Protein AF-0000000080323473 (afdb_homodimer)

InterPro domains:
  IPR003680 Flavodoxin-like fold [PF02525] (3-179)
  IPR029039 Flavoprotein-like superfamily [G3DSA:3.40.50.360] (2-192)
  IPR029039 Flavoprotein-like superfamily [SSF52218] (1-192)
  IPR051545 NAD(P)H dehydrogenase (quinone) [PTHR10204] (3-187)

Sequence (386 aa):
MKKNILIINGHPNKESFNYALTGAYQEGALKTGAQVEVIHIGELSFNPNLQFGYTQRMELEPDLLASMEKIKKADHLVWIHPVWWGGLPAVMKGFIDRLFLPGLTYQYRENSIWWDKLLKGKTARIITTLDQPGWYYRLFYGRPSVNQLKTSTLEFCGVKPVAITYIGVIKTSEAKQRELWLAKVRQLGQKHKMKKNILIINGHPNKESFNYALTGAYQEGALKTGAQVEVIHIGELSFNPNLQFGYTQRMELEPDLLASMEKIKKADHLVWIHPVWWGGLPAVMKGFIDRLFLPGLTYQYRENSIWWDKLLKGKTARIITTLDQPGWYYRLFYGRPSVNQLKTSTLEFCGVKPVAITYIGVIKTSEAKQRELWLAKVRQLGQKHK

Secondary structure (DSSP, 8-state):
---EEEEEE--S-TTSHHHHHHHHHHHHHHTTT-EEEEEEGGG-------TTTTTSPPPPPHHHHHHHHHHHH-SEEEEEEE-BTTB--HHHHHHHHHHS-BTTTEEEPTT-S-EEETTTT-EEEEEEEESS-HHHIIIII--HHHIIIIIIIIIHHT---EEEEEEE--TT--HHHHHHHHHHHHHHHHH--/---EEEEEE--S-TTSHHHHHHHHHHHHHHTTT-EEEEEEGGG-------TTTTTSPPPPPHHHHHHHHHHHH-SEEEEEEE-BTTB--HHHHHHHHHHS-BTTTEEEPTT-S-EEETTTT-EEEEEEEESS-HHHIIIII--HHHIIIIIIIIIHHT---EEEEEEE--TT--HHHHHHHHHHHHHHHHH--

Foldseek 3Di:
DAFEEEEEEQDLDCPDLLVLLSVLLVLLQVVQVHHYHYHYLNVDDDDLDPPPQQPDADDDDPRLVVVLVSLQPGQEYEYEAEQDPLAGDSSVNSSQRNRVHDPRLKHDDPPDPDIAQSNANHEYEYEYEELDDPVCCCPPVVSNHCCCPQPVRQVVNHHPDYHYHYHDNPVPDDPVSSVVSSNVSNNCSNVVD/DAAEEEEEEQDLDCPDLLVLLSVLLVLLQVVQVHHYHYDYLNPDDDDLDPPPQQPDADDDDPRLVVVLVSLQVGQEYEYEAEQDPLAGPSSVNSSQRNRVHDPRLKHDDPPDPDIGQNSANHEYEYEYEALDDPVCSCPPVVSNHCCCPQPVRQVVNHHPDYHYHYHDNPVPDDPVSSVVSSNVSNNCSNVVD

Structure (mmCIF, N/CA/C/O backbone):
data_AF-0000000080323473-model_v1
#
loop_
_entity.id
_entity.type
_entity.pdbx_description
1 polymer 'NADPH-quinone reductase'
#
loop_
_atom_site.group_PDB
_atom_site.id
_atom_site.type_symbol
_atom_site.label_atom_id
_atom_site.label_alt_id
_atom_site.label_comp_id
_atom_site.label_asym_id
_atom_site.label_entity_id
_atom_site.label_seq_id
_atom_site.pdbx_PDB_ins_code
_atom_site.Cartn_x
_atom_site.Cartn_y
_atom_site.Cartn_z
_atom_site.occupancy
_atom_site.B_iso_or_equiv
_atom_site.auth_seq_id
_atom_site.auth_comp_id
_atom_site.auth_asym_id
_atom_site.auth_atom_id
_atom_site.pdbx_PDB_model_num
ATOM 1 N N . MET A 1 1 ? 4.77 30.797 18.172 1 60.31 1 MET A N 1
ATOM 2 C CA . MET A 1 1 ? 4.723 30.875 16.719 1 60.31 1 MET A CA 1
ATOM 3 C C . MET A 1 1 ? 3.58 30.031 16.172 1 60.31 1 MET A C 1
ATOM 5 O O . MET A 1 1 ? 3.162 29.047 16.797 1 60.31 1 MET A O 1
ATOM 9 N N . LYS A 1 2 ? 2.814 30.516 15.141 1 83.5 2 LYS A N 1
ATOM 10 C CA . LYS A 1 2 ? 1.647 29.812 14.617 1 83.5 2 LYS A CA 1
ATOM 11 C C . LYS A 1 2 ? 2.051 28.5 13.945 1 83.5 2 LYS A C 1
ATOM 13 O O . LYS A 1 2 ? 3.051 28.453 13.227 1 83.5 2 LYS A O 1
ATOM 18 N N . LYS A 1 3 ? 1.312 27.5 14.289 1 92.69 3 LYS A N 1
ATOM 19 C CA . LYS A 1 3 ? 1.647 26.172 13.766 1 92.69 3 LYS A CA 1
ATOM 20 C C . LYS A 1 3 ? 1.161 26.016 12.328 1 92.69 3 LYS A C 1
ATOM 22 O O . LYS A 1 3 ? 0.046 26.422 11.992 1 92.69 3 LYS A O 1
ATOM 27 N N . ASN A 1 4 ? 2.039 25.609 11.43 1 97.69 4 ASN A N 1
ATOM 28 C CA . ASN A 1 4 ? 1.667 25.25 10.07 1 97.69 4 ASN A CA 1
ATOM 29 C C . ASN A 1 4 ? 1.253 23.781 9.977 1 97.69 4 ASN A C 1
ATOM 31 O O . ASN A 1 4 ? 2.078 22.891 10.164 1 97.69 4 ASN A O 1
ATOM 35 N N . ILE A 1 5 ? -0.024 23.578 9.633 1 98.5 5 ILE A N 1
ATOM 36 C CA . ILE A 1 5 ? -0.567 22.219 9.562 1 98.5 5 ILE A CA 1
ATOM 37 C C . ILE A 1 5 ? -0.88 21.859 8.109 1 98.5 5 ILE A C 1
ATOM 39 O O . ILE A 1 5 ? -1.458 22.672 7.375 1 98.5 5 ILE A O 1
ATOM 43 N N . LEU A 1 6 ? -0.432 20.719 7.68 1 98.88 6 LEU A N 1
ATOM 44 C CA . LEU A 1 6 ? -0.811 20.188 6.375 1 98.88 6 LEU A CA 1
ATOM 45 C C . LEU A 1 6 ? -1.661 18.922 6.531 1 98.88 6 LEU A C 1
ATOM 47 O O . LEU A 1 6 ? -1.252 17.969 7.199 1 98.88 6 LEU A O 1
ATOM 51 N N . ILE A 1 7 ? -2.867 18.969 6.039 1 98.94 7 ILE A N 1
ATOM 52 C CA . ILE A 1 7 ? -3.73 17.781 5.98 1 98.94 7 ILE A CA 1
ATOM 53 C C . ILE A 1 7 ? -3.613 17.125 4.609 1 98.94 7 ILE A C 1
ATOM 55 O O . ILE A 1 7 ? -3.715 17.797 3.58 1 98.94 7 ILE A O 1
ATOM 59 N N . ILE A 1 8 ? -3.326 15.852 4.594 1 98.94 8 ILE A N 1
ATOM 60 C CA . ILE A 1 8 ? -3.193 15.078 3.363 1 98.94 8 ILE A CA 1
ATOM 61 C C . ILE A 1 8 ? -4.25 13.977 3.334 1 98.94 8 ILE A C 1
ATOM 63 O O . ILE A 1 8 ? -4.176 13.016 4.105 1 98.94 8 ILE A O 1
ATOM 67 N N . ASN A 1 9 ? -5.195 14.141 2.457 1 98.94 9 ASN A N 1
ATOM 68 C CA . ASN A 1 9 ? -6.27 13.164 2.287 1 98.94 9 ASN A CA 1
ATOM 69 C C . ASN A 1 9 ? -5.973 12.195 1.144 1 98.94 9 ASN A C 1
ATOM 71 O O . ASN A 1 9 ? -5.832 12.617 -0.007 1 98.94 9 ASN A O 1
ATOM 75 N N . GLY A 1 10 ? -5.969 10.938 1.463 1 98.75 10 GLY A N 1
ATOM 76 C CA . GLY A 1 10 ? -5.535 9.945 0.495 1 98.75 10 GLY A CA 1
ATOM 77 C C . GLY A 1 10 ? -6.684 9.258 -0.215 1 98.75 10 GLY A C 1
ATOM 78 O O . GLY A 1 10 ? -6.469 8.406 -1.079 1 98.75 10 GLY A O 1
ATOM 79 N N . HIS A 1 11 ? -7.934 9.609 0.14 1 98.69 11 HIS A N 1
ATOM 80 C CA . HIS A 1 11 ? -9.062 8.992 -0.548 1 98.69 11 HIS A CA 1
ATOM 81 C C . HIS A 1 11 ? -9.273 9.609 -1.928 1 98.69 11 HIS A C 1
ATOM 83 O O . HIS A 1 11 ? -9.32 10.836 -2.064 1 98.69 11 HIS A O 1
ATOM 89 N N . PRO A 1 12 ? -9.453 8.812 -2.936 1 98.19 12 PRO A N 1
ATOM 90 C CA . PRO A 1 12 ? -9.547 9.375 -4.289 1 98.19 12 PRO A CA 1
ATOM 91 C C . PRO A 1 12 ? -10.922 9.977 -4.582 1 98.19 12 PRO A C 1
ATOM 93 O O . PRO A 1 12 ? -11.062 10.758 -5.531 1 98.19 12 PRO A O 1
ATOM 96 N N . ASN A 1 13 ? -11.969 9.625 -3.832 1 97.69 13 ASN A N 1
ATOM 97 C CA . ASN A 1 13 ? -13.336 10.047 -4.109 1 97.69 13 ASN A CA 1
ATOM 98 C C . ASN A 1 13 ? -13.727 11.266 -3.283 1 97.69 13 ASN A C 1
ATOM 100 O O . ASN A 1 13 ? -13.805 11.188 -2.055 1 97.69 13 ASN A O 1
ATOM 104 N N . LYS A 1 14 ? -14.133 12.352 -3.902 1 96.75 14 LYS A N 1
ATOM 105 C CA . LYS A 1 14 ? -14.477 13.609 -3.238 1 96.75 14 LYS A CA 1
ATOM 106 C C . LYS A 1 14 ? -15.711 13.453 -2.355 1 96.75 14 LYS A C 1
ATOM 108 O O . LYS A 1 14 ? -15.891 14.203 -1.394 1 96.75 14 LYS A O 1
ATOM 113 N N . GLU A 1 15 ? -16.484 12.461 -2.672 1 96.38 15 GLU A N 1
ATOM 114 C CA . GLU A 1 15 ? -17.734 12.266 -1.934 1 96.38 15 GLU A CA 1
ATOM 115 C C . GLU A 1 15 ? -17.531 11.352 -0.735 1 96.38 15 GLU A 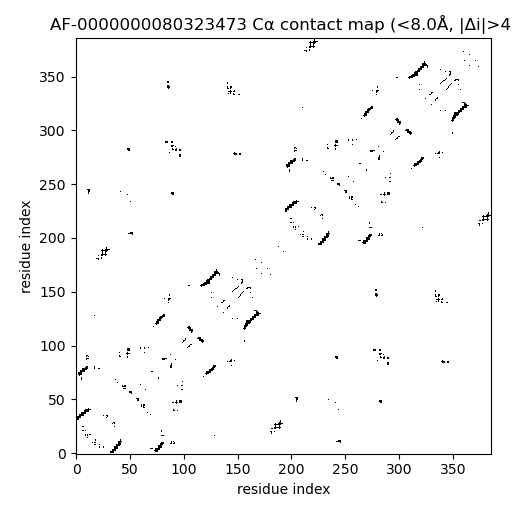C 1
ATOM 117 O O . GLU A 1 15 ? -18.484 11.008 -0.035 1 96.38 15 GLU A O 1
ATOM 122 N N . SER A 1 16 ? -16.344 10.977 -0.512 1 97.31 16 SER A N 1
ATOM 123 C CA . SER A 1 16 ? -16.047 9.992 0.527 1 97.31 16 SER A CA 1
ATOM 124 C C . SER A 1 16 ? -16.141 10.609 1.917 1 97.31 16 SER A C 1
ATOM 126 O O . SER A 1 16 ? -16.031 11.828 2.066 1 97.31 16 SER A O 1
ATOM 128 N N . PHE A 1 17 ? -16.375 9.805 2.934 1 98.19 17 PHE A N 1
ATOM 129 C CA . PHE A 1 17 ? -16.375 10.219 4.332 1 98.19 17 PHE A CA 1
ATOM 130 C C . PHE A 1 17 ? -15.016 10.812 4.715 1 98.19 17 PHE A C 1
ATOM 132 O O . PHE A 1 17 ? -14.945 11.688 5.586 1 98.19 17 PHE A O 1
ATOM 139 N N . ASN A 1 18 ? -13.938 10.422 4.051 1 98.75 18 ASN A N 1
ATOM 140 C CA . ASN A 1 18 ? -12.609 10.938 4.336 1 98.75 18 ASN A CA 1
ATOM 141 C C . ASN A 1 18 ? -12.492 12.422 3.998 1 98.75 18 ASN A C 1
ATOM 143 O O . ASN A 1 18 ? -11.773 13.164 4.668 1 98.75 18 ASN A O 1
ATOM 147 N N . TYR A 1 19 ? -13.172 12.859 2.969 1 98.56 19 TYR A N 1
ATOM 148 C CA . TYR A 1 19 ? -13.203 14.289 2.67 1 98.56 19 TYR A CA 1
ATOM 149 C C . TYR A 1 19 ? -13.898 15.062 3.783 1 98.56 19 TYR A C 1
ATOM 151 O O . TYR A 1 19 ? -13.461 16.156 4.16 1 98.56 19 TYR A O 1
ATOM 159 N N . ALA A 1 20 ? -14.977 14.484 4.324 1 98.75 20 ALA A N 1
ATOM 160 C CA . ALA A 1 20 ? -15.688 15.109 5.438 1 98.75 20 ALA A CA 1
ATOM 161 C C . ALA A 1 20 ? -14.797 15.188 6.676 1 98.75 20 ALA A C 1
ATOM 163 O O . ALA A 1 20 ? -14.781 16.203 7.371 1 98.75 20 ALA A O 1
ATOM 164 N N . LEU A 1 21 ? -14.078 14.109 6.914 1 98.94 21 LEU A N 1
ATOM 165 C CA . LEU A 1 21 ? -13.148 14.102 8.039 1 98.94 21 LEU A CA 1
ATOM 166 C C . LEU A 1 21 ? -12.07 15.172 7.871 1 98.94 21 LEU A C 1
ATOM 168 O O . LEU A 1 21 ? -11.695 15.836 8.836 1 98.94 21 LEU A O 1
ATOM 172 N N . THR A 1 22 ? -11.57 15.281 6.625 1 98.88 22 THR A N 1
ATOM 173 C CA . THR A 1 22 ? -10.586 16.312 6.309 1 98.88 22 THR A CA 1
ATOM 174 C C . THR A 1 22 ? -11.125 17.688 6.648 1 98.88 22 THR A C 1
ATOM 176 O O . THR A 1 22 ? -10.445 18.484 7.309 1 98.88 22 THR A O 1
ATOM 179 N N . GLY A 1 23 ? -12.352 17.953 6.227 1 98.81 23 GLY A N 1
ATOM 180 C CA . GLY A 1 23 ? -12.992 19.219 6.535 1 98.81 23 GLY A CA 1
ATOM 181 C C . GLY A 1 23 ? -13.172 19.453 8.023 1 98.81 23 GLY A C 1
ATOM 182 O O . GLY A 1 23 ? -12.945 20.562 8.516 1 98.81 23 GLY A O 1
ATOM 183 N N . ALA A 1 24 ? -13.547 18.453 8.734 1 98.88 24 ALA A N 1
ATOM 184 C CA . ALA A 1 24 ? -13.758 18.562 10.172 1 98.88 24 ALA A CA 1
ATOM 185 C C . ALA A 1 24 ? -12.461 18.906 10.898 1 98.88 24 ALA A C 1
ATOM 187 O O . ALA A 1 24 ? -12.445 19.797 11.758 1 98.88 24 ALA A O 1
ATOM 188 N N . TYR A 1 25 ? -11.391 18.188 10.57 1 98.88 25 TYR A N 1
ATOM 189 C CA . TYR A 1 25 ? -10.109 18.5 11.195 1 98.88 25 TYR A CA 1
ATOM 190 C C . TYR A 1 25 ? -9.688 19.938 10.891 1 98.88 25 TYR A C 1
ATOM 192 O O . TYR A 1 25 ? -9.211 20.641 11.773 1 98.88 25 TYR A O 1
ATOM 200 N N . GLN A 1 26 ? -9.82 20.297 9.602 1 98.69 26 GLN A N 1
ATOM 201 C CA . GLN A 1 26 ? -9.445 21.641 9.172 1 98.69 26 GLN A CA 1
ATOM 202 C C . GLN A 1 26 ? -10.203 22.688 9.969 1 98.69 26 GLN A C 1
ATOM 204 O O . GLN A 1 26 ? -9.609 23.656 10.453 1 98.69 26 GLN A O 1
ATOM 209 N N . GLU A 1 27 ? -11.492 22.484 10.094 1 98.31 27 GLU A N 1
ATOM 210 C CA . GLU A 1 27 ? -12.336 23.406 10.844 1 98.31 27 GLU A CA 1
ATOM 211 C C . GLU A 1 27 ? -11.828 23.578 12.281 1 98.31 27 GLU A C 1
ATOM 213 O O . GLU A 1 27 ? -11.703 24.688 12.773 1 98.31 27 GLU A O 1
ATOM 218 N N . GLY A 1 28 ? -11.57 22.516 12.906 1 98.12 28 GLY A N 1
ATOM 219 C CA . GLY A 1 28 ? -11.055 22.562 14.266 1 98.12 28 GLY A CA 1
ATOM 220 C C . GLY A 1 28 ? -9.711 23.25 14.367 1 98.12 28 GLY A C 1
ATOM 221 O O . GLY A 1 28 ? -9.508 24.078 15.266 1 98.12 28 GLY A O 1
ATOM 222 N N . ALA A 1 29 ? -8.812 22.906 13.461 1 97.88 29 ALA A N 1
ATOM 223 C CA . ALA A 1 29 ? -7.457 23.453 13.484 1 97.88 29 ALA A CA 1
ATOM 224 C C . ALA A 1 29 ? -7.473 24.969 13.258 1 97.88 29 ALA A C 1
ATOM 226 O O . ALA A 1 29 ? -6.723 25.703 13.898 1 97.88 29 ALA A O 1
ATOM 227 N N . LEU A 1 30 ? -8.32 25.406 12.344 1 97 30 LEU A N 1
ATOM 228 C CA . LEU A 1 30 ? -8.391 26.828 12.008 1 97 30 LEU A CA 1
ATOM 229 C C . LEU A 1 30 ? -8.844 27.656 13.211 1 97 30 LEU A C 1
ATOM 231 O O . LEU A 1 30 ? -8.461 28.812 13.359 1 97 30 LEU A O 1
ATOM 235 N N . LYS A 1 31 ? -9.555 27.078 14.109 1 95.81 31 LYS A N 1
ATOM 236 C CA . LYS A 1 31 ? -10.055 27.766 15.297 1 95.81 31 LYS A CA 1
ATOM 237 C C . LYS A 1 31 ? -8.922 28.078 16.266 1 95.81 31 LYS A C 1
ATOM 239 O O . LYS A 1 31 ? -9.078 28.922 17.156 1 95.81 31 LYS A O 1
ATOM 244 N N . THR A 1 32 ? -7.84 27.438 16.094 1 94.94 32 THR A N 1
ATOM 245 C CA . THR A 1 32 ? -6.711 27.641 17 1 94.94 32 THR A CA 1
ATOM 246 C C . THR A 1 32 ? -5.789 28.734 16.469 1 94.94 32 THR A C 1
ATOM 248 O O . THR A 1 32 ? -4.805 29.094 17.125 1 94.94 32 THR A O 1
ATOM 251 N N . GLY A 1 33 ? -6.012 29.188 15.266 1 93.88 33 GLY A N 1
ATOM 252 C CA . GLY A 1 33 ? -5.156 30.188 14.648 1 93.88 33 GLY A CA 1
ATOM 253 C C . GLY A 1 33 ? -4.051 29.594 13.797 1 93.88 33 GLY A C 1
ATOM 254 O O . GLY A 1 33 ? -3.215 30.312 13.25 1 93.88 33 GLY A O 1
ATOM 255 N N . ALA A 1 34 ? -4.051 28.281 13.711 1 96.12 34 ALA A N 1
ATOM 256 C CA . ALA A 1 34 ? -3.053 27.609 12.883 1 96.12 34 ALA A CA 1
ATOM 257 C C . ALA A 1 34 ? -3.252 27.938 11.406 1 96.12 34 ALA A C 1
ATOM 259 O O . ALA A 1 34 ? -4.363 28.281 10.984 1 96.12 34 ALA A O 1
ATOM 260 N N . GLN A 1 35 ? -2.16 27.984 10.688 1 97.12 35 GLN A N 1
ATOM 261 C CA . GLN A 1 35 ? -2.246 27.969 9.234 1 97.12 35 GLN A CA 1
ATOM 262 C C . GLN A 1 35 ? -2.434 26.562 8.703 1 97.12 35 GLN A C 1
ATOM 264 O O . GLN A 1 35 ? -1.672 25.656 9.055 1 97.12 35 GLN A O 1
ATOM 269 N N . VAL A 1 36 ? -3.488 26.406 7.93 1 98.12 36 VAL A N 1
ATOM 270 C CA . VAL A 1 36 ? -3.814 25.047 7.496 1 98.12 36 VAL A CA 1
ATOM 271 C C . VAL A 1 36 ? -3.822 24.984 5.969 1 98.12 36 VAL A C 1
ATOM 273 O O . VAL A 1 36 ? -4.438 25.828 5.309 1 98.12 36 VAL A O 1
ATOM 276 N N . GLU A 1 37 ? -3.107 24.094 5.395 1 98.69 37 GLU A N 1
ATOM 277 C CA . GLU A 1 37 ? -3.184 23.719 3.984 1 98.69 37 GLU A CA 1
ATOM 278 C C . GLU A 1 37 ? -3.697 22.281 3.824 1 98.69 37 GLU A C 1
ATOM 280 O O . GLU A 1 37 ? -3.58 21.469 4.742 1 98.69 37 GLU A O 1
ATOM 285 N N . VAL A 1 38 ? -4.297 22.062 2.688 1 98.88 38 VAL A N 1
ATOM 286 C CA . VAL A 1 38 ? -4.875 20.75 2.439 1 98.88 38 VAL A CA 1
ATOM 287 C C . VAL A 1 38 ? -4.414 20.234 1.079 1 98.88 38 VAL A C 1
ATOM 289 O O . VAL A 1 38 ? -4.363 20.984 0.104 1 98.88 38 VAL A O 1
ATOM 292 N N . ILE A 1 39 ? -4.004 19 1.065 1 98.94 39 ILE A N 1
ATOM 293 C CA . ILE A 1 39 ? -3.789 18.266 -0.171 1 98.94 39 ILE A CA 1
ATOM 294 C C . ILE A 1 39 ? -4.805 17.125 -0.276 1 98.94 39 ILE A C 1
ATOM 296 O O . ILE A 1 39 ? -4.859 16.25 0.591 1 98.94 39 ILE A O 1
ATOM 300 N N . HIS A 1 40 ? -5.645 17.203 -1.266 1 98.88 40 HIS A N 1
ATOM 301 C CA . HIS A 1 40 ? -6.395 16.031 -1.688 1 98.88 40 HIS A CA 1
ATOM 302 C C . HIS A 1 40 ? -5.672 15.289 -2.805 1 98.88 40 HIS A C 1
ATOM 304 O O . HIS A 1 40 ? -5.668 15.734 -3.955 1 98.88 40 HIS A O 1
ATOM 310 N N . ILE A 1 41 ? -5.164 14.156 -2.484 1 98.81 41 ILE A N 1
ATOM 311 C CA . ILE A 1 41 ? -4.332 13.43 -3.438 1 98.81 41 ILE A CA 1
ATOM 312 C C . ILE A 1 41 ? -5.156 13.062 -4.668 1 98.81 41 ILE A C 1
ATOM 314 O O . ILE A 1 41 ? -4.652 13.102 -5.793 1 98.81 41 ILE A O 1
ATOM 318 N N . GLY A 1 42 ? -6.422 12.703 -4.453 1 97.75 42 GLY A N 1
ATOM 319 C CA . GLY A 1 42 ? -7.301 12.32 -5.543 1 97.75 42 GLY A CA 1
ATOM 320 C C . GLY A 1 42 ? -7.527 13.43 -6.551 1 97.75 42 GLY A C 1
ATOM 321 O O . GLY A 1 42 ? -8.023 13.188 -7.652 1 97.75 42 GLY A O 1
ATOM 322 N N . GLU A 1 43 ? -7.137 14.648 -6.227 1 98.25 43 GLU A N 1
ATOM 323 C CA . GLU A 1 43 ? -7.363 15.789 -7.105 1 98.25 43 GLU A CA 1
ATOM 324 C C . GLU A 1 43 ? -6.074 16.203 -7.816 1 98.25 43 GLU A C 1
ATOM 326 O O . GLU A 1 43 ? -6.082 17.109 -8.648 1 98.25 43 GLU A O 1
ATOM 331 N N . LEU A 1 44 ? -4.973 15.539 -7.566 1 98.62 44 LEU A N 1
ATOM 332 C CA . LEU A 1 44 ? -3.68 15.852 -8.164 1 98.62 44 LEU A CA 1
ATOM 333 C C . LEU A 1 44 ? -3.521 15.156 -9.516 1 98.62 44 LEU A C 1
ATOM 335 O O . LEU A 1 44 ? -4.047 14.062 -9.719 1 98.62 44 LEU A O 1
ATOM 339 N N . SER A 1 45 ? -2.812 15.836 -10.383 1 98.38 45 SER A N 1
ATOM 340 C CA . SER A 1 45 ? -2.406 15.234 -11.648 1 98.38 45 SER A CA 1
ATOM 341 C C . SER A 1 45 ? -0.958 14.758 -11.594 1 98.38 45 SER A C 1
ATOM 343 O O . SER A 1 45 ? -0.032 15.578 -11.609 1 98.38 45 SER A O 1
ATOM 345 N N . PHE A 1 46 ? -0.74 13.438 -11.539 1 98.31 46 PHE A N 1
ATOM 346 C CA . PHE A 1 46 ? 0.587 12.828 -11.531 1 98.31 46 PHE A CA 1
ATOM 347 C C . PHE A 1 46 ? 0.508 11.344 -11.875 1 98.31 46 PHE A C 1
ATOM 349 O O . PHE A 1 46 ? -0.561 10.742 -11.789 1 98.31 46 PHE A O 1
ATOM 356 N N . ASN A 1 47 ? 1.545 10.773 -12.328 1 97.94 47 ASN A N 1
ATOM 357 C CA . ASN A 1 47 ? 1.683 9.336 -12.539 1 97.94 47 ASN A CA 1
ATOM 358 C C . ASN A 1 47 ? 2.021 8.602 -11.242 1 97.94 47 ASN A C 1
ATOM 360 O O . ASN A 1 47 ? 3.131 8.734 -10.719 1 97.94 47 ASN A O 1
ATOM 364 N N . PRO A 1 48 ? 1.066 7.844 -10.719 1 98.06 48 PRO A N 1
ATOM 365 C CA . PRO A 1 48 ? 1.317 7.199 -9.43 1 98.06 48 PRO A CA 1
ATOM 366 C C . PRO A 1 48 ? 2.281 6.02 -9.539 1 98.06 48 PRO A C 1
ATOM 368 O O . PRO A 1 48 ? 2.648 5.422 -8.523 1 98.06 48 PRO A O 1
ATOM 371 N N . ASN A 1 49 ? 2.641 5.652 -10.727 1 98.12 49 ASN A N 1
ATOM 372 C CA . ASN A 1 49 ? 3.549 4.531 -10.961 1 98.12 49 ASN A CA 1
ATOM 373 C C . ASN A 1 49 ? 5.008 4.98 -10.93 1 98.12 49 ASN A C 1
ATOM 375 O O . ASN A 1 49 ? 5.438 5.77 -11.773 1 98.12 49 ASN A O 1
ATOM 379 N N . LEU A 1 50 ? 5.75 4.578 -9.953 1 97.56 50 LEU A N 1
ATOM 380 C CA . LEU A 1 50 ? 7.199 4.746 -9.977 1 97.56 50 LEU A CA 1
ATOM 381 C C . LEU A 1 50 ? 7.844 3.754 -10.938 1 97.56 50 LEU A C 1
ATOM 383 O O . LEU A 1 50 ? 8.43 2.76 -10.516 1 97.56 50 LEU A O 1
ATOM 387 N N . GLN A 1 51 ? 7.863 4.051 -12.148 1 96.06 51 GLN A N 1
ATOM 388 C CA . GLN A 1 51 ? 8.008 3.143 -13.281 1 96.06 51 GLN A CA 1
ATOM 389 C C . GLN A 1 51 ? 9.375 2.469 -13.281 1 96.06 51 GLN A C 1
ATOM 391 O O . GLN A 1 51 ? 9.5 1.301 -13.648 1 96.06 51 GLN A O 1
ATOM 396 N N . PHE A 1 52 ? 10.344 3.172 -12.789 1 95.38 52 PHE A N 1
ATOM 397 C CA . PHE A 1 52 ? 11.703 2.656 -12.906 1 95.38 52 PHE A CA 1
ATOM 398 C C . PHE A 1 52 ? 12.266 2.303 -11.531 1 95.38 52 PHE A C 1
ATOM 400 O O . PHE A 1 52 ? 13.469 2.051 -11.391 1 95.38 52 PHE A O 1
ATOM 407 N N . GLY A 1 53 ? 11.336 2.352 -10.539 1 92.06 53 GLY A N 1
ATOM 408 C CA . GLY A 1 53 ? 11.844 2.16 -9.188 1 92.06 53 GLY A CA 1
ATOM 409 C C . GLY A 1 53 ? 12.891 3.184 -8.789 1 92.06 53 GLY A C 1
ATOM 410 O O . GLY A 1 53 ? 12.742 4.375 -9.07 1 92.06 53 GLY A O 1
ATOM 411 N N . TYR A 1 54 ? 13.883 2.744 -8.117 1 86.5 54 TYR A N 1
ATOM 412 C CA . TYR A 1 54 ? 14.891 3.662 -7.594 1 86.5 54 TYR A CA 1
ATOM 413 C C . TYR A 1 54 ? 16.156 3.619 -8.438 1 86.5 54 TYR A C 1
ATOM 415 O O . TYR A 1 54 ? 17.203 4.137 -8.031 1 86.5 54 TYR A O 1
ATOM 423 N N . THR A 1 55 ? 16.016 3.021 -9.672 1 89.06 55 THR A N 1
ATOM 424 C CA . THR A 1 55 ? 17.156 2.883 -10.555 1 89.06 55 THR A CA 1
ATOM 425 C C . THR A 1 55 ? 17.328 4.121 -11.438 1 89.06 55 THR A C 1
ATOM 427 O O . THR A 1 55 ? 18.438 4.445 -11.859 1 89.06 55 THR A O 1
ATOM 430 N N . GLN A 1 56 ? 16.234 4.707 -11.773 1 90.56 56 GLN A N 1
ATOM 431 C CA . GLN A 1 56 ? 16.219 5.918 -12.586 1 90.56 56 GLN A CA 1
ATOM 432 C C . GLN A 1 56 ? 15.227 6.941 -12.031 1 90.56 56 GLN A C 1
ATOM 434 O O . GLN A 1 56 ? 14.102 6.594 -11.664 1 90.56 56 GLN A O 1
ATOM 439 N N . ARG A 1 57 ? 15.688 8.188 -12.078 1 90.75 57 ARG A N 1
ATOM 440 C CA . ARG A 1 57 ? 14.828 9.242 -11.547 1 90.75 57 ARG A CA 1
ATOM 441 C C . ARG A 1 57 ? 13.75 9.633 -12.555 1 90.75 57 ARG A C 1
ATOM 443 O O . ARG A 1 57 ? 14.023 9.734 -13.75 1 90.75 57 ARG A O 1
ATOM 450 N N . MET A 1 58 ? 12.594 9.758 -12.031 1 95.38 58 MET A N 1
ATOM 451 C CA . MET A 1 58 ? 11.477 10.312 -12.797 1 95.38 58 MET A CA 1
ATOM 452 C C . MET A 1 58 ? 11.273 11.789 -12.453 1 95.38 58 MET A C 1
ATOM 454 O O . MET A 1 58 ? 11.375 12.18 -11.281 1 95.38 58 MET A O 1
ATOM 458 N N . GLU A 1 59 ? 11.055 12.547 -13.445 1 96.44 59 GLU A N 1
ATOM 459 C CA . GLU A 1 59 ? 10.719 13.945 -13.18 1 96.44 59 GLU A CA 1
ATOM 460 C C . GLU A 1 59 ? 9.445 14.062 -12.344 1 96.44 59 GLU A C 1
ATOM 462 O O . GLU A 1 59 ? 8.484 13.32 -12.562 1 96.44 59 GLU A O 1
ATOM 467 N N . LEU A 1 60 ? 9.484 14.953 -11.469 1 97.94 60 LEU A N 1
ATOM 468 C CA . LEU A 1 60 ? 8.297 15.211 -10.656 1 97.94 60 LEU A CA 1
ATOM 469 C C . LEU A 1 60 ? 7.348 16.172 -11.375 1 97.94 60 LEU A C 1
ATOM 471 O O . LEU A 1 60 ? 7.77 17.219 -11.859 1 97.94 60 LEU A O 1
ATOM 475 N N . GLU A 1 61 ? 6.113 15.836 -11.477 1 98.62 61 GLU A N 1
ATOM 476 C CA . GLU A 1 61 ? 5.09 16.719 -12.031 1 98.62 61 GLU A CA 1
ATOM 477 C C . GLU A 1 61 ? 4.859 17.922 -11.141 1 98.62 61 GLU A C 1
ATOM 479 O O . GLU A 1 61 ? 5.168 17.891 -9.945 1 98.62 61 GLU A O 1
ATOM 484 N N . PRO A 1 62 ? 4.316 19.031 -11.664 1 98.75 62 PRO A N 1
ATOM 485 C CA . PRO A 1 62 ? 4.121 20.266 -10.906 1 98.75 62 PRO A CA 1
ATOM 486 C C . PRO A 1 62 ? 3.338 20.047 -9.617 1 98.75 62 PRO A C 1
ATOM 488 O O . PRO A 1 62 ? 3.682 20.625 -8.578 1 98.75 62 PRO A O 1
ATOM 491 N N . ASP A 1 63 ? 2.338 19.203 -9.648 1 98.88 63 ASP A N 1
ATOM 492 C CA . ASP A 1 63 ? 1.529 18.969 -8.453 1 98.88 63 ASP A CA 1
ATOM 493 C C . ASP A 1 63 ? 2.35 18.297 -7.363 1 98.88 63 ASP A C 1
ATOM 495 O O . ASP A 1 63 ? 2.145 18.547 -6.176 1 98.88 63 ASP A O 1
ATOM 499 N N . LEU A 1 64 ? 3.254 17.375 -7.738 1 98.81 64 LEU A N 1
ATOM 500 C CA . LEU A 1 64 ? 4.129 16.734 -6.766 1 98.81 64 LEU A CA 1
ATOM 501 C C . LEU A 1 64 ? 5.113 17.734 -6.172 1 98.81 64 LEU A C 1
ATOM 503 O O . LEU A 1 64 ? 5.355 17.734 -4.965 1 98.81 64 LEU A O 1
ATOM 507 N N . LEU A 1 65 ? 5.652 18.578 -7.043 1 98.69 65 LEU A N 1
ATOM 508 C CA . LEU A 1 65 ? 6.578 19.594 -6.57 1 98.69 65 LEU A CA 1
ATOM 509 C C . LEU A 1 65 ? 5.895 20.516 -5.57 1 98.69 65 LEU A C 1
ATOM 511 O O . LEU A 1 65 ? 6.453 20.812 -4.508 1 98.69 65 LEU A O 1
ATOM 515 N N . ALA A 1 66 ? 4.723 20.969 -5.898 1 98.81 66 ALA A N 1
ATOM 516 C CA . ALA A 1 66 ? 3.965 21.828 -4.996 1 98.81 66 ALA A CA 1
ATOM 517 C C . ALA A 1 66 ? 3.66 21.125 -3.684 1 98.81 66 ALA A C 1
ATOM 519 O O . ALA A 1 66 ? 3.695 21.734 -2.613 1 98.81 66 ALA A O 1
ATOM 520 N N . SER A 1 67 ? 3.359 19.859 -3.791 1 98.88 67 SER A N 1
ATOM 521 C CA . SER A 1 67 ? 3.072 19.078 -2.6 1 98.88 67 SER A CA 1
ATOM 522 C C . SER A 1 67 ? 4.297 18.953 -1.699 1 98.88 67 SER A C 1
ATOM 524 O O . SER A 1 67 ? 4.184 19.047 -0.475 1 98.88 67 SER A O 1
ATOM 526 N N . MET A 1 68 ? 5.449 18.75 -2.289 1 98.69 68 MET A N 1
ATOM 527 C CA . MET A 1 68 ? 6.684 18.656 -1.51 1 98.69 68 MET A CA 1
ATOM 528 C C . MET A 1 68 ? 6.957 19.969 -0.774 1 98.69 68 MET A C 1
ATOM 530 O O . MET A 1 68 ? 7.379 19.953 0.384 1 98.69 68 MET A O 1
ATOM 534 N N . GLU A 1 69 ? 6.715 21.078 -1.409 1 98.69 69 GLU A N 1
ATOM 535 C CA . GLU A 1 69 ? 6.895 22.375 -0.761 1 98.69 69 GLU A CA 1
ATOM 536 C C . GLU A 1 69 ? 5.984 22.516 0.457 1 98.69 69 GLU A C 1
ATOM 538 O O . GLU A 1 69 ? 6.41 23.016 1.503 1 98.69 69 GLU A O 1
ATOM 543 N N . LYS A 1 70 ? 4.75 22.031 0.306 1 98.81 70 LYS A N 1
ATOM 544 C CA . LYS A 1 70 ? 3.811 22.062 1.425 1 98.81 70 LYS A CA 1
ATOM 545 C C . LYS A 1 70 ? 4.289 21.188 2.574 1 98.81 70 LYS A C 1
ATOM 547 O O . LYS A 1 70 ? 4.207 21.578 3.74 1 98.81 70 LYS A O 1
ATOM 552 N N . ILE A 1 71 ? 4.762 20.031 2.244 1 98.88 71 ILE A N 1
ATOM 553 C CA . ILE A 1 71 ? 5.238 19.094 3.258 1 98.88 71 ILE A CA 1
ATOM 554 C C . ILE A 1 71 ? 6.43 19.688 3.998 1 98.88 71 ILE A C 1
ATOM 556 O O . ILE A 1 71 ? 6.496 19.641 5.227 1 98.88 71 ILE A O 1
ATOM 560 N N . LYS A 1 72 ? 7.301 20.297 3.281 1 98.31 72 LYS A N 1
ATOM 561 C CA . LYS A 1 72 ? 8.5 20.875 3.877 1 98.31 72 LYS A CA 1
ATOM 562 C C . LYS A 1 72 ? 8.148 22.047 4.789 1 98.31 72 LYS A C 1
ATOM 564 O O . LYS A 1 72 ? 8.781 22.25 5.824 1 98.31 72 LYS A O 1
ATOM 569 N N . LYS A 1 73 ? 7.176 22.75 4.457 1 97.94 73 LYS A N 1
ATOM 570 C CA . LYS A 1 73 ? 6.789 23.953 5.195 1 97.94 73 LYS A CA 1
ATOM 571 C C . LYS A 1 73 ? 6.004 23.594 6.453 1 97.94 73 LYS A C 1
ATOM 573 O O . LYS A 1 73 ? 5.988 24.359 7.418 1 97.94 73 LYS A O 1
ATOM 578 N N . ALA A 1 74 ? 5.398 22.469 6.547 1 98.38 74 ALA A N 1
ATOM 579 C CA . ALA A 1 74 ? 4.484 22.109 7.625 1 98.38 74 ALA A CA 1
ATOM 580 C C . ALA A 1 74 ? 5.246 21.719 8.891 1 98.38 74 ALA A C 1
ATOM 582 O O . ALA A 1 74 ? 6.32 21.125 8.812 1 98.38 74 ALA A O 1
ATOM 583 N N . ASP A 1 75 ? 4.648 22.062 10.039 1 98 75 ASP A N 1
ATOM 584 C CA . ASP A 1 75 ? 5.137 21.609 11.344 1 98 75 ASP A CA 1
ATOM 585 C C . ASP A 1 75 ? 4.48 20.297 11.758 1 98 75 ASP A C 1
ATOM 587 O O . ASP A 1 75 ? 5.066 19.516 12.508 1 98 75 ASP A O 1
ATOM 591 N N . HIS A 1 76 ? 3.268 20.156 11.336 1 98.44 76 HIS A N 1
ATOM 592 C CA . HIS A 1 76 ? 2.434 19.016 11.68 1 98.44 76 HIS A CA 1
ATOM 593 C C . HIS A 1 76 ? 1.71 18.469 10.453 1 98.44 76 HIS A C 1
ATOM 595 O O . HIS A 1 76 ? 1.115 19.234 9.688 1 98.44 76 HIS A O 1
ATOM 601 N N . LEU A 1 77 ? 1.837 17.172 10.281 1 98.81 77 LEU A N 1
ATOM 602 C CA . LEU A 1 77 ? 1.222 16.5 9.141 1 98.81 77 LEU A CA 1
ATOM 603 C C . LEU A 1 77 ? 0.053 15.625 9.594 1 98.81 77 LEU A C 1
ATOM 605 O O . LEU A 1 77 ? 0.2 14.797 10.5 1 98.81 77 LEU A O 1
ATOM 609 N N . VAL A 1 78 ? -1.12 15.82 9 1 98.88 78 VAL A N 1
ATOM 610 C CA . VAL A 1 78 ? -2.279 14.977 9.266 1 98.88 78 VAL A CA 1
ATOM 611 C C . VAL A 1 78 ? -2.6 14.141 8.023 1 98.88 78 VAL A C 1
ATOM 613 O O . VAL A 1 78 ? -2.982 14.68 6.988 1 98.88 78 VAL A O 1
ATOM 616 N N . TRP A 1 79 ? -2.414 12.875 8.164 1 98.94 79 TRP A N 1
ATOM 617 C CA . TRP A 1 79 ? -2.689 11.938 7.078 1 98.94 79 TRP A CA 1
ATOM 618 C C . TRP A 1 79 ? -4.031 11.242 7.285 1 98.94 79 TRP A C 1
ATOM 620 O O . TRP A 1 79 ? -4.254 10.602 8.312 1 98.94 79 TRP A O 1
ATOM 630 N N . ILE A 1 80 ? -4.922 11.398 6.328 1 98.94 80 ILE A N 1
ATOM 631 C CA . ILE A 1 80 ? -6.242 10.781 6.391 1 98.94 80 ILE A CA 1
ATOM 632 C C . ILE A 1 80 ? -6.406 9.797 5.238 1 98.94 80 ILE A C 1
ATOM 634 O O . ILE A 1 80 ? -6.219 10.156 4.074 1 98.94 80 ILE A O 1
ATOM 638 N N . HIS A 1 81 ? -6.707 8.539 5.543 1 98.81 81 HIS A N 1
ATOM 639 C CA . HIS A 1 81 ? -6.867 7.562 4.473 1 98.81 81 HIS A CA 1
ATOM 640 C C . HIS A 1 81 ? -7.75 6.402 4.914 1 98.81 81 HIS A C 1
ATOM 642 O O . HIS A 1 81 ? -7.812 6.082 6.102 1 98.81 81 HIS A O 1
ATOM 648 N N . PRO A 1 82 ? -8.492 5.789 3.971 1 98.56 82 PRO A N 1
ATOM 649 C CA . PRO A 1 82 ? -9.133 4.508 4.266 1 98.56 82 PRO A CA 1
ATOM 650 C C . PRO A 1 82 ? -8.148 3.34 4.258 1 98.56 82 PRO A C 1
ATOM 652 O O . PRO A 1 82 ? -7.031 3.471 3.746 1 98.56 82 PRO A O 1
ATOM 655 N N . VAL A 1 83 ? -8.516 2.266 4.895 1 98.5 83 VAL A N 1
ATOM 656 C CA . VAL A 1 83 ? -7.758 1.029 4.762 1 98.5 83 VAL A CA 1
ATOM 657 C C . VAL A 1 83 ? -8.383 0.147 3.688 1 98.5 83 VAL A C 1
ATOM 659 O O . VAL A 1 83 ? -9.5 -0.347 3.855 1 98.5 83 VAL A O 1
ATOM 662 N N . TRP A 1 84 ? -7.766 0.022 2.559 1 98.25 84 TRP A N 1
ATOM 663 C CA . TRP A 1 84 ? -8.156 -0.873 1.477 1 98.25 84 TRP A CA 1
ATOM 664 C C . TRP A 1 84 ? -7.199 -2.053 1.368 1 98.25 84 TRP A C 1
ATOM 666 O O . TRP A 1 84 ? -6.004 -1.869 1.123 1 98.25 84 TRP A O 1
ATOM 676 N N . TRP A 1 85 ? -7.781 -3.26 1.621 1 98.12 85 TRP A N 1
ATOM 677 C CA . TRP A 1 85 ? -6.984 -4.48 1.585 1 98.12 85 TRP A CA 1
ATOM 678 C C . TRP A 1 85 ? -5.77 -4.367 2.496 1 98.12 85 TRP A C 1
ATOM 680 O O . TRP A 1 85 ? -4.656 -4.727 2.105 1 98.12 85 TRP A O 1
ATOM 690 N N . GLY A 1 86 ? -5.977 -3.756 3.611 1 98.06 86 GLY A N 1
ATOM 691 C CA . GLY A 1 86 ? -4.965 -3.678 4.652 1 98.06 86 GLY A CA 1
ATOM 692 C C . GLY A 1 86 ? -3.945 -2.582 4.414 1 98.06 86 GLY A C 1
ATOM 693 O O . GLY A 1 86 ? -3.043 -2.375 5.227 1 98.06 86 GLY A O 1
ATOM 694 N N . GLY A 1 87 ? -4.031 -1.866 3.348 1 98.25 87 GLY A N 1
ATOM 695 C CA . GLY A 1 87 ? -3.035 -0.87 2.984 1 98.25 87 GLY A CA 1
ATOM 696 C C . GLY A 1 87 ? -3.641 0.465 2.596 1 98.25 87 GLY A C 1
ATOM 697 O O . GLY A 1 87 ? -4.797 0.748 2.924 1 98.25 87 GLY A O 1
ATOM 698 N N . LEU A 1 88 ? -2.812 1.324 2.033 1 98.75 88 LEU A N 1
ATOM 699 C CA . LEU A 1 88 ? -3.211 2.627 1.513 1 98.75 88 LEU A CA 1
ATOM 700 C C . LEU A 1 88 ? -3.844 2.49 0.133 1 98.75 88 LEU A C 1
ATOM 702 O O . LEU A 1 88 ? -3.52 1.565 -0.615 1 98.75 88 LEU A O 1
ATOM 706 N N . PRO A 1 89 ? -4.789 3.428 -0.173 1 98.75 89 PRO A N 1
ATOM 707 C CA . PRO A 1 89 ? -5.199 3.459 -1.578 1 98.75 89 PRO A CA 1
ATOM 708 C C . PRO A 1 89 ? -4.02 3.602 -2.537 1 98.75 89 PRO A C 1
ATOM 710 O O . PRO A 1 89 ? -3.041 4.277 -2.217 1 98.75 89 PRO A O 1
ATOM 713 N N . ALA A 1 90 ? -4.133 3.023 -3.68 1 98.75 90 ALA A N 1
ATOM 714 C CA . ALA A 1 90 ? -3.027 2.969 -4.637 1 98.75 90 ALA A CA 1
ATOM 715 C C . ALA A 1 90 ? -2.523 4.367 -4.973 1 98.75 90 ALA A C 1
ATOM 717 O O . ALA A 1 90 ? -1.315 4.594 -5.066 1 98.75 90 ALA A O 1
ATOM 718 N N . VAL A 1 91 ? -3.441 5.281 -5.156 1 98.62 91 VAL A N 1
ATOM 719 C CA . VAL A 1 91 ? -3.041 6.625 -5.562 1 98.62 91 VAL A CA 1
ATOM 720 C C . VAL A 1 91 ? -2.24 7.285 -4.445 1 98.62 91 VAL A C 1
ATOM 722 O O . VAL A 1 91 ? -1.286 8.023 -4.707 1 98.62 91 VAL A O 1
ATOM 725 N N . MET A 1 92 ? -2.607 7.047 -3.189 1 98.88 92 MET A N 1
ATOM 726 C CA . MET A 1 92 ? -1.838 7.574 -2.066 1 98.88 92 MET A CA 1
ATOM 727 C C . MET A 1 92 ? -0.471 6.902 -1.981 1 98.88 92 MET A C 1
ATOM 729 O O . MET A 1 92 ? 0.536 7.566 -1.73 1 98.88 92 MET A O 1
ATOM 733 N N . LYS A 1 93 ? -0.489 5.559 -2.178 1 98.88 93 LYS A N 1
ATOM 734 C CA . LYS A 1 93 ? 0.793 4.859 -2.209 1 98.88 93 LYS A CA 1
ATOM 735 C C . LYS A 1 93 ? 1.689 5.406 -3.314 1 98.88 93 LYS A C 1
ATOM 737 O O . LYS A 1 93 ? 2.904 5.523 -3.137 1 98.88 93 LYS A O 1
ATOM 742 N N . GLY A 1 94 ? 1.097 5.668 -4.457 1 98.81 94 GLY A N 1
ATOM 743 C CA . GLY A 1 94 ? 1.845 6.281 -5.547 1 98.81 94 GLY A CA 1
ATOM 744 C C . GLY A 1 94 ? 2.41 7.641 -5.188 1 98.81 94 GLY A C 1
ATOM 745 O O . GLY A 1 94 ? 3.547 7.961 -5.547 1 98.81 94 GLY A O 1
ATOM 746 N N . PHE A 1 95 ? 1.636 8.453 -4.473 1 98.94 95 PHE A N 1
ATOM 747 C CA . PHE A 1 95 ? 2.066 9.758 -3.988 1 98.94 95 PHE A CA 1
ATOM 748 C C . PHE A 1 95 ? 3.316 9.633 -3.125 1 98.94 95 PHE A C 1
ATOM 750 O O . PHE A 1 95 ? 4.281 10.375 -3.309 1 98.94 95 PHE A O 1
ATOM 757 N N . ILE A 1 96 ? 3.346 8.656 -2.258 1 98.88 96 ILE A N 1
ATOM 758 C CA . ILE A 1 96 ? 4.48 8.414 -1.377 1 98.88 96 ILE A CA 1
ATOM 759 C C . ILE A 1 96 ? 5.656 7.871 -2.189 1 98.88 96 ILE A C 1
ATOM 761 O O . ILE A 1 96 ? 6.781 8.367 -2.066 1 98.88 96 ILE A O 1
ATOM 765 N N . ASP A 1 97 ? 5.398 6.91 -3.1 1 98.56 97 ASP A N 1
ATOM 766 C CA . ASP A 1 97 ? 6.453 6.324 -3.916 1 98.56 97 ASP A CA 1
ATOM 767 C C . ASP A 1 97 ? 7.156 7.391 -4.758 1 98.56 97 ASP A C 1
ATOM 769 O O . ASP A 1 97 ? 8.375 7.352 -4.922 1 98.56 97 ASP A O 1
ATOM 773 N N . ARG A 1 98 ? 6.395 8.328 -5.281 1 98.38 98 ARG A N 1
ATOM 774 C CA . ARG A 1 98 ? 6.902 9.32 -6.227 1 98.38 98 ARG A CA 1
ATOM 775 C C . ARG A 1 98 ? 7.59 10.477 -5.496 1 98.38 98 ARG A C 1
ATOM 777 O O . ARG A 1 98 ? 8.516 11.086 -6.031 1 98.38 98 ARG A O 1
ATOM 784 N N . LEU A 1 99 ? 7.164 10.719 -4.262 1 98 99 LEU A N 1
ATOM 785 C CA . LEU A 1 99 ? 7.555 11.984 -3.646 1 98 99 LEU A CA 1
ATOM 786 C C . LEU A 1 99 ? 8.586 11.758 -2.545 1 98 99 LEU A C 1
ATOM 788 O O . LEU A 1 99 ? 9.438 12.609 -2.301 1 98 99 LEU A O 1
ATOM 792 N N . PHE A 1 100 ? 8.484 10.656 -1.795 1 98.06 100 PHE A N 1
ATOM 793 C CA . PHE A 1 100 ? 9.43 10.352 -0.725 1 98.06 100 PHE A CA 1
ATOM 794 C C . PHE A 1 100 ? 10.68 9.688 -1.281 1 98.06 100 PHE A C 1
ATOM 796 O O . PHE A 1 100 ? 10.812 8.461 -1.244 1 98.06 100 PHE A O 1
ATOM 803 N N . LEU A 1 101 ? 11.602 10.492 -1.756 1 96.56 101 LEU A N 1
ATOM 804 C CA . LEU A 1 101 ? 12.805 10.078 -2.467 1 96.56 101 LEU A CA 1
ATOM 805 C C . LEU A 1 101 ? 14.055 10.531 -1.724 1 96.56 101 LEU A C 1
ATOM 807 O O . LEU A 1 101 ? 14 11.453 -0.907 1 96.56 101 LEU A O 1
ATOM 811 N N . PRO A 1 102 ? 15.172 9.875 -1.994 1 94.75 102 PRO A N 1
ATOM 812 C CA . PRO A 1 102 ? 16.438 10.367 -1.438 1 94.75 102 PRO A CA 1
ATOM 813 C C . PRO A 1 102 ? 16.75 11.805 -1.859 1 94.75 102 PRO A C 1
ATOM 815 O O . PRO A 1 102 ? 16.531 12.172 -3.018 1 94.75 102 PRO A O 1
ATOM 818 N N . GLY A 1 103 ? 17.188 12.586 -0.956 1 94.62 103 GLY A N 1
ATOM 819 C CA . GLY A 1 103 ? 17.484 13.984 -1.231 1 94.62 103 GLY A CA 1
ATOM 820 C C . GLY A 1 103 ? 16.328 14.914 -0.937 1 94.62 103 GLY A C 1
ATOM 821 O O . GLY A 1 103 ? 16.516 16.125 -0.797 1 94.62 103 GLY A O 1
ATOM 822 N N . LEU A 1 104 ? 15.148 14.297 -0.798 1 96 104 LEU A N 1
ATOM 823 C CA . LEU A 1 104 ? 13.961 15.109 -0.529 1 96 104 LEU A CA 1
ATOM 824 C C . LEU A 1 104 ? 13.461 14.883 0.892 1 96 104 LEU A C 1
ATOM 826 O O . LEU A 1 104 ? 13.219 15.836 1.631 1 96 104 LEU A O 1
ATOM 830 N N . THR A 1 105 ? 13.312 13.578 1.271 1 98.25 105 THR A N 1
ATOM 831 C CA . THR A 1 105 ? 12.742 13.297 2.582 1 98.25 105 THR A CA 1
ATOM 832 C C . THR A 1 105 ? 13.742 12.547 3.461 1 98.25 105 THR A C 1
ATOM 834 O O . THR A 1 105 ? 13.562 12.461 4.676 1 98.25 105 THR A O 1
ATOM 837 N N . TYR A 1 106 ? 14.734 11.977 2.873 1 97.5 106 TYR A N 1
ATOM 838 C CA . TYR A 1 106 ? 15.859 11.328 3.545 1 97.5 106 TYR A CA 1
ATOM 839 C C . TYR A 1 106 ? 17.094 11.328 2.658 1 97.5 106 TYR A C 1
ATOM 841 O O . TYR A 1 106 ? 17.016 11.625 1.464 1 97.5 106 TYR A O 1
ATOM 849 N N . GLN A 1 107 ? 18.25 11.031 3.281 1 96.19 107 GLN A N 1
ATOM 850 C CA . GLN A 1 107 ? 19.484 10.953 2.521 1 96.19 107 GLN A CA 1
ATOM 851 C C . GLN A 1 107 ? 20.453 9.953 3.146 1 96.19 107 GLN A C 1
ATOM 853 O O . GLN A 1 107 ? 20.875 10.117 4.289 1 96.19 107 GLN A O 1
ATOM 858 N N . TYR A 1 108 ? 20.734 8.969 2.32 1 91.44 108 TYR A N 1
ATOM 859 C CA . TYR A 1 108 ? 21.734 8.016 2.795 1 91.44 108 TYR A CA 1
ATOM 860 C C . TYR A 1 108 ? 23.109 8.648 2.869 1 91.44 108 TYR A C 1
ATOM 862 O O . TYR A 1 108 ? 23.484 9.438 1.996 1 91.44 108 TYR A O 1
ATOM 870 N N . ARG A 1 109 ? 23.766 8.359 3.947 1 92.31 109 ARG A N 1
ATOM 871 C CA . ARG A 1 109 ? 25.141 8.805 4.07 1 92.31 109 ARG A CA 1
ATOM 872 C C . ARG A 1 109 ? 26.094 7.828 3.379 1 92.31 109 ARG A C 1
ATOM 874 O O . ARG A 1 109 ? 25.891 6.613 3.438 1 92.31 109 ARG A O 1
ATOM 881 N N . GLU A 1 110 ? 27.078 8.383 2.723 1 86.5 110 GLU A N 1
ATOM 882 C CA . GLU A 1 110 ? 28.047 7.559 2.018 1 86.5 110 GLU A CA 1
ATOM 883 C C . GLU A 1 110 ? 28.781 6.629 2.98 1 86.5 110 GLU A C 1
ATOM 885 O O . GLU A 1 110 ? 29.266 7.066 4.027 1 86.5 110 GLU A O 1
ATOM 890 N N . ASN A 1 111 ? 28.875 5.289 2.635 1 85 111 ASN A N 1
ATOM 891 C CA . ASN A 1 111 ? 29.625 4.289 3.385 1 85 111 ASN A CA 1
ATOM 892 C C . ASN A 1 111 ? 29.141 4.199 4.832 1 85 111 ASN A C 1
ATOM 894 O O . ASN A 1 111 ? 29.953 4.098 5.754 1 85 111 ASN A O 1
ATOM 898 N N . SER A 1 112 ? 27.969 4.574 5.039 1 84.06 112 SER A N 1
ATOM 899 C CA . SER A 1 112 ? 27.391 4.527 6.375 1 84.06 112 SER A CA 1
ATOM 900 C C . SER A 1 112 ? 26.062 3.783 6.371 1 84.06 112 SER A C 1
ATOM 902 O O . SER A 1 112 ? 25.359 3.756 5.359 1 84.06 112 SER A O 1
ATOM 904 N N . ILE A 1 113 ? 25.797 3.111 7.453 1 82.12 113 ILE A N 1
ATOM 905 C CA . ILE A 1 113 ? 24.5 2.465 7.605 1 82.12 113 ILE A CA 1
ATOM 906 C C . ILE A 1 113 ? 23.469 3.486 8.078 1 82.12 113 ILE A C 1
ATOM 908 O O . ILE A 1 113 ? 22.266 3.209 8.086 1 82.12 113 ILE A O 1
ATOM 912 N N . TRP A 1 114 ? 23.969 4.684 8.453 1 88.5 114 TRP A N 1
ATOM 913 C CA . TRP A 1 114 ? 23.109 5.758 8.938 1 88.5 114 TRP A CA 1
ATOM 914 C C . TRP A 1 114 ? 22.625 6.629 7.789 1 88.5 114 TRP A C 1
ATOM 916 O O . TRP A 1 114 ? 23.234 6.652 6.719 1 88.5 114 TRP A O 1
ATOM 926 N N . TRP A 1 115 ? 21.438 7.188 7.965 1 93.94 115 TRP A N 1
ATOM 927 C CA . TRP A 1 115 ? 20.891 8.117 6.977 1 93.94 115 TRP A CA 1
ATOM 928 C C . TRP A 1 115 ? 20.375 9.383 7.648 1 93.94 115 TRP A C 1
ATOM 930 O O . TRP A 1 115 ? 20.078 9.383 8.844 1 93.94 115 TRP A O 1
ATOM 940 N N . ASP A 1 116 ? 20.359 10.484 6.906 1 97.06 116 ASP A N 1
ATOM 941 C CA . ASP A 1 116 ? 19.797 11.742 7.383 1 97.06 116 ASP A CA 1
ATOM 942 C C . ASP A 1 116 ? 18.281 11.758 7.219 1 97.06 116 ASP A C 1
ATOM 944 O O . ASP A 1 116 ? 17.766 11.43 6.148 1 97.06 116 ASP A O 1
ATOM 948 N N . LYS A 1 117 ? 17.625 12.086 8.25 1 98.31 117 LYS A N 1
ATOM 949 C CA . LYS A 1 117 ? 16.172 12.273 8.25 1 98.31 117 LYS A CA 1
ATOM 950 C C . LYS A 1 117 ? 15.812 13.727 7.938 1 98.31 117 LYS A C 1
ATOM 952 O O . LYS A 1 117 ? 15.984 14.609 8.781 1 98.31 117 LYS A O 1
ATOM 957 N N . LEU A 1 118 ? 15.227 13.953 6.82 1 98.44 118 LEU A N 1
ATOM 958 C CA . LEU A 1 118 ? 15.141 15.328 6.332 1 98.44 118 LEU A CA 1
ATOM 959 C C . LEU A 1 118 ? 13.812 15.961 6.73 1 98.44 118 LEU A C 1
ATOM 961 O O . LEU A 1 118 ? 13.562 17.141 6.441 1 98.44 118 LEU A O 1
ATOM 965 N N . LEU A 1 119 ? 12.945 15.211 7.449 1 98.75 119 LEU A N 1
ATOM 966 C CA . LEU A 1 119 ? 11.688 15.766 7.934 1 98.75 119 LEU A CA 1
ATOM 967 C C . LEU A 1 119 ? 11.664 15.828 9.453 1 98.75 119 LEU A C 1
ATOM 969 O O . LEU A 1 119 ? 10.594 15.852 10.07 1 98.75 119 LEU A O 1
ATOM 973 N N . LYS A 1 120 ? 12.844 15.789 9.992 1 98.12 120 LYS A N 1
ATOM 974 C CA . LYS A 1 120 ? 12.977 15.914 11.438 1 98.12 120 LYS A CA 1
ATOM 975 C C . LYS A 1 120 ? 12.336 17.203 11.945 1 98.12 120 LYS A C 1
ATOM 977 O O . LYS A 1 120 ? 12.375 18.234 11.266 1 98.12 120 LYS A O 1
ATOM 982 N N . GLY A 1 121 ? 11.789 17.078 13.211 1 97.69 121 GLY A N 1
ATOM 983 C CA . GLY A 1 121 ? 11.172 18.25 13.82 1 97.69 121 GLY A CA 1
ATOM 984 C C . GLY A 1 121 ? 9.672 18.312 13.594 1 97.69 121 GLY A C 1
ATOM 985 O O . GLY A 1 121 ? 8.969 19.094 14.242 1 97.69 121 GLY A O 1
ATOM 986 N N . LYS A 1 122 ? 9.195 17.5 12.695 1 98.44 122 LYS A N 1
ATOM 987 C CA . LYS A 1 122 ? 7.762 17.469 12.414 1 98.44 122 LYS A CA 1
ATOM 988 C C . LYS A 1 122 ? 7.062 16.391 13.242 1 98.44 122 LYS A C 1
ATOM 990 O O . LYS A 1 122 ? 7.668 15.383 13.594 1 98.44 122 LYS A O 1
ATOM 995 N N . THR A 1 123 ? 5.82 16.625 13.516 1 98.38 123 THR A N 1
ATOM 996 C CA . THR A 1 123 ? 4.934 15.648 14.125 1 98.38 123 THR A CA 1
ATOM 997 C C . THR A 1 123 ? 3.822 15.25 13.156 1 98.38 123 THR A C 1
ATOM 999 O O . THR A 1 123 ? 3.645 15.875 12.109 1 98.38 123 THR A O 1
ATOM 1002 N N . ALA A 1 124 ? 3.146 14.164 13.477 1 98.62 124 ALA A N 1
ATOM 1003 C CA . ALA A 1 124 ? 2.082 13.742 12.57 1 98.62 124 ALA A CA 1
ATOM 1004 C C . ALA A 1 124 ? 0.953 13.055 13.328 1 98.62 124 ALA A C 1
ATOM 1006 O O . ALA A 1 124 ? 1.135 12.625 14.469 1 98.62 124 ALA A O 1
ATOM 1007 N N . ARG A 1 125 ? -0.163 13.062 12.727 1 98.69 125 ARG A N 1
ATOM 1008 C CA . ARG A 1 125 ? -1.31 12.234 13.102 1 98.69 125 ARG A CA 1
ATOM 1009 C C . ARG A 1 125 ? -1.863 11.492 11.891 1 98.69 125 ARG A C 1
ATOM 1011 O O . ARG A 1 125 ? -2.012 12.062 10.812 1 98.69 125 ARG A O 1
ATOM 1018 N N . ILE A 1 126 ? -2.102 10.219 12.125 1 98.88 126 ILE A N 1
ATOM 1019 C CA . ILE A 1 126 ? -2.809 9.398 11.141 1 98.88 126 ILE A CA 1
ATOM 1020 C C . ILE A 1 126 ? -4.254 9.195 11.586 1 98.88 126 ILE A C 1
ATOM 1022 O O . ILE A 1 126 ? -4.512 8.781 12.719 1 98.88 126 ILE A O 1
ATOM 1026 N N . ILE A 1 127 ? -5.199 9.578 10.766 1 98.81 127 ILE A N 1
ATOM 1027 C CA . ILE A 1 127 ? -6.613 9.258 10.93 1 98.81 127 ILE A CA 1
ATOM 1028 C C . ILE A 1 127 ? -7.051 8.273 9.852 1 98.81 127 ILE A C 1
ATOM 1030 O O . ILE A 1 127 ? -7.121 8.625 8.672 1 98.81 127 ILE A O 1
ATOM 1034 N N . THR A 1 128 ? -7.328 7.062 10.25 1 98.81 128 THR A N 1
ATOM 1035 C CA . THR A 1 128 ? -7.617 6.039 9.25 1 98.81 128 THR A CA 1
ATOM 1036 C C . THR A 1 128 ? -9 5.438 9.484 1 98.81 128 THR A C 1
ATOM 1038 O O . THR A 1 128 ? -9.414 5.238 10.625 1 98.81 128 THR A O 1
ATOM 1041 N N . THR A 1 129 ? -9.758 5.234 8.398 1 98.69 129 THR A N 1
ATOM 1042 C CA . THR A 1 129 ? -11.102 4.676 8.477 1 98.69 129 THR A CA 1
ATOM 1043 C C . THR A 1 129 ? -11.086 3.189 8.125 1 98.69 129 THR A C 1
ATOM 1045 O O . THR A 1 129 ? -10.352 2.764 7.227 1 98.69 129 THR A O 1
ATOM 1048 N N . LEU A 1 130 ? -11.922 2.418 8.867 1 97.81 130 LEU A N 1
ATOM 1049 C CA . LEU A 1 130 ? -11.945 0.965 8.75 1 97.81 130 LEU A CA 1
ATOM 1050 C C . LEU A 1 130 ? -13.375 0.447 8.672 1 97.81 130 LEU A C 1
ATOM 1052 O O . LEU A 1 130 ? -14.297 1.079 9.195 1 97.81 130 LEU A O 1
ATOM 1056 N N . ASP A 1 131 ? -13.508 -0.729 8.078 1 94.69 131 ASP A N 1
ATOM 1057 C CA . ASP A 1 131 ? -14.781 -1.449 8.117 1 94.69 131 ASP A CA 1
ATOM 1058 C C . ASP A 1 131 ? -14.75 -2.553 9.172 1 94.69 131 ASP A C 1
ATOM 1060 O O . ASP A 1 131 ? -15.531 -3.508 9.094 1 94.69 131 ASP A O 1
ATOM 1064 N N . GLN A 1 132 ? -13.852 -2.545 10.016 1 94.75 132 GLN A N 1
ATOM 1065 C CA . GLN A 1 132 ? -13.719 -3.389 11.195 1 94.75 132 GLN A CA 1
ATOM 1066 C C . GLN A 1 132 ? -13.195 -2.586 12.391 1 94.75 132 GLN A C 1
ATOM 1068 O O . GLN A 1 132 ? -12.617 -1.512 12.211 1 94.75 132 GLN A O 1
ATOM 1073 N N . PRO A 1 133 ? -13.445 -3.096 13.609 1 95.25 133 PRO A N 1
ATOM 1074 C CA . PRO A 1 133 ? -12.898 -2.375 14.766 1 95.25 133 PRO A CA 1
ATOM 1075 C C . PRO A 1 133 ? -11.375 -2.262 14.727 1 95.25 133 PRO A C 1
ATOM 1077 O O . PRO A 1 133 ? -10.695 -3.201 14.312 1 95.25 133 PRO A O 1
ATOM 1080 N N . GLY A 1 134 ? -10.883 -1.129 15.188 1 95.5 134 GLY A N 1
ATOM 1081 C CA . GLY A 1 134 ? -9.453 -0.868 15.172 1 95.5 134 GLY A CA 1
ATOM 1082 C C . GLY A 1 134 ? -8.656 -1.898 15.945 1 95.5 134 GLY A C 1
ATOM 1083 O O . GLY A 1 134 ? -7.562 -2.291 15.516 1 95.5 134 GLY A O 1
ATOM 1084 N N . TRP A 1 135 ? -9.211 -2.303 17.109 1 95.38 135 TRP A N 1
ATOM 1085 C CA . TRP A 1 135 ? -8.5 -3.277 17.938 1 95.38 135 TRP A CA 1
ATOM 1086 C C . TRP A 1 135 ? -8.367 -4.609 17.203 1 95.38 135 TRP A C 1
ATOM 1088 O O . TRP A 1 135 ? -7.352 -5.301 17.344 1 95.38 135 TRP A O 1
ATOM 1098 N N . TYR A 1 136 ? -9.383 -5.059 16.469 1 95.75 136 TYR A N 1
ATOM 1099 C CA . TYR A 1 136 ? -9.359 -6.293 15.695 1 95.75 136 TYR A CA 1
ATOM 1100 C C . TYR A 1 136 ? -8.344 -6.207 14.562 1 95.75 136 TYR A C 1
ATOM 1102 O O . TYR A 1 136 ? -7.59 -7.152 14.328 1 95.75 136 TYR A O 1
ATOM 1110 N N . TYR A 1 137 ? -8.336 -5.023 13.906 1 96.88 137 TYR A N 1
ATOM 1111 C CA . TYR A 1 137 ? -7.383 -4.734 12.844 1 96.88 137 TYR A CA 1
ATOM 1112 C C . TYR A 1 137 ? -5.949 -4.867 13.344 1 96.88 137 TYR A C 1
ATOM 1114 O O . TYR A 1 137 ? -5.105 -5.461 12.672 1 96.88 137 TYR A O 1
ATOM 1122 N N . ARG A 1 138 ? -5.715 -4.363 14.453 1 95.12 138 ARG A N 1
ATOM 1123 C CA . ARG A 1 138 ? -4.391 -4.398 15.062 1 95.12 138 ARG A CA 1
ATOM 1124 C C . ARG A 1 138 ? -3.994 -5.82 15.438 1 95.12 138 ARG A C 1
ATOM 1126 O O . ARG A 1 138 ? -2.916 -6.293 15.07 1 95.12 138 ARG A O 1
ATOM 1133 N N 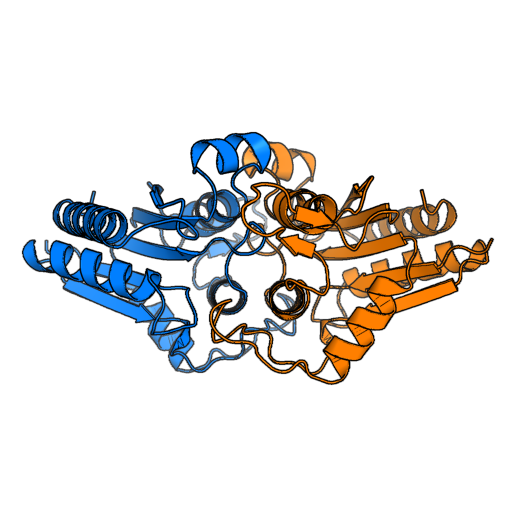. LEU A 1 139 ? -4.816 -6.562 16.062 1 94.5 139 LEU A N 1
ATOM 1134 C CA . LEU A 1 139 ? -4.477 -7.848 16.672 1 94.5 139 LEU A CA 1
ATOM 1135 C C . LEU A 1 139 ? -4.445 -8.953 15.609 1 94.5 139 LEU A C 1
ATOM 1137 O O . LEU A 1 139 ? -3.59 -9.836 15.656 1 94.5 139 LEU A O 1
ATOM 1141 N N . PHE A 1 140 ? -5.312 -8.859 14.594 1 94.19 140 PHE A N 1
ATOM 1142 C CA . PHE A 1 140 ? -5.473 -10 13.703 1 94.19 140 PHE A CA 1
ATOM 1143 C C . PHE A 1 140 ? -4.781 -9.742 12.367 1 94.19 140 PHE A C 1
ATOM 1145 O O . PHE A 1 140 ? -4.359 -10.688 11.695 1 94.19 140 PHE A O 1
ATOM 1152 N N . TYR A 1 141 ? -4.668 -8.492 12.055 1 96 141 TYR A N 1
ATOM 1153 C CA . TYR A 1 141 ? -4.078 -8.203 10.75 1 96 141 TYR A CA 1
ATOM 1154 C C . TYR A 1 141 ? -2.709 -7.547 10.906 1 96 141 TYR A C 1
ATOM 1156 O O . TYR A 1 141 ? -1.959 -7.426 9.938 1 96 141 TYR A O 1
ATOM 1164 N N . GLY A 1 142 ? -2.373 -7.059 12.102 1 96.44 142 GLY A N 1
ATOM 1165 C CA . GLY A 1 142 ? -1.088 -6.43 12.359 1 96.44 142 GLY A CA 1
ATOM 1166 C C . GLY A 1 142 ? -1.036 -4.98 11.922 1 96.44 142 GLY A C 1
ATOM 1167 O O . GLY A 1 142 ? 0.041 -4.445 11.648 1 96.44 142 GLY A O 1
ATOM 1168 N N . ARG A 1 143 ? -2.197 -4.328 11.625 1 97.75 143 ARG A N 1
ATOM 1169 C CA . ARG A 1 143 ? -2.371 -2.926 11.25 1 97.75 143 ARG A CA 1
ATOM 1170 C C . ARG A 1 143 ? -1.389 -2.521 10.156 1 97.75 143 ARG A C 1
ATOM 1172 O O . ARG A 1 143 ? -0.659 -1.539 10.305 1 97.75 143 ARG A O 1
ATOM 1179 N N . PRO A 1 144 ? -1.382 -3.191 9.039 1 98.62 144 PRO A N 1
ATOM 1180 C CA . PRO A 1 144 ? -0.34 -2.996 8.031 1 98.62 144 PRO A CA 1
ATOM 1181 C C . PRO A 1 144 ? -0.325 -1.578 7.465 1 98.62 144 PRO A C 1
ATOM 1183 O O . PRO A 1 144 ? 0.747 -1.016 7.223 1 98.62 144 PRO A O 1
ATOM 1186 N N . SER A 1 145 ? -1.483 -0.94 7.238 1 98.62 145 SER A N 1
ATOM 1187 C CA . SER A 1 145 ? -1.504 0.416 6.699 1 98.62 145 SER A CA 1
ATOM 1188 C C . SER A 1 145 ? -0.844 1.401 7.656 1 98.62 145 SER A C 1
ATOM 1190 O O . SER A 1 145 ? -0.127 2.309 7.227 1 98.62 145 SER A O 1
ATOM 1192 N N . VAL A 1 146 ? -1.053 1.228 8.953 1 98.44 146 VAL A N 1
ATOM 1193 C CA . VAL A 1 146 ? -0.508 2.111 9.977 1 98.44 146 VAL A CA 1
ATOM 1194 C C . VAL A 1 146 ? 1.001 1.907 10.094 1 98.44 146 VAL A C 1
ATOM 1196 O O . VAL A 1 146 ? 1.767 2.873 10.094 1 98.44 146 VAL A O 1
ATOM 1199 N N . ASN A 1 147 ? 1.457 0.624 10.148 1 98.38 147 ASN A N 1
ATOM 1200 C CA . ASN A 1 147 ? 2.887 0.34 10.219 1 98.38 147 ASN A CA 1
ATOM 1201 C C . ASN A 1 147 ? 3.631 0.875 9 1 98.38 147 ASN A C 1
ATOM 1203 O O . ASN A 1 147 ? 4.738 1.403 9.125 1 98.38 147 ASN A O 1
ATOM 1207 N N . GLN A 1 148 ? 3.037 0.72 7.891 1 98.25 148 GLN A N 1
ATOM 1208 C CA . GLN A 1 148 ? 3.641 1.212 6.656 1 98.25 148 GLN A CA 1
ATOM 1209 C C . GLN A 1 148 ? 3.826 2.727 6.699 1 98.25 148 GLN A C 1
ATOM 1211 O O . GLN A 1 148 ? 4.922 3.229 6.449 1 98.25 148 GLN A O 1
ATOM 1216 N N . LEU A 1 149 ? 2.773 3.463 7.066 1 98.81 149 LEU A N 1
ATOM 1217 C CA . LEU A 1 149 ? 2.828 4.918 7.016 1 98.81 149 LEU A CA 1
ATOM 1218 C C . LEU A 1 149 ? 3.596 5.477 8.211 1 98.81 149 LEU A C 1
ATOM 1220 O O . LEU A 1 149 ? 4.5 6.297 8.047 1 98.81 149 LEU A O 1
ATOM 1224 N N . LYS A 1 150 ? 3.295 5.008 9.406 1 98.75 150 LYS A N 1
ATOM 1225 C CA . LYS A 1 150 ? 3.9 5.543 10.625 1 98.75 150 LYS A CA 1
ATOM 1226 C C . LYS A 1 150 ? 5.379 5.18 10.703 1 98.75 150 LYS A C 1
ATOM 1228 O O . LYS A 1 150 ? 6.238 6.062 10.734 1 98.75 150 LYS A O 1
ATOM 1233 N N . THR A 1 151 ? 5.695 3.91 10.648 1 98.44 151 THR A N 1
ATOM 1234 C CA . THR A 1 151 ? 7.035 3.443 10.977 1 98.44 151 THR A CA 1
ATOM 1235 C C . THR A 1 151 ? 7.926 3.434 9.734 1 98.44 151 THR A C 1
ATOM 1237 O O . THR A 1 151 ? 9.016 4.008 9.742 1 98.44 151 THR A O 1
ATOM 1240 N N . SER A 1 152 ? 7.426 2.865 8.664 1 98.25 152 SER A N 1
ATOM 1241 C CA . SER A 1 152 ? 8.273 2.646 7.496 1 98.25 152 SER A CA 1
ATOM 1242 C C . SER A 1 152 ? 8.469 3.936 6.707 1 98.25 152 SER A C 1
ATOM 1244 O O . SER A 1 152 ? 9.461 4.086 5.992 1 98.25 152 SER A O 1
ATOM 1246 N N . THR A 1 153 ? 7.516 4.898 6.824 1 98.75 153 THR A N 1
ATOM 1247 C CA . THR A 1 153 ? 7.602 6.102 6.004 1 98.75 153 THR A CA 1
ATOM 1248 C C . THR A 1 153 ? 7.898 7.324 6.867 1 98.75 153 THR A C 1
ATOM 1250 O O . THR A 1 153 ? 9 7.871 6.816 1 98.75 153 THR A O 1
ATOM 1253 N N . LEU A 1 154 ? 6.984 7.66 7.785 1 98.88 154 LEU A N 1
ATOM 1254 C CA . LEU A 1 154 ? 7.062 8.93 8.492 1 98.88 154 LEU A CA 1
ATOM 1255 C C . LEU A 1 154 ? 8.211 8.922 9.5 1 98.88 154 LEU A C 1
ATOM 1257 O O . LEU A 1 154 ? 9.078 9.805 9.469 1 98.88 154 LEU A O 1
ATOM 1261 N N . GLU A 1 155 ? 8.273 7.93 10.352 1 98.75 155 GLU A N 1
ATOM 1262 C CA . GLU A 1 155 ? 9.344 7.867 11.336 1 98.75 155 GLU A CA 1
ATOM 1263 C C . GLU A 1 155 ? 10.695 7.648 10.672 1 98.75 155 GLU A C 1
ATOM 1265 O O . GLU A 1 155 ? 11.711 8.172 11.133 1 98.75 155 GLU A O 1
ATOM 1270 N N . PHE A 1 156 ? 10.719 6.898 9.578 1 98.12 156 PHE A N 1
ATOM 1271 C CA . PHE A 1 156 ? 11.945 6.703 8.812 1 98.12 156 PHE A CA 1
ATOM 1272 C C . PHE A 1 156 ? 12.5 8.039 8.328 1 98.12 156 PHE A C 1
ATOM 1274 O O . PHE A 1 156 ? 13.711 8.25 8.328 1 98.12 156 PHE A O 1
ATOM 1281 N N . CYS A 1 157 ? 11.602 8.938 7.961 1 98.75 157 CYS A N 1
ATOM 1282 C CA . CYS A 1 157 ? 12.008 10.227 7.402 1 98.75 157 CYS A CA 1
ATOM 1283 C C . CYS A 1 157 ? 12.18 11.266 8.5 1 98.75 157 CYS A C 1
ATOM 1285 O O . CYS A 1 157 ? 12.539 12.414 8.227 1 98.75 157 CYS A O 1
ATOM 1287 N N . GLY A 1 158 ? 11.844 10.953 9.766 1 98.69 158 GLY A N 1
ATOM 1288 C CA . GLY A 1 158 ? 12.18 11.828 10.883 1 98.69 158 GLY A CA 1
ATOM 1289 C C . GLY A 1 158 ? 10.953 12.391 11.586 1 98.69 158 GLY A C 1
ATOM 1290 O O . GLY A 1 158 ? 11.07 13.062 12.609 1 98.69 158 GLY A O 1
ATOM 1291 N N . VAL A 1 159 ? 9.766 12.109 11.117 1 98.81 159 VAL A N 1
ATOM 1292 C CA . VAL A 1 159 ? 8.539 12.633 11.703 1 98.81 159 VAL A CA 1
ATOM 1293 C C . VAL A 1 159 ? 8.227 11.883 13 1 98.81 159 VAL A C 1
ATOM 1295 O O . VAL A 1 159 ? 8.062 10.664 12.992 1 98.81 159 VAL A O 1
ATOM 1298 N N . LYS A 1 160 ? 8.172 12.648 14.094 1 98.06 160 LYS A N 1
ATOM 1299 C CA . LYS A 1 160 ? 7.922 12.07 15.406 1 98.06 160 LYS A CA 1
ATOM 1300 C C . LYS A 1 160 ? 7.523 13.148 16.422 1 98.06 160 LYS A C 1
ATOM 1302 O O . LYS A 1 160 ? 8.078 14.25 16.406 1 98.06 160 LYS A O 1
ATOM 1307 N N . PRO A 1 161 ? 6.578 12.828 17.25 1 98.19 161 PRO A N 1
ATOM 1308 C CA . PRO A 1 161 ? 5.797 11.594 17.359 1 98.19 161 PRO A CA 1
ATOM 1309 C C . PRO A 1 161 ? 4.688 11.5 16.312 1 98.19 161 PRO A C 1
ATOM 1311 O O . PRO A 1 161 ? 4.355 12.5 15.664 1 98.19 161 PRO A O 1
ATOM 1314 N N . VAL A 1 162 ? 4.219 10.305 16.031 1 98.56 162 VAL A N 1
ATOM 1315 C CA . VAL A 1 162 ? 3.098 10.047 15.141 1 98.56 162 VAL A CA 1
ATOM 1316 C C . VAL A 1 162 ? 1.937 9.445 15.93 1 98.56 162 VAL A C 1
ATOM 1318 O O . VAL A 1 162 ? 2.035 8.32 16.422 1 98.56 162 VAL A O 1
ATOM 1321 N N . ALA A 1 163 ? 0.834 10.156 16.047 1 98.31 163 ALA A N 1
ATOM 1322 C CA . ALA A 1 163 ? -0.361 9.664 16.734 1 98.31 163 ALA A CA 1
ATOM 1323 C C . ALA A 1 163 ? -1.302 8.961 15.75 1 98.31 163 ALA A C 1
ATOM 1325 O O . ALA A 1 163 ? -1.283 9.242 14.555 1 98.31 163 ALA A O 1
ATOM 1326 N N . ILE A 1 164 ? -2.117 8.062 16.297 1 98.25 164 ILE A N 1
ATOM 1327 C CA . ILE A 1 164 ? -3.016 7.293 15.445 1 98.25 164 ILE A CA 1
ATOM 1328 C C . ILE A 1 164 ? -4.445 7.41 15.961 1 98.25 164 ILE A C 1
ATOM 1330 O O . ILE A 1 164 ? -4.691 7.293 17.172 1 98.25 164 ILE A O 1
ATOM 1334 N N . THR A 1 165 ? -5.359 7.621 15.133 1 98.31 165 THR A N 1
ATOM 1335 C CA . THR A 1 165 ? -6.793 7.605 15.398 1 98.31 165 THR A CA 1
ATOM 1336 C C . THR A 1 165 ? -7.512 6.66 14.438 1 98.31 165 THR A C 1
ATOM 1338 O O . THR A 1 165 ? -7.445 6.836 13.219 1 98.31 165 THR A O 1
ATOM 1341 N N . TYR A 1 166 ? -8.148 5.676 14.977 1 98.5 166 TYR A N 1
ATOM 1342 C CA . TYR A 1 166 ? -8.961 4.762 14.188 1 98.5 166 TYR A CA 1
ATOM 1343 C C . TYR A 1 166 ? -10.422 5.184 14.188 1 98.5 166 TYR A C 1
ATOM 1345 O O . TYR A 1 166 ? -10.977 5.508 15.242 1 98.5 166 TYR A O 1
ATOM 1353 N N . ILE A 1 167 ? -11.023 5.227 13.023 1 98.5 167 ILE A N 1
ATOM 1354 C CA . ILE A 1 167 ? -12.445 5.5 12.844 1 98.5 167 ILE A CA 1
ATOM 1355 C C . ILE A 1 167 ? -13.125 4.312 12.172 1 98.5 167 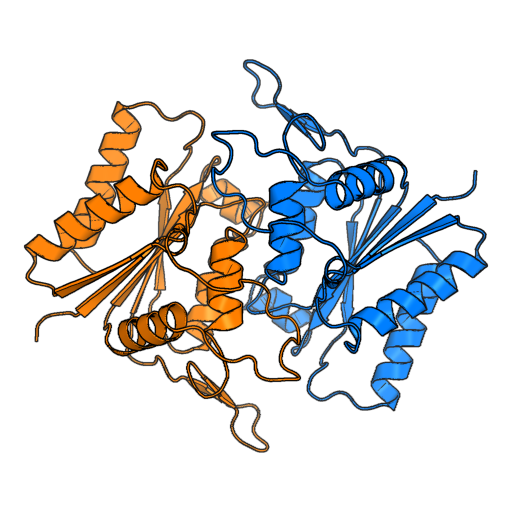ILE A C 1
ATOM 1357 O O . ILE A 1 167 ? -12.836 4.008 11.008 1 98.5 167 ILE A O 1
ATOM 1361 N N . GLY A 1 168 ? -13.961 3.684 12.742 1 96.75 168 GLY A N 1
ATOM 1362 C CA . GLY A 1 168 ? -14.664 2.514 12.234 1 96.75 168 GLY A CA 1
ATOM 1363 C C . GLY A 1 168 ? -15.578 1.881 13.266 1 96.75 168 GLY A C 1
ATOM 1364 O O . GLY A 1 168 ? -15.477 2.162 14.461 1 96.75 168 GLY A O 1
ATOM 1365 N N . VAL A 1 169 ? -16.625 1.204 12.852 1 96.5 169 VAL A N 1
ATOM 1366 C CA . VAL A 1 169 ? -16.844 0.477 11.602 1 96.5 169 VAL A CA 1
ATOM 1367 C C . VAL A 1 169 ? -17.672 1.327 10.648 1 96.5 169 VAL A C 1
ATOM 1369 O O . VAL A 1 169 ? -18.859 1.569 10.891 1 96.5 169 VAL A O 1
ATOM 1372 N N . ILE A 1 170 ? -17.094 1.699 9.414 1 96.31 170 ILE A N 1
ATOM 1373 C CA . ILE A 1 170 ? -17.719 2.652 8.5 1 96.31 170 ILE A CA 1
ATOM 1374 C C . ILE A 1 170 ? -18.922 2.004 7.816 1 96.31 170 ILE A C 1
ATOM 1376 O O . ILE A 1 170 ? -20 2.598 7.754 1 96.31 170 ILE A O 1
ATOM 1380 N N . LYS A 1 171 ? -18.734 0.788 7.301 1 90.31 171 LYS A N 1
ATOM 1381 C CA . LYS A 1 171 ? -19.688 0.097 6.453 1 90.31 171 LYS A CA 1
ATOM 1382 C C . LYS A 1 171 ? -21.062 0.024 7.125 1 90.31 171 LYS A C 1
ATOM 1384 O O . LYS A 1 171 ? -22.094 0.154 6.461 1 90.31 171 LYS A O 1
ATOM 1389 N N . THR A 1 172 ? -21.141 -0.096 8.367 1 91.31 172 THR A N 1
ATOM 1390 C CA . THR A 1 172 ? -22.406 -0.312 9.055 1 91.31 172 THR A CA 1
ATOM 1391 C C . THR A 1 172 ? -22.797 0.914 9.883 1 91.31 172 THR A C 1
ATOM 1393 O O . THR A 1 172 ? -23.719 0.86 10.688 1 91.31 172 THR A O 1
ATOM 1396 N N . SER A 1 173 ? -22.062 1.975 9.695 1 95.56 173 SER A N 1
ATOM 1397 C CA . SER A 1 173 ? -22.312 3.15 10.516 1 95.56 173 SER A CA 1
ATOM 1398 C C . SER A 1 173 ? -23.547 3.9 10.047 1 95.56 173 SER A C 1
ATOM 1400 O O . SER A 1 173 ? -23.844 3.928 8.852 1 95.56 173 SER A O 1
ATOM 1402 N N . GLU A 1 174 ? -24.219 4.492 11.07 1 96.44 174 GLU A N 1
ATOM 1403 C CA . GLU A 1 174 ? -25.359 5.359 10.797 1 96.44 174 GLU A CA 1
ATOM 1404 C C . GLU A 1 174 ? -24.969 6.832 10.859 1 96.44 174 GLU A C 1
ATOM 1406 O O . GLU A 1 174 ? -23.859 7.164 11.289 1 96.44 174 GLU A O 1
ATOM 1411 N N . ALA A 1 175 ? -25.922 7.699 10.43 1 97 175 ALA A N 1
ATOM 1412 C CA . ALA A 1 175 ? -25.672 9.133 10.336 1 97 175 ALA A CA 1
ATOM 1413 C C . ALA A 1 175 ? -25.234 9.703 11.688 1 97 175 ALA A C 1
ATOM 1415 O O . ALA A 1 175 ? -24.328 10.523 11.766 1 97 175 ALA A O 1
ATOM 1416 N N . LYS A 1 176 ? -25.891 9.273 12.68 1 97.94 176 LYS A N 1
ATOM 1417 C CA . LYS A 1 176 ? -25.562 9.773 14.016 1 97.94 176 LYS A CA 1
ATOM 1418 C C . LYS A 1 176 ? -24.125 9.438 14.398 1 97.94 176 LYS A C 1
ATOM 1420 O O . LYS A 1 176 ? -23.406 10.281 14.945 1 97.94 176 LYS A O 1
ATOM 1425 N N . GLN A 1 177 ? -23.734 8.219 14.117 1 97.88 177 GLN A N 1
ATOM 1426 C CA . GLN A 1 177 ? -22.359 7.793 14.414 1 97.88 177 GLN A CA 1
ATOM 1427 C C . GLN A 1 177 ? -21.344 8.594 13.594 1 97.88 177 GLN A C 1
ATOM 1429 O O . GLN A 1 177 ? -20.297 8.969 14.102 1 97.88 177 GLN A O 1
ATOM 1434 N N . ARG A 1 178 ? -21.594 8.852 12.352 1 98.31 178 ARG A N 1
ATOM 1435 C CA . ARG A 1 178 ? -20.734 9.641 11.484 1 98.31 178 ARG A CA 1
ATOM 1436 C C . ARG A 1 178 ? -20.562 11.062 12.023 1 98.31 178 ARG A C 1
ATOM 1438 O O . ARG A 1 178 ? -19.469 11.625 11.984 1 98.31 178 ARG A O 1
ATOM 1445 N N . GLU A 1 179 ? -21.625 11.617 12.516 1 98.5 179 GLU A N 1
ATOM 1446 C CA . GLU A 1 179 ? -21.562 12.953 13.102 1 98.5 179 GLU A CA 1
ATOM 1447 C C . GLU A 1 179 ? -20.672 12.969 14.336 1 98.5 179 GLU A C 1
ATOM 1449 O O . GLU A 1 179 ? -19.953 13.938 14.57 1 98.5 179 GLU A O 1
ATOM 1454 N N . LEU A 1 180 ? -20.734 11.922 15.125 1 98.62 180 LEU A N 1
ATOM 1455 C CA . LEU A 1 180 ? -19.891 11.82 16.312 1 98.62 180 LEU A CA 1
ATOM 1456 C C . LEU A 1 180 ? -18.422 11.742 15.914 1 98.62 180 LEU A C 1
ATOM 1458 O O . LEU A 1 180 ? -17.562 12.352 16.562 1 98.62 180 LEU A O 1
ATOM 1462 N N . TRP A 1 181 ? -18.156 10.984 14.867 1 98.81 181 TRP A N 1
ATOM 1463 C CA . TRP A 1 181 ? -16.781 10.883 14.398 1 98.81 181 TRP A CA 1
ATOM 1464 C C . TRP A 1 181 ? -16.281 12.227 13.859 1 98.81 181 TRP A C 1
ATOM 1466 O O . TRP A 1 181 ? -15.133 12.609 14.078 1 98.81 181 TRP A O 1
ATOM 1476 N N . LEU A 1 182 ? -17.156 12.938 13.164 1 98.81 182 LEU A N 1
ATOM 1477 C CA . LEU A 1 182 ? -16.797 14.258 12.672 1 98.81 182 LEU A CA 1
ATOM 1478 C C . LEU A 1 182 ? -16.5 15.211 13.828 1 98.81 182 LEU A C 1
ATOM 1480 O O . LEU A 1 182 ? -15.547 15.984 13.766 1 98.81 182 LEU A O 1
ATOM 1484 N N . ALA A 1 183 ? -17.266 15.148 14.852 1 98.69 183 ALA A N 1
ATOM 1485 C CA . ALA A 1 183 ? -17.047 15.969 16.031 1 98.69 183 ALA A CA 1
ATOM 1486 C C . ALA A 1 183 ? -15.711 15.617 16.703 1 98.69 183 ALA A C 1
ATOM 1488 O O . ALA A 1 183 ? -14.953 16.5 17.109 1 98.69 183 ALA A O 1
ATOM 1489 N N . LYS A 1 184 ? -15.477 14.352 16.812 1 98.62 184 LYS A N 1
ATOM 1490 C CA . LYS A 1 184 ? -14.219 13.883 17.375 1 98.62 184 LYS A CA 1
ATOM 1491 C C . LYS A 1 184 ? -13.023 14.406 16.594 1 98.62 184 LYS A C 1
ATOM 1493 O O . LYS A 1 184 ? -12.055 14.898 17.172 1 98.62 184 LYS A O 1
ATOM 1498 N N . VAL A 1 185 ? -13.07 14.336 15.281 1 98.75 185 VAL A N 1
ATOM 1499 C CA . VAL A 1 185 ? -11.969 14.75 14.414 1 98.75 185 VAL A CA 1
ATOM 1500 C C . VAL A 1 185 ? -11.812 16.266 14.469 1 98.75 185 VAL A C 1
ATOM 1502 O O . VAL A 1 185 ? -10.695 16.797 14.43 1 98.75 185 VAL A O 1
ATOM 1505 N N . ARG A 1 186 ? -12.906 17 14.562 1 98.56 186 ARG A N 1
ATOM 1506 C CA . ARG A 1 186 ? -12.852 18.438 14.758 1 98.56 186 ARG A CA 1
ATOM 1507 C C . ARG A 1 186 ? -12.109 18.797 16.047 1 98.56 186 ARG A C 1
ATOM 1509 O O . ARG A 1 186 ? -11.289 19.719 16.062 1 98.56 186 ARG A O 1
ATOM 1516 N N . GLN A 1 187 ? -12.391 18.047 17.078 1 98.31 187 GLN A N 1
ATOM 1517 C CA . GLN A 1 187 ? -11.727 18.266 18.359 1 98.31 187 GLN A CA 1
ATOM 1518 C C . GLN A 1 187 ? -10.234 17.984 18.266 1 98.31 187 GLN A C 1
ATOM 1520 O O . GLN A 1 187 ? -9.422 18.656 18.891 1 98.31 187 GLN A O 1
ATOM 1525 N N . LEU A 1 188 ? -9.914 16.938 17.547 1 98.31 188 LEU A N 1
ATOM 1526 C CA . LEU A 1 188 ? -8.5 16.656 17.312 1 98.31 188 LEU A CA 1
ATOM 1527 C C . LEU A 1 188 ? -7.809 17.844 16.656 1 98.31 188 LEU A C 1
ATOM 1529 O O . LEU A 1 188 ? -6.68 18.188 17.016 1 98.31 188 LEU A O 1
ATOM 1533 N N . GLY A 1 189 ? -8.477 18.438 15.664 1 97.56 189 GLY A N 1
ATOM 1534 C CA . GLY A 1 189 ? -7.945 19.625 15.016 1 97.56 189 GLY A CA 1
ATOM 1535 C C . GLY A 1 189 ? -7.723 20.781 15.977 1 97.56 189 GLY A C 1
ATOM 1536 O O . GLY A 1 189 ? -6.766 21.531 15.828 1 97.56 189 GLY A O 1
ATOM 1537 N N . GLN A 1 190 ? -8.578 20.891 17.031 1 95.81 190 GLN A N 1
ATOM 1538 C CA . GLN A 1 190 ? -8.5 21.969 18 1 95.81 190 GLN A CA 1
ATOM 1539 C C . GLN A 1 190 ? -7.336 21.75 18.969 1 95.81 190 GLN A C 1
ATOM 1541 O O . GLN A 1 190 ? -6.785 22.703 19.516 1 95.81 190 GLN A O 1
ATOM 1546 N N . LYS A 1 191 ? -6.965 20.547 19.172 1 88.81 191 LYS A N 1
ATOM 1547 C CA . LYS A 1 191 ? -5.91 20.219 20.125 1 88.81 191 LYS A CA 1
ATOM 1548 C C . LYS A 1 191 ? -4.551 20.141 19.422 1 88.81 191 LYS A C 1
ATOM 1550 O O . LYS A 1 191 ? -3.525 20.469 20.031 1 88.81 191 LYS A O 1
ATOM 1555 N N . HIS A 1 192 ? -4.52 20.031 18.125 1 73.38 192 HIS A N 1
ATOM 1556 C CA . HIS A 1 192 ? -3.414 19.75 17.219 1 73.38 192 HIS A CA 1
ATOM 1557 C C . HIS A 1 192 ? -2.273 19.047 17.938 1 73.38 192 HIS A C 1
ATOM 1559 O O . HIS A 1 192 ? -1.101 19.297 17.656 1 73.38 192 HIS A O 1
ATOM 1565 N N . LYS A 1 193 ? -2.504 18.25 19.047 1 62.47 193 LYS A N 1
ATOM 1566 C CA . LYS A 1 193 ? -1.46 17.453 19.688 1 62.47 193 LYS A CA 1
ATOM 1567 C C . LYS A 1 193 ? -1.329 16.094 19.016 1 62.47 193 LYS A C 1
ATOM 1569 O O . LYS A 1 193 ? -2.312 15.547 18.516 1 62.47 193 LYS A O 1
ATOM 1574 N N . MET B 1 1 ? -3.268 -34.531 -11.664 1 60.72 1 MET B N 1
ATOM 1575 C CA . MET B 1 1 ? -3.639 -33.469 -12.594 1 60.72 1 MET B CA 1
ATOM 1576 C C . MET B 1 1 ? -2.594 -32.344 -12.602 1 60.72 1 MET B C 1
ATOM 1578 O O . MET B 1 1 ? -1.885 -32.156 -11.609 1 60.72 1 MET B O 1
ATOM 1582 N N . LYS B 1 2 ? -2.205 -31.781 -13.773 1 84.12 2 LYS B N 1
ATOM 1583 C CA . LYS B 1 2 ? -1.141 -30.781 -13.875 1 84.12 2 LYS B CA 1
ATOM 1584 C C . LYS B 1 2 ? -1.532 -29.484 -13.164 1 84.12 2 LYS B C 1
ATOM 1586 O O . LYS B 1 2 ? -2.672 -29.031 -13.273 1 84.12 2 LYS B O 1
ATOM 1591 N N . LYS B 1 3 ? -0.586 -29.031 -12.383 1 92.75 3 LYS B N 1
ATOM 1592 C CA . LYS B 1 3 ? -0.87 -27.828 -11.594 1 92.75 3 LYS B CA 1
ATOM 1593 C C . LYS B 1 3 ? -0.781 -26.578 -12.453 1 92.75 3 LYS B C 1
ATOM 1595 O O . LYS B 1 3 ? 0.132 -26.438 -13.273 1 92.75 3 LYS B O 1
ATOM 1600 N N . ASN B 1 4 ? -1.817 -25.734 -12.43 1 97.69 4 ASN B N 1
ATOM 1601 C CA . ASN B 1 4 ? -1.79 -24.422 -13.055 1 97.69 4 ASN B CA 1
ATOM 1602 C C . ASN B 1 4 ? -1.229 -23.359 -12.109 1 97.69 4 ASN B C 1
ATOM 1604 O O . ASN B 1 4 ? -1.846 -23.047 -11.094 1 97.69 4 ASN B O 1
ATOM 1608 N N . ILE B 1 5 ? -0.087 -22.797 -12.508 1 98.5 5 ILE B N 1
ATOM 1609 C CA . ILE B 1 5 ? 0.589 -21.812 -11.672 1 98.5 5 ILE B CA 1
ATOM 1610 C C . ILE B 1 5 ? 0.536 -20.438 -12.352 1 98.5 5 ILE B C 1
ATOM 1612 O O . ILE B 1 5 ? 0.78 -20.312 -13.555 1 98.5 5 ILE B O 1
ATOM 1616 N N . LEU B 1 6 ? 0.153 -19.438 -11.602 1 98.88 6 LEU B N 1
ATOM 1617 C CA . LEU B 1 6 ? 0.226 -18.062 -12.07 1 98.88 6 LEU B CA 1
ATOM 1618 C C . LEU B 1 6 ? 1.244 -17.266 -11.258 1 98.88 6 LEU B C 1
ATOM 1620 O O . LEU B 1 6 ? 1.164 -17.219 -10.023 1 98.88 6 LEU B O 1
ATOM 1624 N N . ILE B 1 7 ? 2.25 -16.75 -11.906 1 98.94 7 ILE B N 1
ATOM 1625 C CA . ILE B 1 7 ? 3.213 -15.852 -11.289 1 98.94 7 ILE B CA 1
ATOM 1626 C C . ILE B 1 7 ? 2.811 -14.406 -11.562 1 98.94 7 ILE B C 1
ATOM 1628 O O . ILE B 1 7 ? 2.535 -14.031 -12.703 1 98.94 7 ILE B O 1
ATOM 1632 N N . ILE B 1 8 ? 2.699 -13.617 -10.523 1 98.94 8 ILE B N 1
ATOM 1633 C CA . ILE B 1 8 ? 2.338 -12.211 -10.625 1 98.94 8 ILE B CA 1
ATOM 1634 C C . ILE B 1 8 ? 3.48 -11.34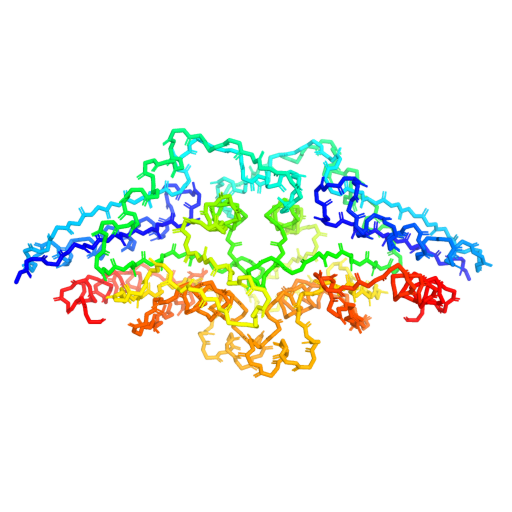4 -10.102 1 98.94 8 ILE B C 1
ATOM 1636 O O . ILE B 1 8 ? 3.746 -11.32 -8.898 1 98.94 8 ILE B O 1
ATOM 1640 N N . ASN B 1 9 ? 4.121 -10.656 -11.008 1 98.94 9 ASN B N 1
ATOM 1641 C CA . ASN B 1 9 ? 5.223 -9.766 -10.664 1 98.94 9 ASN B CA 1
ATOM 1642 C C . ASN B 1 9 ? 4.754 -8.32 -10.523 1 98.94 9 ASN B C 1
ATOM 1644 O O . ASN B 1 9 ? 4.25 -7.73 -11.477 1 98.94 9 ASN B O 1
ATOM 1648 N N . GLY B 1 10 ? 5.004 -7.766 -9.383 1 98.75 10 GLY B N 1
ATOM 1649 C CA . GLY B 1 10 ? 4.457 -6.453 -9.07 1 98.75 10 GLY B CA 1
ATOM 1650 C C . GLY B 1 10 ? 5.445 -5.328 -9.289 1 98.75 10 GLY B C 1
ATOM 1651 O O . GLY B 1 10 ? 5.117 -4.156 -9.078 1 98.75 10 GLY B O 1
ATOM 1652 N N . HIS B 1 11 ? 6.688 -5.656 -9.695 1 98.69 11 HIS B N 1
ATOM 1653 C CA . HIS B 1 11 ? 7.656 -4.594 -9.945 1 98.69 11 HIS B CA 1
ATOM 1654 C C . HIS B 1 11 ? 7.387 -3.91 -11.281 1 98.69 11 HIS B C 1
ATOM 1656 O O . HIS B 1 11 ? 7.238 -4.578 -12.305 1 98.69 11 HIS B O 1
A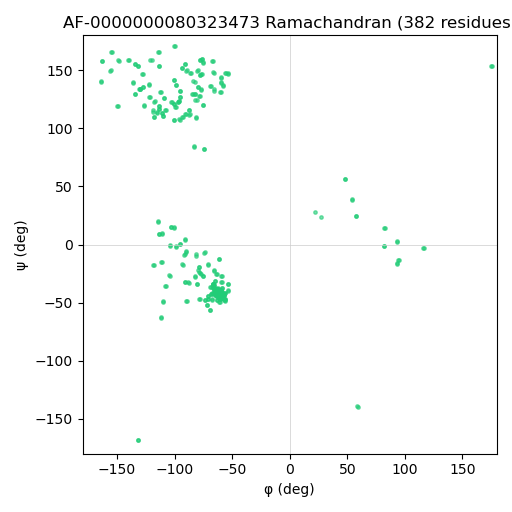TOM 1662 N N . PRO B 1 12 ? 7.398 -2.615 -11.312 1 98.19 12 PRO B N 1
ATOM 1663 C CA . PRO B 1 12 ? 7.039 -1.924 -12.555 1 98.19 12 PRO B CA 1
ATOM 1664 C C . PRO B 1 12 ? 8.18 -1.908 -13.57 1 98.19 12 PRO B C 1
ATOM 1666 O O . PRO B 1 12 ? 7.949 -1.669 -14.758 1 98.19 12 PRO B O 1
ATOM 1669 N N . ASN B 1 13 ? 9.43 -2.121 -13.156 1 97.62 13 ASN B N 1
ATOM 1670 C CA . ASN B 1 13 ? 10.602 -1.999 -14.016 1 97.62 13 ASN B CA 1
ATOM 1671 C C . ASN B 1 13 ? 11.047 -3.357 -14.555 1 97.62 13 ASN B C 1
ATOM 1673 O O . ASN B 1 13 ? 11.461 -4.23 -13.789 1 97.62 13 ASN B O 1
ATOM 1677 N N . LYS B 1 14 ? 11.117 -3.529 -15.867 1 96.62 14 LYS B N 1
ATOM 1678 C CA . LYS B 1 14 ? 11.453 -4.789 -16.516 1 96.62 14 LYS B CA 1
ATOM 1679 C C . LYS B 1 14 ? 12.891 -5.195 -16.219 1 96.62 14 LYS B C 1
ATOM 1681 O O . LYS B 1 14 ? 13.234 -6.379 -16.266 1 96.62 14 LYS B O 1
ATOM 1686 N N . GLU B 1 15 ? 13.68 -4.219 -15.867 1 96.31 15 GLU B N 1
ATOM 1687 C CA . GLU B 1 15 ? 15.094 -4.488 -15.625 1 96.31 15 GLU B CA 1
ATOM 1688 C C . GLU B 1 15 ? 15.352 -4.836 -14.164 1 96.31 15 GLU B C 1
ATOM 1690 O O . GLU B 1 15 ? 16.5 -5.012 -13.75 1 96.31 15 GLU B O 1
ATOM 1695 N N . SER B 1 16 ? 14.328 -4.934 -13.43 1 97.31 16 SER B N 1
ATOM 1696 C CA . SER B 1 16 ? 14.461 -5.137 -11.992 1 97.31 16 SER B CA 1
ATOM 1697 C C . SER B 1 16 ? 14.859 -6.574 -11.664 1 97.31 16 SER B C 1
ATOM 1699 O O . SER B 1 16 ? 14.633 -7.48 -12.469 1 97.31 16 SER B O 1
ATOM 1701 N N . PHE B 1 17 ? 15.461 -6.793 -10.508 1 98.19 17 PHE B N 1
ATOM 1702 C CA . PHE B 1 17 ? 15.797 -8.117 -10 1 98.19 17 PHE B CA 1
ATOM 1703 C C . PHE B 1 17 ? 14.539 -8.969 -9.852 1 98.19 17 PHE B C 1
ATOM 1705 O O . PHE B 1 17 ? 14.594 -10.195 -9.984 1 98.19 17 PHE B O 1
ATOM 1712 N N . ASN B 1 18 ? 13.375 -8.367 -9.648 1 98.75 18 ASN B N 1
ATOM 1713 C CA . ASN B 1 18 ? 12.109 -9.086 -9.508 1 98.75 18 ASN B CA 1
ATOM 1714 C C . ASN B 1 18 ? 11.719 -9.789 -10.797 1 98.75 18 ASN B C 1
ATOM 1716 O O . ASN B 1 18 ? 11.109 -10.867 -10.766 1 98.75 18 ASN B O 1
ATOM 1720 N N . TYR B 1 19 ? 12.023 -9.195 -11.922 1 98.56 19 TYR B N 1
ATOM 1721 C CA . TYR B 1 19 ? 11.789 -9.875 -13.195 1 98.56 19 TYR B CA 1
ATOM 1722 C C . TYR B 1 19 ? 12.656 -11.125 -13.312 1 98.56 19 TYR B C 1
ATOM 1724 O O . TYR B 1 19 ? 12.195 -12.164 -13.797 1 98.56 19 TYR B O 1
ATOM 1732 N N . ALA B 1 20 ? 13.906 -11.023 -12.852 1 98.75 20 ALA B N 1
ATOM 1733 C CA . ALA B 1 20 ? 14.805 -12.18 -12.859 1 98.75 20 ALA B CA 1
ATOM 1734 C C . ALA B 1 20 ? 14.281 -13.289 -11.945 1 98.75 20 ALA B C 1
ATOM 1736 O O . ALA B 1 20 ? 14.32 -14.469 -12.305 1 98.75 20 ALA B O 1
ATOM 1737 N N . LEU B 1 21 ? 13.805 -12.867 -10.789 1 98.94 21 LEU B N 1
ATOM 1738 C CA . LEU B 1 21 ? 13.234 -13.836 -9.859 1 98.94 21 LEU B CA 1
ATOM 1739 C C . LEU B 1 21 ? 12.023 -14.531 -10.477 1 98.94 21 LEU B C 1
ATOM 1741 O O . LEU B 1 21 ? 11.836 -15.734 -10.312 1 98.94 21 LEU B O 1
ATOM 1745 N N . THR B 1 22 ? 11.18 -13.719 -11.164 1 98.88 22 THR B N 1
ATOM 1746 C CA . THR B 1 22 ? 10.016 -14.266 -11.859 1 98.88 22 THR B CA 1
ATOM 1747 C C . THR B 1 22 ? 10.438 -15.336 -12.859 1 98.88 22 THR B C 1
ATOM 1749 O O . THR B 1 22 ? 9.875 -16.422 -12.883 1 98.88 22 THR B O 1
ATOM 1752 N N . GLY B 1 23 ? 11.461 -15.016 -13.633 1 98.75 23 GLY B N 1
ATOM 1753 C CA . GLY B 1 23 ? 11.984 -15.969 -14.594 1 98.75 23 GLY B CA 1
ATOM 1754 C C . GLY B 1 23 ? 12.539 -17.219 -13.938 1 98.75 23 GLY B C 1
ATOM 1755 O O . GLY B 1 23 ? 12.312 -18.328 -14.43 1 98.75 23 GLY B O 1
ATOM 1756 N N . ALA B 1 24 ? 13.227 -17.094 -12.867 1 98.88 24 ALA B N 1
ATOM 1757 C CA . ALA B 1 24 ? 13.812 -18.234 -12.156 1 98.88 24 ALA B CA 1
ATOM 1758 C C . ALA B 1 24 ? 12.727 -19.172 -11.641 1 98.88 24 ALA B C 1
ATOM 1760 O O . ALA B 1 24 ? 12.828 -20.391 -11.805 1 98.88 24 ALA B O 1
ATOM 1761 N N . TYR B 1 25 ? 11.703 -18.609 -11 1 98.88 25 TYR B N 1
ATOM 1762 C CA . TYR B 1 25 ? 10.617 -19.438 -10.516 1 98.88 25 TYR B CA 1
ATOM 1763 C C . TYR B 1 25 ? 9.938 -20.172 -11.664 1 98.88 25 TYR B C 1
ATOM 1765 O O . TYR B 1 25 ? 9.633 -21.359 -11.555 1 98.88 25 TYR B O 1
ATOM 1773 N N . GLN B 1 26 ? 9.656 -19.406 -12.727 1 98.69 26 GLN B N 1
ATOM 1774 C CA . GLN B 1 26 ? 9 -19.984 -13.898 1 98.69 26 GLN B CA 1
ATOM 1775 C C . GLN B 1 26 ? 9.805 -21.172 -14.438 1 98.69 26 GLN B C 1
ATOM 1777 O O . GLN B 1 26 ? 9.242 -22.234 -14.727 1 98.69 26 GLN B O 1
ATOM 1782 N N . GLU B 1 27 ? 11.109 -20.953 -14.562 1 98.31 27 GLU B N 1
ATOM 1783 C CA . GLU B 1 27 ? 11.984 -22.016 -15.055 1 98.31 27 GLU B CA 1
ATOM 1784 C C . GLU B 1 27 ? 11.875 -23.266 -14.195 1 98.31 27 GLU B C 1
ATOM 1786 O O . GLU B 1 27 ? 11.742 -24.375 -14.719 1 98.31 27 GLU B O 1
ATOM 1791 N N . GLY B 1 28 ? 11.945 -23.109 -12.953 1 98.12 28 GLY B N 1
ATOM 1792 C CA . GLY B 1 28 ? 11.82 -24.234 -12.039 1 98.12 28 GLY B CA 1
ATOM 1793 C C . GLY B 1 28 ? 10.477 -24.938 -12.141 1 98.12 28 GLY B C 1
ATOM 1794 O O . GLY B 1 28 ? 10.406 -26.172 -12.188 1 98.12 28 GLY B O 1
ATOM 1795 N N . ALA B 1 29 ? 9.406 -24.141 -12.164 1 97.88 29 ALA B N 1
ATOM 1796 C CA . ALA B 1 29 ? 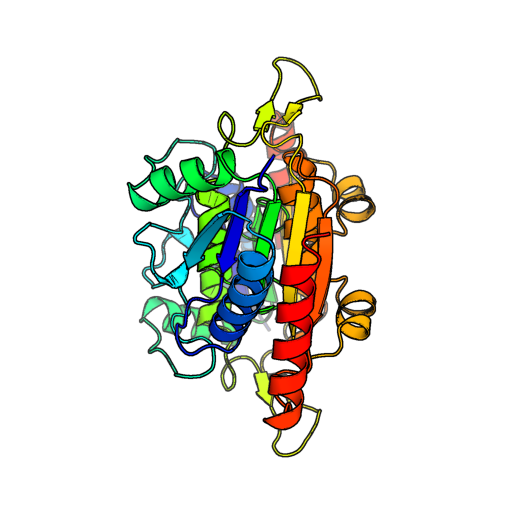8.055 -24.688 -12.195 1 97.88 29 ALA B CA 1
ATOM 1797 C C . ALA B 1 29 ? 7.809 -25.469 -13.484 1 97.88 29 ALA B C 1
ATOM 1799 O O . ALA B 1 29 ? 7.176 -26.531 -13.461 1 97.88 29 ALA B O 1
ATOM 1800 N N . LEU B 1 30 ? 8.305 -24.953 -14.586 1 97 30 LEU B N 1
ATOM 1801 C CA . LEU B 1 30 ? 8.094 -25.578 -15.883 1 97 30 LEU B CA 1
ATOM 1802 C C . LEU B 1 30 ? 8.758 -26.953 -15.93 1 97 30 LEU B C 1
ATOM 1804 O O . LEU B 1 30 ? 8.273 -27.859 -16.609 1 97 30 LEU B O 1
ATOM 1808 N N . LYS B 1 31 ? 9.75 -27.188 -15.156 1 95.81 31 LYS B N 1
ATOM 1809 C CA . LYS B 1 31 ? 10.461 -28.469 -15.117 1 95.81 31 LYS B CA 1
ATOM 1810 C C . LYS B 1 31 ? 9.609 -29.562 -14.477 1 95.81 31 LYS B C 1
ATOM 1812 O O . LYS B 1 31 ? 9.898 -30.75 -14.625 1 95.81 31 LYS B O 1
ATOM 1817 N N . THR B 1 32 ? 8.625 -29.156 -13.789 1 94.94 32 THR B N 1
ATOM 1818 C CA . THR B 1 32 ? 7.773 -30.125 -13.102 1 94.94 32 THR B CA 1
ATOM 1819 C C . THR B 1 32 ? 6.605 -30.531 -13.992 1 94.94 32 THR B C 1
ATOM 1821 O O . THR B 1 32 ? 5.801 -31.391 -13.609 1 94.94 32 THR B O 1
ATOM 1824 N N . GLY B 1 33 ? 6.426 -29.875 -15.109 1 93.94 33 GLY B N 1
ATOM 1825 C CA . GLY B 1 33 ? 5.309 -30.156 -15.992 1 93.94 33 GLY B CA 1
ATOM 1826 C C . GLY B 1 33 ? 4.102 -29.281 -15.727 1 93.94 33 GLY B C 1
ATOM 1827 O O . GLY B 1 33 ? 3.062 -29.438 -16.375 1 93.94 33 GLY B O 1
ATOM 1828 N N . ALA B 1 34 ? 4.25 -28.375 -14.797 1 96.12 34 ALA B N 1
ATOM 1829 C CA . ALA B 1 34 ? 3.158 -27.453 -14.5 1 96.12 34 ALA B CA 1
ATOM 1830 C C . ALA B 1 34 ? 2.898 -26.516 -15.68 1 96.12 34 ALA B C 1
ATOM 1832 O O . ALA B 1 34 ? 3.793 -26.266 -16.484 1 96.12 34 ALA B O 1
ATOM 1833 N N . GLN B 1 35 ? 1.654 -26.141 -15.82 1 97.19 35 GLN B N 1
ATOM 1834 C CA . GLN B 1 35 ? 1.337 -25.016 -16.703 1 97.19 35 GLN B CA 1
ATOM 1835 C C . GLN B 1 35 ? 1.557 -23.672 -15.984 1 97.19 35 GLN B C 1
ATOM 1837 O O . GLN B 1 35 ? 1.05 -23.469 -14.883 1 97.19 35 GLN B O 1
ATOM 1842 N N . VAL B 1 36 ? 2.371 -22.859 -16.609 1 98.12 36 VAL B N 1
ATOM 1843 C CA . VAL B 1 36 ? 2.74 -21.625 -15.93 1 98.12 36 VAL B CA 1
ATOM 1844 C C . VAL B 1 36 ? 2.342 -20.422 -16.781 1 98.12 36 VAL B C 1
ATOM 1846 O O . VAL B 1 36 ? 2.633 -20.375 -17.984 1 98.12 36 VAL B O 1
ATOM 1849 N N . GLU B 1 37 ? 1.624 -19.5 -16.25 1 98.69 37 GLU B N 1
ATOM 1850 C CA . GLU B 1 37 ? 1.363 -18.188 -16.812 1 98.69 37 GLU B CA 1
ATOM 1851 C C . GLU B 1 37 ? 1.993 -17.078 -15.969 1 98.69 37 GLU B C 1
ATOM 1853 O O . GLU B 1 37 ? 2.238 -17.281 -14.773 1 98.69 37 GLU B O 1
ATOM 1858 N N . VAL B 1 38 ? 2.275 -16 -16.641 1 98.88 38 VAL B N 1
ATOM 1859 C CA . VAL B 1 38 ? 2.932 -14.898 -15.938 1 98.88 38 VAL B CA 1
ATOM 1860 C C . VAL B 1 38 ? 2.186 -13.594 -16.219 1 98.88 38 VAL B C 1
ATOM 1862 O O . VAL B 1 38 ? 1.77 -13.344 -17.359 1 98.88 38 VAL B O 1
ATOM 1865 N N . ILE B 1 39 ? 1.958 -12.859 -15.188 1 98.94 39 ILE B N 1
ATOM 1866 C CA . ILE B 1 39 ? 1.511 -11.477 -15.297 1 98.94 39 ILE B CA 1
ATOM 1867 C C . ILE B 1 39 ? 2.602 -10.539 -14.781 1 98.94 39 ILE B C 1
ATOM 1869 O O . ILE B 1 39 ? 3.018 -10.641 -13.625 1 98.94 39 ILE B O 1
ATOM 1873 N N . HIS B 1 40 ? 3.109 -9.727 -15.656 1 98.88 40 HIS B N 1
ATOM 1874 C CA . HIS B 1 40 ? 3.863 -8.555 -15.219 1 98.88 40 HIS B CA 1
ATOM 1875 C C . HIS B 1 40 ? 2.963 -7.332 -15.117 1 98.88 40 HIS B C 1
ATOM 1877 O O . HIS B 1 40 ? 2.586 -6.742 -16.125 1 98.88 40 HIS B O 1
ATOM 1883 N N . ILE B 1 41 ? 2.721 -6.922 -13.93 1 98.81 41 ILE B N 1
ATOM 1884 C CA . ILE B 1 41 ? 1.761 -5.848 -13.711 1 98.81 41 ILE B CA 1
ATOM 1885 C C . ILE B 1 41 ? 2.254 -4.57 -14.383 1 98.81 41 ILE B C 1
ATOM 1887 O O . ILE B 1 41 ? 1.459 -3.805 -14.938 1 98.81 41 ILE B O 1
ATOM 1891 N N . GLY B 1 42 ? 3.57 -4.34 -14.32 1 97.75 42 GLY B N 1
ATOM 1892 C CA . GLY B 1 42 ? 4.16 -3.15 -14.914 1 97.75 42 GLY B CA 1
ATOM 1893 C C . GLY B 1 42 ? 3.947 -3.064 -16.422 1 97.75 42 GLY B C 1
ATOM 1894 O O . GLY B 1 42 ? 4.148 -2.006 -17.016 1 97.75 42 GLY B O 1
ATOM 1895 N N . GLU B 1 43 ? 3.502 -4.133 -17.047 1 98.25 43 GLU B N 1
ATOM 1896 C CA . GLU B 1 43 ? 3.32 -4.168 -18.5 1 98.25 43 GLU B CA 1
ATOM 1897 C C . GLU B 1 43 ? 1.846 -4.059 -18.875 1 98.25 43 GLU B C 1
ATOM 1899 O O . GLU B 1 43 ? 1.503 -4.004 -20.047 1 98.25 43 GLU B O 1
ATOM 1904 N N . LEU B 1 44 ? 0.954 -3.975 -17.906 1 98.62 44 LEU B N 1
ATOM 1905 C CA . LEU B 1 44 ? -0.483 -3.893 -18.141 1 98.62 44 LEU B CA 1
ATOM 1906 C C . LEU B 1 44 ? -0.914 -2.447 -18.375 1 98.62 44 LEU B C 1
ATOM 1908 O O . LEU B 1 44 ? -0.326 -1.522 -17.812 1 98.62 44 LEU B O 1
ATOM 1912 N N . SER B 1 45 ? -1.919 -2.314 -19.203 1 98.38 45 SER B N 1
ATOM 1913 C CA . SER B 1 45 ? -2.574 -1.022 -19.391 1 98.38 45 SER B CA 1
ATOM 1914 C C . SER B 1 45 ? -3.875 -0.948 -18.594 1 98.38 45 SER B C 1
ATOM 1916 O O . SER B 1 45 ? -4.867 -1.577 -18.969 1 98.38 45 SER B O 1
ATOM 1918 N N . PHE B 1 46 ? -3.889 -0.17 -17.5 1 98.31 46 PHE B N 1
ATOM 1919 C CA . PHE B 1 46 ? -5.07 0.036 -16.672 1 98.31 46 PHE B CA 1
ATOM 1920 C C . PHE B 1 46 ? -4.895 1.254 -15.773 1 98.31 46 PHE B C 1
ATOM 1922 O O . PHE B 1 46 ? -3.771 1.716 -15.562 1 98.31 46 PHE B O 1
ATOM 1929 N N . ASN B 1 47 ? -5.926 1.822 -15.32 1 98 47 ASN B N 1
ATOM 1930 C CA . ASN B 1 47 ? -5.922 2.881 -14.312 1 98 47 ASN B CA 1
ATOM 1931 C C . ASN B 1 47 ? -5.797 2.312 -12.898 1 98 47 ASN B C 1
ATOM 1933 O O . ASN B 1 47 ? -6.727 1.689 -12.391 1 98 47 ASN B O 1
ATOM 1937 N N . PRO B 1 48 ? -4.648 2.535 -12.273 1 98.06 48 PRO B N 1
ATOM 1938 C CA . PRO B 1 48 ? -4.449 1.933 -10.953 1 98.06 48 PRO B CA 1
ATOM 1939 C C . PRO B 1 48 ? -5.242 2.641 -9.859 1 98.06 48 PRO B C 1
ATOM 1941 O O . PRO B 1 48 ? -5.246 2.195 -8.703 1 98.06 48 PRO B O 1
ATOM 1944 N N . ASN B 1 49 ? -5.848 3.738 -10.188 1 98.12 49 ASN B N 1
ATOM 1945 C CA . ASN B 1 49 ? -6.629 4.508 -9.227 1 98.12 49 ASN B CA 1
ATOM 1946 C C . ASN B 1 49 ? -8.07 4 -9.141 1 98.12 49 ASN B C 1
ATOM 1948 O O . ASN B 1 49 ? -8.812 4.07 -10.125 1 98.12 49 ASN B O 1
ATOM 1952 N N . LEU B 1 50 ? -8.453 3.434 -8.055 1 97.56 50 LEU B N 1
ATOM 1953 C CA . LEU B 1 50 ? -9.859 3.15 -7.793 1 97.56 50 LEU B CA 1
ATOM 1954 C C . LEU B 1 50 ? -10.609 4.426 -7.434 1 97.56 50 LEU B C 1
ATOM 1956 O O . LEU B 1 50 ? -10.922 4.656 -6.262 1 97.56 50 LEU B O 1
ATOM 1960 N N . GLN B 1 51 ? -11 5.152 -8.367 1 96.19 51 GLN B N 1
ATOM 1961 C CA . GLN B 1 51 ? -11.336 6.57 -8.305 1 96.19 51 GLN B CA 1
ATOM 1962 C C . GLN B 1 51 ? -12.555 6.809 -7.418 1 96.19 51 GLN B C 1
ATOM 1964 O O . GLN B 1 51 ? -12.633 7.816 -6.715 1 96.19 51 GLN B O 1
ATOM 1969 N N . PHE B 1 52 ? -13.43 5.852 -7.391 1 95.44 52 PHE B N 1
ATOM 1970 C CA . PHE B 1 52 ? -14.695 6.086 -6.695 1 95.44 52 PHE B CA 1
ATOM 1971 C C . PHE B 1 52 ? -14.805 5.191 -5.465 1 95.44 52 PHE B C 1
ATOM 1973 O O . PHE B 1 52 ? -15.883 5.078 -4.871 1 95.44 52 PHE B O 1
ATOM 1980 N N . GLY B 1 53 ? -13.656 4.535 -5.164 1 92.06 53 GLY B N 1
ATOM 1981 C CA . GLY B 1 53 ? -13.75 3.562 -4.086 1 92.06 53 GLY B CA 1
ATOM 1982 C C . GLY B 1 53 ? -14.773 2.475 -4.344 1 92.06 53 GLY B C 1
ATOM 1983 O O . GLY B 1 53 ? -14.859 1.948 -5.453 1 92.06 53 GLY B O 1
ATOM 1984 N N . TYR B 1 54 ? -15.484 2.127 -3.344 1 86.19 54 TYR B N 1
ATOM 1985 C CA . TYR B 1 54 ? -16.422 1.018 -3.459 1 86.19 54 TYR B CA 1
ATOM 1986 C C . TYR B 1 54 ? -17.859 1.525 -3.584 1 86.19 54 TYR B C 1
ATOM 1988 O O . TYR B 1 54 ? -18.812 0.754 -3.449 1 86.19 54 TYR B O 1
ATOM 1996 N N . THR B 1 55 ? -17.969 2.855 -3.898 1 89.12 55 THR B N 1
ATOM 1997 C CA . THR B 1 55 ? -19.297 3.463 -3.996 1 89.12 55 THR B CA 1
ATOM 1998 C C . THR B 1 55 ? -19.844 3.324 -5.41 1 89.12 55 THR B C 1
ATOM 2000 O O . THR B 1 55 ? -21.062 3.293 -5.605 1 89.12 55 THR B O 1
ATOM 2003 N N . GLN B 1 56 ? -18.984 3.35 -6.352 1 90.69 56 GLN B N 1
ATOM 2004 C CA . GLN B 1 56 ? -19.344 3.201 -7.758 1 90.69 56 GLN B CA 1
ATOM 2005 C C . GLN B 1 56 ? -18.391 2.256 -8.477 1 90.69 56 GLN B C 1
ATOM 2007 O O . GLN B 1 56 ? -17.172 2.352 -8.312 1 90.69 56 GLN B O 1
ATOM 2012 N N . ARG B 1 57 ? -19 1.437 -9.328 1 90.94 57 ARG B N 1
ATOM 2013 C CA . ARG B 1 57 ? -18.172 0.473 -10.047 1 90.94 57 ARG B CA 1
ATOM 2014 C C . ARG B 1 57 ? -17.469 1.133 -11.227 1 90.94 57 ARG B C 1
ATOM 2016 O O . ARG B 1 57 ? -18.062 1.952 -11.93 1 90.94 57 ARG B O 1
ATOM 2023 N N . MET B 1 58 ? -16.234 0.806 -11.336 1 95.44 58 MET B N 1
ATOM 2024 C CA . MET B 1 58 ? -15.453 1.172 -12.508 1 95.44 58 MET B CA 1
ATOM 2025 C C . MET B 1 58 ? -15.359 0.003 -13.484 1 95.44 58 MET B C 1
ATOM 2027 O O . MET B 1 58 ? -15.195 -1.146 -13.07 1 95.44 58 MET B O 1
ATOM 2031 N N . GLU B 1 59 ? -15.516 0.301 -14.711 1 96.5 59 GLU B N 1
ATOM 2032 C CA . GLU B 1 59 ? -15.305 -0.74 -15.711 1 96.5 59 GLU B CA 1
ATOM 2033 C C . GLU B 1 59 ? -13.883 -1.288 -15.656 1 96.5 59 GLU B C 1
ATOM 2035 O O . GLU B 1 59 ? -12.93 -0.53 -15.477 1 96.5 59 GLU B O 1
ATOM 2040 N N . LEU B 1 60 ? -13.797 -2.521 -15.797 1 97.94 60 LEU B N 1
ATOM 2041 C CA . LEU B 1 60 ? -12.484 -3.152 -15.844 1 97.94 60 LEU B CA 1
ATOM 2042 C C . LEU B 1 60 ? -11.906 -3.096 -17.25 1 97.94 60 LEU B C 1
ATOM 2044 O O . LEU B 1 60 ? -12.57 -3.459 -18.219 1 97.94 60 LEU B O 1
ATOM 2048 N N . GLU B 1 61 ? -10.703 -2.646 -17.406 1 98.62 61 GLU B N 1
ATOM 2049 C CA . GLU B 1 61 ? -10 -2.652 -18.688 1 98.62 61 GLU B CA 1
ATOM 2050 C C . GLU B 1 61 ? -9.695 -4.074 -19.141 1 98.62 61 GLU B C 1
ATOM 2052 O O . GLU B 1 61 ? -9.656 -5 -18.328 1 98.62 61 GLU B O 1
ATOM 2057 N N . PRO B 1 62 ? -9.469 -4.309 -20.438 1 98.75 62 PRO B N 1
ATOM 2058 C CA . PRO B 1 62 ? -9.234 -5.648 -20.984 1 98.75 62 PRO B CA 1
ATOM 2059 C C . PRO B 1 62 ? -8.109 -6.391 -20.266 1 98.75 62 PRO B C 1
ATOM 2061 O O . PRO B 1 62 ? -8.227 -7.586 -20 1 98.75 62 PRO B O 1
ATOM 2064 N N . ASP B 1 63 ? -7.043 -5.684 -19.922 1 98.88 63 ASP B N 1
ATOM 2065 C CA . ASP B 1 63 ? -5.918 -6.34 -19.266 1 98.88 63 ASP B CA 1
ATOM 2066 C C . ASP B 1 63 ? -6.309 -6.84 -17.875 1 98.88 63 ASP B C 1
ATOM 2068 O O . ASP B 1 63 ? -5.82 -7.879 -17.422 1 98.88 63 ASP B O 1
ATOM 2072 N N . LEU B 1 64 ? -7.156 -6.094 -17.156 1 98.81 64 LEU B N 1
ATOM 2073 C CA . LEU B 1 64 ? -7.637 -6.535 -15.859 1 98.81 64 LEU B CA 1
ATOM 2074 C C . LEU B 1 64 ? -8.547 -7.754 -15.992 1 98.81 64 LEU B C 1
ATOM 2076 O O . LEU B 1 64 ? -8.445 -8.703 -15.211 1 98.81 64 LEU B O 1
ATOM 2080 N N . LEU B 1 65 ? -9.406 -7.695 -17 1 98.69 65 LEU B N 1
ATOM 2081 C CA . LEU B 1 65 ? -10.289 -8.828 -17.234 1 98.69 65 LEU B CA 1
ATOM 2082 C C . LEU B 1 65 ? -9.492 -10.094 -17.531 1 98.69 65 LEU B C 1
ATOM 2084 O O . LEU B 1 65 ? -9.766 -11.156 -16.984 1 98.69 65 LEU B O 1
ATOM 2088 N N . ALA B 1 66 ? -8.523 -9.977 -18.391 1 98.81 66 ALA B N 1
ATOM 2089 C CA . ALA B 1 66 ? -7.668 -11.109 -18.719 1 98.81 66 ALA B CA 1
ATOM 2090 C C . ALA B 1 66 ? -6.926 -11.609 -17.484 1 98.81 66 ALA B C 1
ATOM 2092 O O . ALA B 1 66 ? -6.746 -12.82 -17.312 1 98.81 66 ALA B O 1
ATOM 2093 N N . SER B 1 67 ? -6.504 -10.688 -16.672 1 98.88 67 SER B N 1
ATOM 2094 C CA . SER B 1 67 ? -5.801 -11.047 -15.453 1 98.88 67 SER B CA 1
ATOM 2095 C C . SER B 1 67 ? -6.703 -11.82 -14.5 1 98.88 67 SER B C 1
ATOM 2097 O O . SER B 1 67 ? -6.273 -12.797 -13.883 1 98.88 67 SER B O 1
ATOM 2099 N N . MET B 1 68 ? -7.934 -11.391 -14.375 1 98.69 68 MET B N 1
ATOM 2100 C CA . MET B 1 68 ? -8.883 -12.086 -13.508 1 98.69 68 MET B CA 1
ATOM 2101 C C . MET B 1 68 ? -9.109 -13.516 -13.992 1 98.69 68 MET B C 1
ATOM 2103 O O . MET B 1 68 ? -9.195 -14.445 -13.18 1 98.69 68 MET B O 1
ATOM 2107 N N . GLU B 1 69 ? -9.203 -13.719 -15.281 1 98.69 69 GLU B N 1
ATOM 2108 C CA . GLU B 1 69 ? -9.359 -15.062 -15.828 1 98.69 69 GLU B CA 1
ATOM 2109 C C . GLU B 1 69 ? -8.18 -15.953 -15.461 1 98.69 69 GLU B C 1
ATOM 2111 O O . GLU B 1 69 ? -8.359 -17.125 -15.109 1 98.69 69 GLU B O 1
ATOM 2116 N N . LYS B 1 70 ? -6.988 -15.359 -15.523 1 98.81 70 LYS B N 1
ATOM 2117 C CA . LYS B 1 70 ? -5.793 -16.109 -15.156 1 98.81 70 LYS B CA 1
ATOM 2118 C C . LYS B 1 70 ? -5.816 -16.484 -13.672 1 98.81 70 LYS B C 1
ATOM 2120 O O . LYS B 1 70 ? -5.473 -17.609 -13.305 1 98.81 70 LYS B O 1
ATOM 2125 N N . ILE B 1 71 ? -6.203 -15.555 -12.852 1 98.88 71 ILE B N 1
ATOM 2126 C CA . ILE B 1 71 ? -6.254 -15.789 -11.414 1 98.88 71 ILE B CA 1
ATOM 2127 C C . ILE B 1 71 ? -7.266 -16.891 -11.109 1 98.88 71 ILE B C 1
ATOM 2129 O O . ILE B 1 71 ? -6.984 -17.797 -10.32 1 98.88 71 ILE B O 1
ATOM 2133 N N . LYS B 1 72 ? -8.367 -16.844 -11.75 1 98.31 72 LYS B N 1
ATOM 2134 C CA . LYS B 1 72 ? -9.422 -17.828 -11.516 1 98.31 72 LYS B CA 1
ATOM 2135 C C . LYS B 1 72 ? -8.984 -19.219 -11.961 1 98.31 72 LYS B C 1
ATOM 2137 O O . LYS B 1 72 ? -9.328 -20.219 -11.328 1 98.31 72 LYS B O 1
ATOM 2142 N N . LYS B 1 73 ? -8.25 -19.297 -12.953 1 97.94 73 LYS B N 1
ATOM 2143 C CA . LYS B 1 73 ? -7.836 -20.562 -13.539 1 97.94 73 LYS B CA 1
ATOM 2144 C C . LYS B 1 73 ? -6.699 -21.188 -12.734 1 97.94 73 LYS B C 1
ATOM 2146 O O . LYS B 1 73 ? -6.52 -22.406 -12.758 1 97.94 73 LYS B O 1
ATOM 2151 N N . ALA B 1 74 ? -5.945 -20.469 -12 1 98.38 74 ALA B N 1
ATOM 2152 C CA . ALA B 1 74 ? -4.73 -20.938 -11.336 1 98.38 74 ALA B CA 1
ATOM 2153 C C . ALA B 1 74 ? -5.062 -21.75 -10.086 1 98.38 74 ALA B C 1
ATOM 2155 O O . ALA B 1 74 ? -6.027 -21.453 -9.383 1 98.38 74 ALA B O 1
ATOM 2156 N N . ASP B 1 75 ? -4.219 -22.766 -9.828 1 98 75 ASP B N 1
ATOM 2157 C CA . ASP B 1 75 ? -4.27 -23.531 -8.594 1 98 75 ASP B CA 1
ATOM 2158 C C . ASP B 1 75 ? -3.357 -22.922 -7.527 1 98 75 ASP B C 1
ATOM 2160 O O . ASP B 1 75 ? -3.607 -23.062 -6.328 1 98 75 ASP B O 1
ATOM 2164 N N . HIS B 1 76 ? -2.295 -22.359 -8.008 1 98.44 76 HIS B N 1
ATOM 2165 C CA . HIS B 1 76 ? -1.254 -21.781 -7.164 1 98.44 76 HIS B CA 1
ATOM 2166 C C . HIS B 1 76 ? -0.831 -20.406 -7.672 1 98.44 76 HIS B C 1
ATOM 2168 O O . HIS B 1 76 ? -0.576 -20.234 -8.867 1 98.44 76 HIS B O 1
ATOM 2174 N N . LEU B 1 77 ? -0.832 -19.453 -6.75 1 98.81 77 LEU B N 1
ATOM 2175 C CA . LEU B 1 77 ? -0.47 -18.078 -7.078 1 98.81 77 LEU B CA 1
ATOM 2176 C C . LEU B 1 77 ? 0.883 -17.719 -6.473 1 98.81 77 LEU B C 1
ATOM 2178 O O . LEU B 1 77 ? 1.104 -17.906 -5.277 1 98.81 77 LEU B O 1
ATOM 2182 N N . VAL B 1 78 ? 1.807 -17.234 -7.293 1 98.88 78 VAL B N 1
ATOM 2183 C CA . VAL B 1 78 ? 3.094 -16.734 -6.816 1 98.88 78 VAL B CA 1
ATOM 2184 C C . VAL B 1 78 ? 3.17 -15.227 -7 1 98.88 78 VAL B C 1
ATOM 2186 O O . VAL B 1 78 ? 3.182 -14.727 -8.133 1 98.88 78 VAL B O 1
ATOM 2189 N N . TRP B 1 79 ? 3.203 -14.547 -5.906 1 98.94 79 TRP B N 1
ATOM 2190 C CA . TRP B 1 79 ? 3.291 -13.094 -5.914 1 98.94 79 TRP B CA 1
ATOM 2191 C C . TRP B 1 79 ? 4.719 -12.633 -5.637 1 98.94 79 TRP B C 1
ATOM 2193 O O . TRP B 1 79 ? 5.297 -12.969 -4.602 1 98.94 79 TRP B O 1
ATOM 2203 N N . ILE B 1 80 ? 5.285 -11.891 -6.566 1 98.94 80 ILE B N 1
ATOM 2204 C CA . ILE B 1 80 ? 6.641 -11.375 -6.426 1 98.94 80 ILE B CA 1
ATOM 2205 C C . ILE B 1 80 ? 6.613 -9.844 -6.41 1 98.94 80 ILE B C 1
ATOM 2207 O O . ILE B 1 80 ? 6.066 -9.219 -7.32 1 98.94 80 ILE B O 1
ATOM 2211 N N . HIS B 1 81 ? 7.145 -9.242 -5.355 1 98.81 81 HIS B N 1
ATOM 2212 C CA . HIS B 1 81 ? 7.133 -7.781 -5.285 1 98.81 81 HIS B CA 1
ATOM 2213 C C . HIS B 1 81 ? 8.25 -7.266 -4.383 1 98.81 81 HIS B C 1
ATOM 2215 O O . HIS B 1 81 ? 8.672 -7.957 -3.459 1 98.81 81 HIS B O 1
ATOM 2221 N N . PRO B 1 82 ? 8.773 -6.059 -4.672 1 98.62 82 PRO B N 1
ATOM 2222 C CA . PRO B 1 82 ? 9.633 -5.383 -3.699 1 98.62 82 PRO B CA 1
ATOM 2223 C C . PRO B 1 82 ? 8.844 -4.766 -2.545 1 98.62 82 PRO B C 1
ATOM 2225 O O . PRO B 1 82 ? 7.621 -4.609 -2.641 1 98.62 82 PRO B O 1
ATOM 2228 N N . VAL B 1 83 ? 9.523 -4.516 -1.459 1 98.5 83 VAL B N 1
ATOM 2229 C CA . VAL B 1 83 ? 8.922 -3.725 -0.388 1 98.5 83 VAL B CA 1
ATOM 2230 C C . VAL B 1 83 ? 9.344 -2.264 -0.527 1 98.5 83 VAL B C 1
ATOM 2232 O O . VAL B 1 83 ? 10.516 -1.93 -0.362 1 98.5 83 VAL B O 1
ATOM 2235 N N . TRP B 1 84 ? 8.453 -1.399 -0.92 1 98.25 84 TRP B N 1
ATOM 2236 C CA . TRP B 1 84 ? 8.648 0.046 -0.991 1 98.25 84 TRP B CA 1
ATOM 2237 C C . TRP B 1 84 ? 7.859 0.754 0.106 1 98.25 84 TRP B C 1
ATOM 2239 O O . TRP B 1 84 ? 6.633 0.667 0.151 1 98.25 84 TRP B O 1
ATOM 2249 N N . TRP B 1 85 ? 8.641 1.401 1.006 1 98.12 85 TRP B N 1
ATOM 2250 C CA . TRP B 1 85 ? 8.039 2.105 2.131 1 98.12 85 TRP B CA 1
ATOM 2251 C C . TRP B 1 85 ? 7.109 1.182 2.916 1 98.12 85 TRP B C 1
ATOM 2253 O O . TRP B 1 85 ? 5.992 1.564 3.266 1 98.12 85 TRP B O 1
ATOM 2263 N N . GLY B 1 86 ? 7.539 -0.032 3.051 1 98.06 86 GLY B N 1
ATOM 2264 C CA . GLY B 1 86 ? 6.852 -1.007 3.883 1 98.06 86 GLY B CA 1
ATOM 2265 C C . GLY B 1 86 ? 5.672 -1.656 3.189 1 98.06 86 GLY B C 1
ATOM 2266 O O . GLY B 1 86 ? 5.016 -2.533 3.756 1 98.06 86 GLY B O 1
ATOM 2267 N N . GLY B 1 87 ? 5.371 -1.288 2.002 1 98.25 87 GLY B N 1
ATOM 2268 C CA . GLY B 1 87 ? 4.191 -1.777 1.307 1 98.25 87 GLY B CA 1
ATOM 2269 C C . GLY B 1 87 ? 4.484 -2.254 -0.103 1 98.25 87 GLY B C 1
ATOM 2270 O O . GLY B 1 87 ? 5.637 -2.535 -0.443 1 98.25 87 GLY B O 1
ATOM 2271 N N . LEU B 1 88 ? 3.424 -2.48 -0.867 1 98.75 88 LEU B N 1
ATOM 2272 C CA . LEU B 1 88 ? 3.488 -2.865 -2.273 1 98.75 88 LEU B CA 1
ATOM 2273 C C . LEU B 1 88 ? 3.734 -1.647 -3.158 1 98.75 88 LEU B C 1
ATOM 2275 O O . LEU B 1 88 ? 3.342 -0.531 -2.811 1 98.75 88 LEU B O 1
ATOM 2279 N N . PRO B 1 89 ? 4.43 -1.893 -4.301 1 98.75 89 PRO B N 1
ATOM 2280 C CA . PRO B 1 89 ? 4.43 -0.793 -5.27 1 98.75 89 PRO B CA 1
ATOM 2281 C C . PRO B 1 89 ? 3.025 -0.311 -5.621 1 98.75 89 PRO B C 1
ATOM 2283 O O . PRO B 1 89 ? 2.09 -1.112 -5.676 1 98.75 89 PRO B O 1
ATOM 2286 N N . ALA B 1 90 ? 2.895 0.944 -5.883 1 98.75 90 ALA B N 1
ATOM 2287 C CA . ALA B 1 90 ? 1.589 1.56 -6.102 1 98.75 90 ALA B CA 1
ATOM 2288 C C . ALA B 1 90 ? 0.834 0.858 -7.227 1 98.75 90 ALA B C 1
ATOM 2290 O O . ALA B 1 90 ? -0.374 0.629 -7.125 1 98.75 90 ALA B O 1
ATOM 2291 N N . VAL B 1 91 ? 1.533 0.527 -8.281 1 98.62 91 VAL B N 1
ATOM 2292 C CA . VAL B 1 91 ? 0.865 -0.072 -9.438 1 98.62 91 VAL B CA 1
ATOM 2293 C C . VAL B 1 91 ? 0.32 -1.447 -9.062 1 98.62 91 VAL B C 1
ATOM 2295 O O . VAL B 1 91 ? -0.759 -1.839 -9.508 1 98.62 91 VAL B O 1
ATOM 2298 N N . MET B 1 92 ? 1.044 -2.199 -8.242 1 98.88 92 MET B N 1
ATOM 2299 C CA . MET B 1 92 ? 0.548 -3.488 -7.766 1 98.88 92 MET B CA 1
ATOM 2300 C C . MET B 1 92 ? -0.641 -3.303 -6.828 1 98.88 92 MET B C 1
ATOM 2302 O O . MET B 1 92 ? -1.62 -4.047 -6.906 1 98.88 92 MET B O 1
ATOM 2306 N N . LYS B 1 93 ? -0.502 -2.289 -5.922 1 98.88 93 LYS B N 1
ATOM 2307 C CA . LYS B 1 93 ? -1.64 -1.988 -5.059 1 98.88 93 LYS B CA 1
ATOM 2308 C C . LYS B 1 93 ? -2.871 -1.615 -5.879 1 98.88 93 LYS B C 1
ATOM 2310 O O . LYS B 1 93 ? -3.992 -1.986 -5.531 1 98.88 93 LYS B O 1
ATOM 2315 N N . GLY B 1 94 ? -2.652 -0.837 -6.914 1 98.81 94 GLY B N 1
ATOM 2316 C CA . GLY B 1 94 ? -3.744 -0.497 -7.812 1 98.81 94 GLY B CA 1
ATOM 2317 C C . GLY B 1 94 ? -4.367 -1.709 -8.477 1 98.81 94 GLY B C 1
ATOM 2318 O O . GLY B 1 94 ? -5.59 -1.787 -8.625 1 98.81 94 GLY B O 1
ATOM 2319 N N . PHE B 1 95 ? -3.539 -2.674 -8.891 1 98.94 95 PHE B N 1
ATOM 2320 C CA . PHE B 1 95 ? -3.99 -3.93 -9.477 1 98.94 95 PHE B CA 1
ATOM 2321 C C . PHE B 1 95 ? -4.93 -4.664 -8.531 1 98.94 95 PHE B C 1
ATOM 2323 O O . PHE B 1 95 ? -5.996 -5.125 -8.938 1 98.94 95 PHE B O 1
ATOM 2330 N N . ILE B 1 96 ? -4.59 -4.703 -7.27 1 98.88 96 ILE B N 1
ATOM 2331 C CA . ILE B 1 96 ? -5.398 -5.367 -6.254 1 98.88 96 ILE B CA 1
ATOM 2332 C C . ILE B 1 96 ? -6.668 -4.559 -6 1 98.88 96 ILE B C 1
ATOM 2334 O O . ILE B 1 96 ? -7.77 -5.109 -5.988 1 98.88 96 ILE B O 1
ATOM 2338 N N . ASP B 1 97 ? -6.539 -3.221 -5.879 1 98.56 97 ASP B N 1
ATOM 2339 C CA . ASP B 1 97 ? -7.695 -2.363 -5.621 1 98.56 97 ASP B CA 1
ATOM 2340 C C . ASP B 1 97 ? -8.734 -2.496 -6.734 1 98.56 97 ASP B C 1
ATOM 2342 O O . ASP B 1 97 ? -9.938 -2.504 -6.469 1 98.56 97 ASP B O 1
ATOM 2346 N N . ARG B 1 98 ? -8.281 -2.607 -7.969 1 98.38 98 ARG B N 1
ATOM 2347 C CA . ARG B 1 98 ? -9.148 -2.586 -9.133 1 98.38 98 ARG B CA 1
ATOM 2348 C C . ARG B 1 98 ? -9.758 -3.963 -9.391 1 98.38 98 ARG B C 1
ATOM 2350 O O . ARG B 1 98 ? -10.867 -4.07 -9.922 1 98.38 98 ARG B O 1
ATOM 2357 N N . LEU B 1 99 ? -9.047 -4.996 -8.977 1 98 99 LEU B N 1
ATOM 2358 C CA . LEU B 1 99 ? -9.406 -6.32 -9.469 1 98 99 LEU B CA 1
ATOM 2359 C C . LEU B 1 99 ? -10.062 -7.152 -8.367 1 98 99 LEU B C 1
ATOM 2361 O O . LEU B 1 99 ? -10.922 -7.992 -8.641 1 98 99 LEU B O 1
ATOM 2365 N N . PHE B 1 100 ? -9.617 -7.008 -7.117 1 98.06 100 PHE B N 1
ATOM 2366 C CA . PHE B 1 100 ? -10.188 -7.754 -6 1 98.06 100 PHE B CA 1
ATOM 2367 C C . PHE B 1 100 ? -11.445 -7.066 -5.48 1 98.06 100 PHE B C 1
ATOM 2369 O O . PHE B 1 100 ? -11.391 -6.316 -4.504 1 98.06 100 PHE B O 1
ATOM 2376 N N . LEU B 1 101 ? -12.562 -7.355 -6.098 1 96.5 101 LEU B N 1
ATOM 2377 C CA . LEU B 1 101 ? -13.844 -6.707 -5.867 1 96.5 101 LEU B CA 1
ATOM 2378 C C . LEU B 1 101 ? -14.898 -7.723 -5.43 1 96.5 101 LEU B C 1
ATOM 2380 O O . LEU B 1 101 ? -14.742 -8.922 -5.668 1 96.5 101 LEU B O 1
ATOM 2384 N N . PRO B 1 102 ? -15.938 -7.238 -4.781 1 94.75 102 PRO B N 1
ATOM 2385 C CA . PRO B 1 102 ? -17.047 -8.133 -4.477 1 94.75 102 PRO B CA 1
ATOM 2386 C C . PRO B 1 102 ? -17.656 -8.773 -5.73 1 94.75 102 PRO B C 1
ATOM 2388 O O . PRO B 1 102 ? -17.812 -8.094 -6.75 1 94.75 102 PRO B O 1
ATOM 2391 N N . GLY B 1 103 ? -17.938 -10.016 -5.676 1 94.56 103 GLY B N 1
ATOM 2392 C CA . GLY B 1 103 ? -18.469 -10.734 -6.816 1 94.56 103 GLY B CA 1
ATOM 2393 C C . GLY B 1 103 ? -17.406 -11.406 -7.664 1 94.56 103 GLY B C 1
ATOM 2394 O O . GLY B 1 103 ? -17.703 -12.312 -8.445 1 94.56 103 GLY B O 1
ATOM 2395 N N . LEU B 1 104 ? -16.172 -10.961 -7.449 1 96 104 LEU B N 1
ATOM 2396 C CA . LEU B 1 104 ? -15.086 -11.531 -8.234 1 96 104 LEU B CA 1
ATOM 2397 C C . LEU B 1 104 ? -14.18 -12.398 -7.363 1 96 104 LEU B C 1
ATOM 2399 O O . LEU B 1 104 ? -13.875 -13.531 -7.719 1 96 104 LEU B O 1
ATOM 2403 N N . THR B 1 105 ? -13.766 -11.836 -6.184 1 98.19 105 THR B N 1
ATOM 2404 C CA . THR B 1 105 ? -12.82 -12.57 -5.352 1 98.19 105 THR B CA 1
ATOM 2405 C C . THR B 1 105 ? -13.43 -12.891 -3.992 1 98.19 105 THR B C 1
ATOM 2407 O O . THR B 1 105 ? -12.914 -13.734 -3.256 1 98.19 105 THR B O 1
ATOM 2410 N N . TYR B 1 106 ? -14.477 -12.211 -3.629 1 97.56 106 TYR B N 1
ATOM 2411 C CA . TYR B 1 106 ? -15.273 -12.461 -2.432 1 97.56 106 TYR B CA 1
ATOM 2412 C C . TYR B 1 106 ? -16.703 -11.945 -2.611 1 97.56 106 TYR B C 1
ATOM 2414 O O . TYR B 1 106 ? -16.984 -11.219 -3.561 1 97.56 106 TYR B O 1
ATOM 2422 N N . GLN B 1 107 ? -17.578 -12.391 -1.715 1 96.25 107 GLN B N 1
ATOM 2423 C CA . GLN B 1 107 ? -18.953 -11.93 -1.764 1 96.25 107 GLN B CA 1
ATOM 2424 C C . GLN B 1 107 ? -19.578 -11.898 -0.368 1 96.25 107 GLN B C 1
ATOM 2426 O O . GLN B 1 107 ? -19.703 -12.93 0.292 1 96.25 107 GLN B O 1
ATOM 2431 N N . TYR B 1 108 ? -19.953 -10.688 -0.033 1 91.5 108 TYR B N 1
ATOM 2432 C CA . TYR B 1 108 ? -20.641 -10.57 1.248 1 91.5 108 TYR B CA 1
ATOM 2433 C C . TYR B 1 108 ? -22.016 -11.211 1.184 1 91.5 108 TYR B C 1
ATOM 2435 O O . TYR B 1 108 ? -22.719 -11.094 0.174 1 91.5 108 TYR B O 1
ATOM 2443 N N . ARG B 1 109 ? -22.297 -11.938 2.221 1 92.38 109 ARG B N 1
ATOM 2444 C CA . ARG B 1 109 ? -23.641 -12.492 2.338 1 92.38 109 ARG B CA 1
ATOM 2445 C C . ARG B 1 109 ? -24.609 -11.461 2.918 1 92.38 109 ARG B C 1
ATOM 2447 O O . ARG B 1 109 ? -24.25 -10.703 3.818 1 92.38 109 ARG B O 1
ATOM 2454 N N . GLU B 1 110 ? -25.781 -11.445 2.367 1 86.69 110 GLU B N 1
ATOM 2455 C CA . GLU B 1 110 ? -26.797 -10.5 2.832 1 86.69 110 GLU B CA 1
ATOM 2456 C C . GLU B 1 110 ? -27.109 -10.711 4.309 1 86.69 110 GLU B C 1
ATOM 2458 O O . GLU B 1 110 ? -27.344 -11.844 4.746 1 86.69 110 GLU B O 1
ATOM 2463 N N . ASN B 1 111 ? -27.109 -9.586 5.137 1 85.25 111 ASN B N 1
ATOM 2464 C CA . ASN B 1 111 ? -27.484 -9.602 6.547 1 85.25 111 ASN B CA 1
ATOM 2465 C C . ASN B 1 111 ? -26.625 -10.57 7.348 1 85.25 111 ASN B C 1
ATOM 2467 O O . ASN B 1 111 ? -27.141 -11.305 8.203 1 85.25 111 ASN B O 1
ATOM 2471 N N . SER B 1 112 ? -25.5 -10.82 6.883 1 84.5 112 SER B N 1
ATOM 2472 C CA . SER B 1 112 ? -24.578 -11.734 7.555 1 84.5 112 SER B CA 1
ATOM 2473 C C . SER B 1 112 ? -23.203 -11.094 7.754 1 84.5 112 SER B C 1
ATOM 2475 O O . SER B 1 112 ? -22.812 -10.219 6.98 1 84.5 112 SER B O 1
ATOM 2477 N N . ILE B 1 113 ? -22.578 -11.445 8.828 1 82.25 113 ILE B N 1
ATOM 2478 C CA . ILE B 1 113 ? -21.203 -10.992 9.047 1 82.25 113 ILE B CA 1
ATOM 2479 C C . ILE B 1 113 ? -20.234 -11.883 8.273 1 82.25 113 ILE B C 1
ATOM 2481 O O . ILE B 1 113 ? -19.047 -11.562 8.148 1 82.25 113 ILE B O 1
ATOM 2485 N N . TRP B 1 114 ? -20.781 -12.984 7.703 1 88.81 114 TRP B N 1
ATOM 2486 C CA . TRP B 1 114 ? -19.984 -13.938 6.945 1 88.81 114 TRP B CA 1
ATOM 2487 C C . TRP B 1 114 ? -19.938 -13.562 5.469 1 88.81 114 TRP B C 1
ATOM 2489 O O . TRP B 1 114 ? -20.812 -12.836 4.984 1 88.81 114 TRP B O 1
ATOM 2499 N N . TRP B 1 115 ? -18.844 -13.898 4.832 1 93.94 115 TRP B N 1
ATOM 2500 C CA . TRP B 1 115 ? -18.703 -13.672 3.396 1 93.94 115 TRP B CA 1
ATOM 2501 C C . TRP B 1 115 ? -18.188 -14.93 2.693 1 93.94 115 TRP B C 1
ATOM 2503 O O . TRP B 1 115 ? -17.578 -15.797 3.322 1 93.94 115 TRP B O 1
ATOM 2513 N N . ASP B 1 116 ? -18.516 -15.062 1.422 1 97.06 116 ASP B N 1
ATOM 2514 C CA . ASP B 1 116 ? -18.016 -16.156 0.598 1 97.06 116 ASP B CA 1
ATOM 2515 C C . ASP B 1 116 ? -16.625 -15.844 0.069 1 97.06 116 ASP B C 1
ATOM 2517 O O . ASP B 1 116 ? -16.375 -14.758 -0.452 1 97.06 116 ASP B O 1
ATOM 2521 N N . LYS B 1 117 ? -15.758 -16.75 0.245 1 98.31 117 LYS B N 1
ATOM 2522 C CA . LYS B 1 117 ? -14.406 -16.688 -0.296 1 98.31 117 LYS B CA 1
ATOM 2523 C C . LYS B 1 117 ? -14.336 -17.328 -1.68 1 98.31 117 LYS B C 1
ATOM 2525 O O . LYS B 1 117 ? -14.383 -18.547 -1.805 1 98.31 117 LYS B O 1
ATOM 2530 N N . LEU B 1 118 ? -14.109 -16.547 -2.678 1 98.44 118 LEU B N 1
ATOM 2531 C CA . LEU B 1 118 ? -14.336 -17.031 -4.031 1 98.44 118 LEU B CA 1
ATOM 2532 C C . LEU B 1 118 ? -13.047 -17.562 -4.641 1 98.44 118 LEU B C 1
ATOM 2534 O O . LEU B 1 118 ? -13.047 -18.062 -5.766 1 98.44 118 LEU B O 1
ATOM 2538 N N . LEU B 1 119 ? -11.93 -17.516 -3.887 1 98.75 119 LEU B N 1
ATOM 2539 C CA . LEU B 1 119 ? -10.664 -18.062 -4.371 1 98.75 119 LEU B CA 1
ATOM 2540 C C . LEU B 1 119 ? -10.242 -19.266 -3.527 1 98.75 119 LEU B C 1
ATOM 2542 O O . LEU B 1 119 ? -9.055 -19.609 -3.479 1 98.75 119 LEU B O 1
ATOM 2546 N N . LYS B 1 120 ? -11.203 -19.797 -2.852 1 98.12 120 LYS B N 1
ATOM 2547 C CA . LYS B 1 120 ? -10.953 -21 -2.055 1 98.12 120 LYS B CA 1
ATOM 2548 C C . LYS B 1 120 ? -10.367 -22.109 -2.91 1 98.12 120 LYS B C 1
ATOM 2550 O O . LYS B 1 120 ? -10.734 -22.266 -4.078 1 98.12 120 LYS B O 1
ATOM 2555 N N . GLY B 1 121 ? -9.492 -22.922 -2.227 1 97.69 121 GLY B N 1
ATOM 2556 C CA . GLY B 1 121 ? -8.883 -24.047 -2.922 1 97.69 121 GLY B CA 1
ATOM 2557 C C . GLY B 1 121 ? -7.527 -23.719 -3.514 1 97.69 121 GLY B C 1
ATOM 2558 O O . GLY B 1 121 ? -6.773 -24.625 -3.889 1 97.69 121 GLY B O 1
ATOM 2559 N N . LYS B 1 122 ? -7.219 -22.453 -3.561 1 98.44 122 LYS B N 1
ATOM 2560 C CA . LYS B 1 122 ? -5.926 -22.047 -4.098 1 98.44 122 LYS B CA 1
ATOM 2561 C C . LYS B 1 122 ? -4.891 -21.891 -2.984 1 98.44 122 LYS B C 1
ATOM 2563 O O . LYS B 1 122 ? -5.242 -21.578 -1.842 1 98.44 122 LYS B O 1
ATOM 2568 N N . THR B 1 123 ? -3.664 -22.094 -3.338 1 98.44 123 THR B N 1
ATOM 2569 C CA . THR B 1 123 ? -2.525 -21.812 -2.473 1 98.44 123 THR B CA 1
ATOM 2570 C C . THR B 1 123 ? -1.68 -20.672 -3.047 1 98.44 123 THR B C 1
ATOM 2572 O O . THR B 1 123 ? -1.882 -20.266 -4.191 1 98.44 123 THR B O 1
ATOM 2575 N N . ALA B 1 124 ? -0.8 -20.141 -2.217 1 98.62 124 ALA B N 1
ATOM 2576 C CA . ALA B 1 124 ? 0.017 -19.047 -2.732 1 98.62 124 ALA B CA 1
ATOM 2577 C C . ALA B 1 124 ? 1.393 -19.031 -2.072 1 98.62 124 ALA B C 1
ATOM 2579 O O . ALA B 1 124 ? 1.596 -19.656 -1.029 1 98.62 124 ALA B O 1
ATOM 2580 N N . ARG B 1 125 ? 2.289 -18.406 -2.73 1 98.75 125 ARG B N 1
ATOM 2581 C CA . ARG B 1 125 ? 3.592 -18.016 -2.201 1 98.75 125 ARG B CA 1
ATOM 2582 C C . ARG B 1 125 ? 3.887 -16.562 -2.5 1 98.75 125 ARG B C 1
ATOM 2584 O O . ARG B 1 125 ? 3.658 -16.078 -3.617 1 98.75 125 ARG B O 1
ATOM 2591 N N . ILE B 1 126 ? 4.344 -15.891 -1.47 1 98.88 126 ILE B N 1
ATOM 2592 C CA . ILE B 1 126 ? 4.855 -14.539 -1.623 1 98.88 126 ILE B CA 1
ATOM 2593 C C . ILE B 1 126 ? 6.383 -14.555 -1.61 1 98.88 126 ILE B C 1
ATOM 2595 O O . ILE B 1 126 ? 6.992 -15.117 -0.698 1 98.88 126 ILE B O 1
ATOM 2599 N N . ILE B 1 127 ? 7.008 -14.055 -2.637 1 98.81 127 ILE B N 1
ATOM 2600 C CA . ILE B 1 127 ? 8.445 -13.797 -2.689 1 98.81 127 ILE B CA 1
ATOM 2601 C C . ILE B 1 127 ? 8.695 -12.289 -2.699 1 98.81 127 ILE B C 1
ATOM 2603 O O . ILE B 1 127 ? 8.391 -11.609 -3.68 1 98.81 127 ILE B O 1
ATOM 2607 N N . THR B 1 128 ? 9.234 -11.781 -1.626 1 98.81 128 THR B N 1
ATOM 2608 C CA . THR B 1 128 ? 9.367 -10.336 -1.521 1 98.81 128 THR B CA 1
ATOM 2609 C C . THR B 1 128 ? 10.828 -9.945 -1.309 1 98.81 128 THR B C 1
ATOM 2611 O O . THR B 1 128 ? 11.562 -10.633 -0.599 1 98.81 128 THR B O 1
ATOM 2614 N N . THR B 1 129 ? 11.266 -8.891 -1.995 1 98.62 129 THR B N 1
ATOM 2615 C CA . THR B 1 129 ? 12.641 -8.414 -1.896 1 98.62 129 THR B CA 1
ATOM 2616 C C . THR B 1 129 ? 12.727 -7.203 -0.968 1 98.62 129 THR B C 1
ATOM 2618 O O . THR B 1 129 ? 11.836 -6.352 -0.967 1 98.62 129 THR B O 1
ATOM 2621 N N . LEU B 1 130 ? 13.836 -7.176 -0.178 1 97.81 130 LEU B N 1
ATOM 2622 C CA . LEU B 1 130 ? 14.016 -6.156 0.852 1 97.81 130 LEU B CA 1
ATOM 2623 C C . LEU B 1 130 ? 15.43 -5.578 0.8 1 97.81 130 LEU B C 1
ATOM 2625 O O . LEU B 1 130 ? 16.359 -6.258 0.373 1 97.81 130 LEU B O 1
ATOM 2629 N N . ASP B 1 131 ? 15.539 -4.355 1.302 1 94.62 131 ASP B N 1
ATOM 2630 C CA . ASP B 1 131 ? 16.859 -3.756 1.52 1 94.62 131 ASP B CA 1
ATOM 2631 C C . ASP B 1 131 ? 17.266 -3.857 2.984 1 94.62 131 ASP B C 1
ATOM 2633 O O . ASP B 1 131 ? 18.125 -3.096 3.449 1 94.62 131 ASP B O 1
ATOM 2637 N N . GLN B 1 132 ? 16.641 -4.617 3.736 1 94.69 132 GLN B N 1
ATOM 2638 C CA . GLN B 1 132 ? 16.953 -4.996 5.113 1 94.69 132 GLN B CA 1
ATOM 2639 C C . GLN B 1 132 ? 16.688 -6.48 5.348 1 94.69 132 GLN B C 1
ATOM 2641 O O . GLN B 1 132 ? 15.945 -7.109 4.594 1 94.69 132 GLN B O 1
ATOM 2646 N N . PRO B 1 133 ? 17.328 -7.043 6.379 1 95.12 133 PRO B N 1
ATOM 2647 C CA . PRO B 1 133 ? 17.031 -8.453 6.66 1 95.12 133 P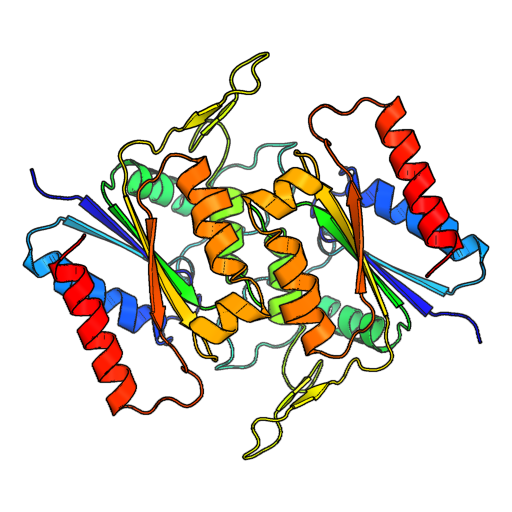RO B CA 1
ATOM 2648 C C . PRO B 1 133 ? 15.562 -8.695 6.969 1 95.12 133 PRO B C 1
ATOM 2650 O O . PRO B 1 133 ? 14.922 -7.879 7.633 1 95.12 133 PRO B O 1
ATOM 2653 N N . GLY B 1 134 ? 15.07 -9.844 6.523 1 95.38 134 GLY B N 1
ATOM 2654 C CA . GLY B 1 134 ? 13.672 -10.195 6.711 1 95.38 134 GLY B CA 1
ATOM 2655 C C . GLY B 1 134 ? 13.258 -10.227 8.172 1 95.38 134 GLY B C 1
ATOM 2656 O O . GLY B 1 134 ? 12.156 -9.797 8.516 1 95.38 134 GLY B O 1
ATOM 2657 N N . TRP B 1 135 ? 14.172 -10.781 9.016 1 95.19 135 TRP B N 1
ATOM 2658 C CA . TRP B 1 135 ? 13.844 -10.875 10.438 1 95.19 135 TRP B CA 1
ATOM 2659 C C . TRP B 1 135 ? 13.695 -9.484 11.055 1 95.19 135 TRP B C 1
ATOM 2661 O O . TRP B 1 135 ? 12.852 -9.273 11.938 1 95.19 135 TRP B O 1
ATOM 2671 N N . TYR B 1 136 ? 14.516 -8.508 10.688 1 95.5 136 TYR B N 1
ATOM 2672 C CA . TYR B 1 136 ? 14.445 -7.129 11.164 1 95.5 136 TYR B CA 1
ATOM 2673 C C . TYR B 1 136 ? 13.148 -6.461 10.711 1 95.5 136 TYR B C 1
ATOM 2675 O O . TYR B 1 136 ? 12.492 -5.777 11.5 1 95.5 136 TYR B O 1
ATOM 2683 N N . TYR B 1 137 ? 12.812 -6.719 9.43 1 96.75 137 TYR B N 1
ATOM 2684 C CA . TYR B 1 137 ? 11.57 -6.223 8.836 1 96.75 137 TYR B CA 1
ATOM 2685 C C . TYR B 1 137 ? 10.359 -6.707 9.625 1 96.75 137 TYR B C 1
ATOM 2687 O O . TYR B 1 137 ? 9.445 -5.93 9.906 1 96.75 137 TYR B O 1
ATOM 2695 N N . ARG B 1 138 ? 10.367 -7.902 9.969 1 95 138 ARG B N 1
ATOM 2696 C CA . ARG B 1 138 ? 9.273 -8.523 10.711 1 95 138 ARG B CA 1
ATOM 2697 C C . ARG B 1 138 ? 9.18 -7.957 12.125 1 95 138 ARG B C 1
ATOM 2699 O O . ARG B 1 138 ? 8.117 -7.52 12.562 1 95 138 ARG B O 1
ATOM 2706 N N . LEU B 1 139 ? 10.234 -7.852 12.836 1 94.31 139 LEU B N 1
ATOM 2707 C CA . LEU B 1 139 ? 10.234 -7.535 14.258 1 94.31 139 LEU B CA 1
ATOM 2708 C C . LEU B 1 139 ? 10.062 -6.039 14.484 1 94.31 139 LEU B C 1
ATOM 2710 O O . LEU B 1 139 ? 9.375 -5.621 15.414 1 94.31 139 LEU B O 1
ATOM 2714 N N . PHE B 1 140 ? 10.609 -5.211 13.586 1 93.94 140 PHE B N 1
ATOM 2715 C CA . PHE B 1 140 ? 10.672 -3.783 13.883 1 93.94 140 PHE B CA 1
ATOM 2716 C C . PHE B 1 140 ? 9.609 -3.023 13.102 1 93.94 140 PHE B C 1
ATOM 2718 O O . PHE B 1 140 ? 9.133 -1.975 13.539 1 93.94 140 PHE B O 1
ATOM 2725 N N . TYR B 1 141 ? 9.258 -3.594 11.984 1 95.94 141 TYR B N 1
ATOM 2726 C CA . TYR B 1 141 ? 8.297 -2.863 11.164 1 95.94 141 TYR B CA 1
ATOM 2727 C C . TYR B 1 141 ? 6.949 -3.578 11.133 1 95.94 141 TYR B C 1
ATOM 2729 O O . TYR B 1 141 ? 5.949 -3.014 10.68 1 95.94 141 TYR B O 1
ATOM 2737 N N . GLY B 1 142 ? 6.895 -4.84 11.547 1 96.44 142 GLY B N 1
ATOM 2738 C CA . GLY B 1 142 ? 5.656 -5.605 11.578 1 96.44 142 GLY B CA 1
ATOM 2739 C C . GLY B 1 142 ? 5.293 -6.207 10.234 1 96.44 142 GLY B C 1
ATOM 2740 O O . GLY B 1 142 ? 4.121 -6.477 9.969 1 96.44 142 GLY B O 1
ATOM 2741 N N . ARG B 1 143 ? 6.227 -6.254 9.25 1 97.69 143 ARG B N 1
ATOM 2742 C CA . ARG B 1 143 ? 6.105 -6.844 7.918 1 97.69 143 ARG B CA 1
ATOM 2743 C C . ARG B 1 143 ? 4.812 -6.398 7.242 1 97.69 143 ARG B C 1
ATOM 2745 O O . ARG B 1 143 ? 4.027 -7.23 6.789 1 97.69 143 ARG B O 1
ATOM 2752 N N . PRO B 1 144 ? 4.59 -5.117 7.094 1 98.56 144 PRO B N 1
ATOM 2753 C CA . PRO B 1 144 ? 3.295 -4.609 6.637 1 98.56 144 PRO B CA 1
ATOM 2754 C C . PRO B 1 144 ? 2.934 -5.086 5.234 1 98.56 144 PRO B C 1
ATOM 2756 O O . PRO B 1 144 ? 1.772 -5.406 4.965 1 98.56 144 PRO B O 1
ATOM 2759 N N . SER B 1 145 ? 3.885 -5.176 4.293 1 98.62 145 SER B N 1
ATOM 2760 C CA . SER B 1 145 ? 3.568 -5.629 2.941 1 98.62 145 SER B CA 1
ATOM 2761 C C . SER B 1 145 ? 3.076 -7.07 2.941 1 98.62 145 SER B C 1
ATOM 2763 O O . SER B 1 145 ? 2.156 -7.418 2.197 1 98.62 145 SER B O 1
ATOM 2765 N N . VAL B 1 146 ? 3.654 -7.914 3.781 1 98.44 146 VAL B N 1
ATOM 2766 C CA . VAL B 1 146 ? 3.303 -9.328 3.865 1 98.44 146 VAL B CA 1
ATOM 2767 C C . VAL B 1 146 ? 1.923 -9.477 4.504 1 98.44 146 VAL B C 1
ATOM 2769 O O . VAL B 1 146 ? 1.065 -10.195 3.979 1 98.44 146 VAL B O 1
ATOM 2772 N N . ASN B 1 147 ? 1.679 -8.766 5.633 1 98.38 147 ASN B N 1
ATOM 2773 C CA . ASN B 1 147 ? 0.375 -8.836 6.289 1 98.38 147 ASN B CA 1
ATOM 2774 C C . ASN B 1 147 ? -0.739 -8.344 5.367 1 98.38 147 ASN B C 1
ATOM 2776 O O . ASN B 1 147 ? -1.829 -8.914 5.344 1 98.38 147 ASN B O 1
ATOM 2780 N N . GLN B 1 148 ? -0.455 -7.32 4.672 1 98.25 148 GLN B N 1
ATOM 2781 C CA . GLN B 1 148 ? -1.428 -6.77 3.736 1 98.25 148 GLN B CA 1
ATOM 2782 C C . GLN B 1 148 ? -1.795 -7.789 2.662 1 98.25 148 GLN B C 1
ATOM 2784 O O . GLN B 1 148 ? -2.977 -8.055 2.43 1 98.25 148 GLN B O 1
ATOM 2789 N N . LEU B 1 149 ? -0.792 -8.406 2.031 1 98.81 149 LEU B N 1
ATOM 2790 C CA . LEU B 1 149 ? -1.053 -9.297 0.911 1 98.81 149 LEU B CA 1
ATOM 2791 C C . LEU B 1 149 ? -1.531 -10.664 1.404 1 98.81 149 LEU B C 1
ATOM 2793 O O . LEU B 1 149 ? -2.545 -11.18 0.93 1 98.81 149 LEU B O 1
ATOM 2797 N N . LYS B 1 150 ? -0.863 -11.234 2.381 1 98.75 150 LYS B N 1
ATOM 2798 C CA . LYS B 1 150 ? -1.176 -12.578 2.859 1 98.75 150 LYS B CA 1
ATOM 2799 C C . LYS B 1 150 ? -2.516 -12.602 3.586 1 98.75 150 LYS B C 1
ATOM 2801 O O . LYS B 1 150 ? -3.443 -13.297 3.166 1 98.75 150 LYS B O 1
ATOM 2806 N N . THR B 1 151 ? -2.664 -11.789 4.598 1 98.5 151 THR B N 1
ATOM 2807 C CA . THR B 1 151 ? -3.791 -11.922 5.516 1 98.5 151 THR B CA 1
ATOM 2808 C C . THR B 1 151 ? -4.977 -11.086 5.035 1 98.5 151 THR B C 1
ATOM 2810 O O . THR B 1 151 ? -6.086 -11.594 4.895 1 98.5 151 THR B O 1
ATOM 2813 N N . SER B 1 152 ? -4.715 -9.844 4.703 1 98.25 152 SER B N 1
ATOM 2814 C CA . SER B 1 152 ? -5.809 -8.93 4.41 1 98.25 152 SER B CA 1
ATOM 2815 C C . SER B 1 152 ? -6.391 -9.18 3.021 1 98.25 152 SER B C 1
ATOM 2817 O O . SER B 1 152 ? -7.551 -8.859 2.76 1 98.25 152 SER B O 1
ATOM 2819 N N . THR B 1 153 ? -5.566 -9.75 2.098 1 98.75 153 THR B N 1
ATOM 2820 C CA . THR B 1 153 ? -6.031 -9.906 0.723 1 98.75 153 THR B CA 1
ATOM 2821 C C . THR B 1 153 ? -6.238 -11.375 0.383 1 98.75 153 THR B C 1
ATOM 2823 O O . THR B 1 153 ? -7.375 -11.828 0.233 1 98.75 153 THR B O 1
ATOM 2826 N N . LEU B 1 154 ? -5.16 -12.172 0.416 1 98.88 154 LEU B N 1
ATOM 2827 C CA . LEU B 1 154 ? -5.211 -13.531 -0.11 1 98.88 154 LEU B CA 1
ATOM 2828 C C . LEU B 1 154 ? -6.031 -14.438 0.801 1 98.88 154 LEU B C 1
ATOM 2830 O O . LEU B 1 154 ? -6.973 -15.094 0.348 1 98.88 154 LEU B O 1
ATOM 2834 N N . GLU B 1 155 ? -5.719 -14.461 2.076 1 98.75 155 GLU B N 1
ATOM 2835 C CA . GLU B 1 155 ? -6.461 -15.312 2.998 1 98.75 155 GLU B CA 1
ATOM 2836 C C . GLU B 1 155 ? -7.906 -14.852 3.141 1 98.75 155 GLU B C 1
ATOM 2838 O O . GLU B 1 155 ? -8.82 -15.664 3.291 1 98.75 155 GLU B O 1
ATOM 2843 N N . PHE B 1 156 ? -8.133 -13.547 3.072 1 98.12 156 PHE B N 1
ATOM 2844 C CA . PHE B 1 156 ? -9.484 -13 3.105 1 98.12 156 PHE B CA 1
ATOM 2845 C C . PHE B 1 156 ? -10.32 -13.562 1.957 1 98.12 156 PHE B C 1
ATOM 2847 O O . PHE B 1 156 ? -11.5 -13.859 2.131 1 98.12 156 PHE B O 1
ATOM 2854 N N . CYS B 1 157 ? -9.688 -13.734 0.808 1 98.69 157 CYS B N 1
ATOM 2855 C CA . CYS B 1 157 ? -10.398 -14.18 -0.384 1 98.69 157 CYS B CA 1
ATOM 2856 C C . CYS B 1 157 ? -10.398 -15.703 -0.479 1 98.69 157 CYS B C 1
ATOM 2858 O O . CYS B 1 157 ? -10.961 -16.266 -1.414 1 98.69 157 CYS B O 1
ATOM 2860 N N . GLY B 1 158 ? -9.68 -16.422 0.414 1 98.69 158 GLY B N 1
ATOM 2861 C CA . GLY B 1 158 ? -9.805 -17.859 0.502 1 98.69 158 GLY B CA 1
ATOM 2862 C C . GLY B 1 158 ? -8.523 -18.594 0.154 1 98.69 158 GLY B C 1
ATOM 2863 O O . GLY B 1 158 ? -8.445 -19.812 0.278 1 98.69 158 GLY B O 1
ATOM 2864 N N . VAL B 1 159 ? -7.492 -17.906 -0.233 1 98.81 159 VAL B N 1
ATOM 2865 C CA . VAL B 1 159 ? -6.23 -18.531 -0.625 1 98.81 159 VAL B CA 1
ATOM 2866 C C . VAL B 1 159 ? -5.477 -19 0.618 1 98.81 159 VAL B C 1
ATOM 2868 O O . VAL B 1 159 ? -5.168 -18.203 1.504 1 98.81 159 VAL B O 1
ATOM 2871 N N . LYS B 1 160 ? -5.219 -20.312 0.671 1 98.06 160 LYS B N 1
ATOM 2872 C CA . LYS B 1 160 ? -4.535 -20.906 1.813 1 98.06 160 LYS B CA 1
ATOM 2873 C C . LYS B 1 160 ? -4.023 -22.297 1.477 1 98.06 160 LYS B C 1
ATOM 2875 O O . LYS B 1 160 ? -4.691 -23.062 0.773 1 98.06 160 LYS B O 1
ATOM 2880 N N . PRO B 1 161 ? -2.854 -22.594 1.953 1 98.19 161 PRO B N 1
ATOM 2881 C CA . PRO B 1 161 ? -1.921 -21.797 2.742 1 98.19 161 PRO B CA 1
ATOM 2882 C C . PRO B 1 161 ? -1.142 -20.797 1.894 1 98.19 161 PRO B C 1
ATOM 2884 O O . PRO B 1 161 ? -1.133 -20.891 0.664 1 98.19 161 PRO B O 1
ATOM 2887 N N . VAL B 1 162 ? -0.612 -19.766 2.508 1 98.56 162 VAL B N 1
ATOM 2888 C CA . VAL B 1 162 ? 0.244 -18.766 1.865 1 98.56 162 VAL B CA 1
ATOM 2889 C C . VAL B 1 162 ? 1.646 -18.828 2.469 1 98.56 162 VAL B C 1
ATOM 2891 O O . VAL B 1 162 ? 1.839 -18.5 3.641 1 98.56 162 VAL B O 1
ATOM 2894 N N . ALA B 1 163 ? 2.643 -19.234 1.706 1 98.31 163 ALA B N 1
ATOM 2895 C CA . ALA B 1 163 ? 4.035 -19.281 2.15 1 98.31 163 ALA B CA 1
ATOM 2896 C C . ALA B 1 163 ? 4.754 -17.969 1.844 1 98.31 163 ALA B C 1
ATOM 2898 O O . ALA B 1 163 ? 4.363 -17.234 0.929 1 98.31 163 ALA B O 1
ATOM 2899 N N . ILE B 1 164 ? 5.801 -17.703 2.613 1 98.19 164 ILE B N 1
ATOM 2900 C CA . ILE B 1 164 ? 6.52 -16.453 2.447 1 98.19 164 ILE B CA 1
ATOM 2901 C C . ILE B 1 164 ? 8.008 -16.734 2.27 1 98.19 164 ILE B C 1
ATOM 2903 O O . ILE B 1 164 ? 8.594 -17.531 3.002 1 98.19 164 ILE B O 1
ATOM 2907 N N . THR B 1 165 ? 8.625 -16.109 1.368 1 98.25 165 THR B N 1
ATOM 2908 C CA . THR B 1 165 ? 10.07 -16.109 1.144 1 98.25 165 THR B CA 1
ATOM 2909 C C . THR B 1 165 ? 10.609 -14.688 1.094 1 98.25 165 THR B C 1
ATOM 2911 O O . THR B 1 165 ? 10.188 -13.883 0.264 1 98.25 165 THR B O 1
ATOM 2914 N N . TYR B 1 166 ? 11.5 -14.391 1.981 1 98.44 166 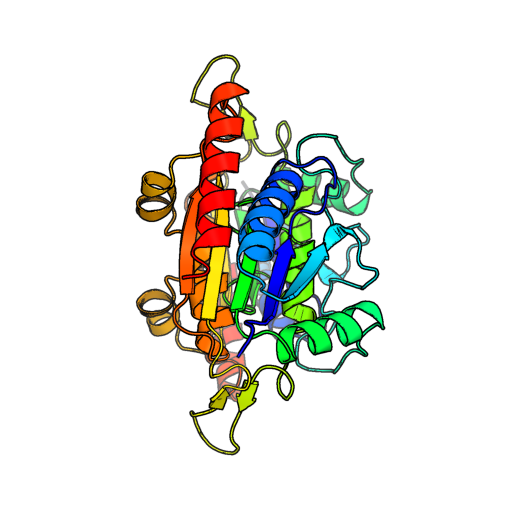TYR B N 1
ATOM 2915 C CA . TYR B 1 166 ? 12.18 -13.094 1.983 1 98.44 166 TYR B CA 1
ATOM 2916 C C . TYR B 1 166 ? 13.516 -13.18 1.258 1 98.44 166 TYR B C 1
ATOM 2918 O O . TYR B 1 166 ? 14.289 -14.109 1.479 1 98.44 166 TYR B O 1
ATOM 2926 N N . ILE B 1 167 ? 13.758 -12.242 0.372 1 98.5 167 ILE B N 1
ATOM 2927 C CA . ILE B 1 167 ? 15.023 -12.086 -0.338 1 98.5 167 ILE B CA 1
ATOM 2928 C C . ILE B 1 167 ? 15.641 -10.727 -0.016 1 98.5 167 ILE B C 1
ATOM 2930 O O . ILE B 1 167 ? 15.094 -9.688 -0.395 1 98.5 167 ILE B O 1
ATOM 2934 N N . GLY B 1 168 ? 16.672 -10.656 0.586 1 96.75 168 GLY B N 1
ATOM 2935 C CA . GLY B 1 168 ? 17.359 -9.43 0.985 1 96.75 168 GLY B CA 1
ATOM 2936 C C . GLY B 1 168 ? 18.594 -9.688 1.818 1 96.75 168 GLY B C 1
ATOM 2937 O O . GLY B 1 168 ? 18.781 -10.789 2.34 1 96.75 168 GLY B O 1
ATOM 2938 N N . VAL B 1 169 ? 19.547 -8.812 1.808 1 96.5 169 VAL B N 1
ATOM 2939 C CA . VAL B 1 169 ? 19.516 -7.379 1.562 1 96.5 169 VAL B CA 1
ATOM 2940 C C . VAL B 1 169 ? 19.922 -7.086 0.122 1 96.5 169 VAL B C 1
ATOM 2942 O O . VAL B 1 169 ? 21.094 -7.281 -0.246 1 96.5 169 VAL B O 1
ATOM 2945 N N . ILE B 1 170 ? 19 -6.453 -0.732 1 96.31 170 ILE B N 1
ATOM 2946 C CA . ILE B 1 170 ? 19.203 -6.281 -2.166 1 96.31 170 ILE B CA 1
ATOM 2947 C C . ILE B 1 170 ? 20.25 -5.191 -2.408 1 96.31 170 ILE B C 1
ATOM 2949 O O . ILE B 1 170 ? 21.188 -5.383 -3.191 1 96.31 170 ILE B O 1
ATOM 2953 N N . LYS B 1 171 ? 20.094 -4.051 -1.735 1 90.31 171 LYS B N 1
ATOM 2954 C CA . LYS B 1 171 ? 20.875 -2.84 -1.976 1 90.31 171 LYS B CA 1
ATOM 2955 C C . LYS B 1 171 ? 22.375 -3.123 -1.907 1 90.31 171 LYS B C 1
ATOM 2957 O O . LYS B 1 171 ? 23.141 -2.566 -2.684 1 90.31 171 LYS B O 1
ATOM 2962 N N . THR B 1 172 ? 22.797 -3.986 -1.103 1 91.31 172 THR B N 1
ATOM 2963 C CA . THR B 1 172 ? 24.234 -4.207 -0.888 1 91.31 172 THR B CA 1
ATOM 2964 C C . THR B 1 172 ? 24.656 -5.566 -1.438 1 91.31 172 THR B C 1
ATOM 2966 O O . THR B 1 172 ? 25.766 -6.023 -1.18 1 91.31 172 THR B O 1
ATOM 2969 N N . SER B 1 173 ? 23.766 -6.191 -2.15 1 95.56 173 SER B N 1
ATOM 2970 C CA . SER B 1 173 ? 24.062 -7.535 -2.625 1 95.56 173 SER B CA 1
ATOM 2971 C C . SER B 1 173 ? 25.031 -7.496 -3.814 1 95.56 173 SER B C 1
ATOM 2973 O O . SER B 1 173 ? 24.984 -6.566 -4.621 1 95.56 173 SER B O 1
ATOM 2975 N N . GLU B 1 174 ? 25.859 -8.562 -3.846 1 96.44 174 GLU B N 1
ATOM 2976 C CA . GLU B 1 174 ? 26.75 -8.766 -4.977 1 96.44 174 GLU B CA 1
ATOM 2977 C C . GLU B 1 174 ? 26.203 -9.805 -5.949 1 96.44 174 GLU B C 1
ATOM 2979 O O . GLU B 1 174 ? 25.219 -10.484 -5.641 1 96.44 174 GLU B O 1
ATOM 2984 N N . ALA B 1 175 ? 26.875 -9.906 -7.117 1 97 175 ALA B N 1
ATOM 2985 C CA . ALA B 1 175 ? 26.422 -10.797 -8.195 1 97 175 ALA B CA 1
ATOM 2986 C C . ALA B 1 175 ? 26.312 -12.234 -7.707 1 97 175 ALA B C 1
ATOM 2988 O O . ALA B 1 175 ? 25.359 -12.938 -8.031 1 97 175 ALA B O 1
ATOM 2989 N N . LYS B 1 176 ? 27.266 -12.625 -6.973 1 97.94 176 LYS B N 1
ATOM 2990 C CA . LYS B 1 176 ? 27.266 -14 -6.48 1 97.94 176 LYS B CA 1
ATOM 2991 C C . LYS B 1 176 ? 26.047 -14.266 -5.602 1 97.94 176 LYS B C 1
ATOM 2993 O O . LYS B 1 176 ? 25.406 -15.312 -5.719 1 97.94 176 LYS B O 1
ATOM 2998 N N . GLN B 1 177 ? 25.75 -13.328 -4.73 1 97.94 177 GLN B N 1
ATOM 2999 C CA . GLN B 1 177 ? 24.578 -13.453 -3.859 1 97.94 177 GLN B CA 1
ATOM 3000 C C . GLN B 1 177 ? 23.297 -13.484 -4.672 1 97.94 177 GLN B C 1
ATOM 3002 O O . GLN B 1 177 ? 22.375 -14.25 -4.359 1 97.94 177 GLN B O 1
ATOM 3007 N N . ARG B 1 178 ? 23.141 -12.68 -5.668 1 98.38 178 ARG B N 1
ATOM 3008 C CA . ARG B 1 178 ? 21.969 -12.641 -6.539 1 98.38 178 ARG B CA 1
ATOM 3009 C C . ARG B 1 178 ? 21.781 -13.977 -7.25 1 98.38 178 ARG B C 1
ATOM 3011 O O . ARG B 1 178 ? 20.656 -14.453 -7.398 1 98.38 178 ARG B O 1
ATOM 3018 N N . GLU B 1 179 ? 22.859 -14.555 -7.676 1 98.5 179 GLU B N 1
ATOM 3019 C CA . GLU B 1 179 ? 22.781 -15.859 -8.32 1 98.5 179 GLU B CA 1
ATOM 3020 C C . GLU B 1 179 ? 22.266 -16.922 -7.359 1 98.5 179 GLU B C 1
ATOM 3022 O O . GLU B 1 179 ? 21.516 -17.812 -7.758 1 98.5 179 GLU B O 1
ATOM 3027 N N . LEU B 1 180 ? 22.688 -16.844 -6.121 1 98.62 180 LEU B N 1
ATOM 3028 C CA . LEU B 1 180 ? 22.219 -17.781 -5.109 1 98.62 180 LEU B CA 1
ATOM 3029 C C . LEU B 1 180 ? 20.719 -17.625 -4.875 1 98.62 180 LEU B C 1
ATOM 3031 O O . LEU B 1 180 ? 20 -18.625 -4.719 1 98.62 180 LEU B O 1
ATOM 3035 N N . TRP B 1 181 ? 20.281 -16.391 -4.848 1 98.81 181 TRP B N 1
ATOM 3036 C CA . TRP B 1 181 ? 18.844 -16.141 -4.676 1 98.81 181 TRP B CA 1
ATOM 3037 C C . TRP B 1 181 ? 18.062 -16.656 -5.875 1 98.81 181 TRP B C 1
ATOM 3039 O O . TRP B 1 181 ? 16.969 -17.219 -5.715 1 98.81 181 TRP B O 1
ATOM 3049 N N . LEU B 1 182 ? 18.609 -16.469 -7.062 1 98.81 182 LEU B N 1
ATOM 3050 C CA . LEU B 1 182 ? 17.953 -16.984 -8.258 1 98.81 182 LEU B CA 1
ATOM 3051 C C . LEU B 1 182 ? 17.859 -18.516 -8.219 1 98.81 182 LEU B C 1
ATOM 3053 O O . LEU B 1 182 ? 16.828 -19.094 -8.57 1 98.81 182 LEU B O 1
ATOM 3057 N N . ALA B 1 183 ? 18.891 -19.141 -7.777 1 98.69 183 ALA B N 1
ATOM 3058 C CA . ALA B 1 183 ? 18.891 -20.594 -7.641 1 98.69 183 ALA B CA 1
ATOM 3059 C C . ALA B 1 183 ? 17.844 -21.047 -6.613 1 98.69 183 ALA B C 1
ATOM 3061 O O . ALA B 1 183 ? 17.125 -22.016 -6.84 1 98.69 183 ALA B O 1
ATOM 3062 N N . LYS B 1 184 ? 17.812 -20.359 -5.523 1 98.62 184 LYS B N 1
ATOM 3063 C CA . LYS B 1 184 ? 16.844 -20.656 -4.48 1 98.62 184 LYS B CA 1
ATOM 3064 C C . LYS B 1 184 ? 15.414 -20.547 -5.02 1 98.62 184 LYS B C 1
ATOM 3066 O O . LYS B 1 184 ? 14.586 -21.438 -4.785 1 98.62 184 LYS B O 1
ATOM 3071 N N . VAL B 1 185 ? 15.102 -19.5 -5.746 1 98.81 185 VAL B N 1
ATOM 3072 C CA . VAL B 1 185 ? 13.766 -19.25 -6.273 1 98.81 185 VAL B CA 1
ATOM 3073 C C . VAL B 1 185 ? 13.43 -20.281 -7.348 1 98.81 185 VAL B C 1
ATOM 3075 O O . VAL B 1 185 ? 12.289 -20.734 -7.457 1 98.81 185 VAL B O 1
ATOM 3078 N N . ARG B 1 186 ? 14.406 -20.672 -8.148 1 98.56 186 ARG B N 1
ATOM 3079 C CA . ARG B 1 186 ? 14.211 -21.75 -9.117 1 98.56 186 ARG B CA 1
ATOM 3080 C C . ARG B 1 186 ? 13.82 -23.047 -8.422 1 98.56 186 ARG B C 1
ATOM 3082 O O . ARG B 1 186 ? 12.922 -23.766 -8.883 1 98.56 186 ARG B O 1
ATOM 3089 N N . GLN B 1 187 ? 14.477 -23.328 -7.324 1 98.31 187 GLN B N 1
ATOM 3090 C CA . GLN B 1 187 ? 14.164 -24.531 -6.551 1 98.31 187 GLN B CA 1
ATOM 3091 C C . GLN B 1 187 ? 12.75 -24.469 -5.977 1 98.31 187 GLN B C 1
ATOM 3093 O O . GLN B 1 187 ? 12.055 -25.484 -5.902 1 98.31 187 GLN B O 1
ATOM 3098 N N . LEU B 1 188 ? 12.375 -23.297 -5.516 1 98.38 188 LEU B N 1
ATOM 3099 C CA . LEU B 1 188 ? 11.008 -23.125 -5.051 1 98.38 188 LEU B CA 1
ATOM 3100 C C . LEU B 1 188 ? 10.008 -23.469 -6.148 1 98.38 188 LEU B C 1
ATOM 3102 O O . LEU B 1 188 ? 8.984 -24.109 -5.887 1 98.38 188 LEU B O 1
ATOM 3106 N N . GLY B 1 189 ? 10.305 -23.016 -7.363 1 97.62 189 GLY B N 1
ATOM 3107 C CA . GLY B 1 189 ? 9.461 -23.344 -8.5 1 97.62 189 GLY B CA 1
ATOM 3108 C C . GLY B 1 189 ? 9.359 -24.828 -8.758 1 97.62 189 GLY B C 1
ATOM 3109 O O . GLY B 1 189 ? 8.312 -25.328 -9.164 1 97.62 189 GLY B O 1
ATOM 3110 N N . GLN B 1 190 ? 10.438 -25.594 -8.461 1 95.81 190 GLN B N 1
ATOM 3111 C CA . GLN B 1 190 ? 10.492 -27.047 -8.68 1 95.81 190 GLN B CA 1
ATOM 3112 C C . GLN B 1 190 ? 9.672 -27.781 -7.625 1 95.81 190 GLN B C 1
ATOM 3114 O O . GLN B 1 190 ? 9.172 -28.875 -7.879 1 95.81 190 GLN B O 1
ATOM 3119 N N . LYS B 1 191 ? 9.531 -27.219 -6.492 1 88.94 191 LYS B N 1
ATOM 3120 C CA . LYS B 1 191 ? 8.828 -27.859 -5.383 1 88.94 191 LYS B CA 1
ATOM 3121 C C . LYS B 1 191 ? 7.355 -27.469 -5.363 1 88.94 191 LYS B C 1
ATOM 3123 O O . LYS B 1 191 ? 6.5 -28.25 -4.969 1 88.94 191 LYS B O 1
ATOM 3128 N N . HIS B 1 192 ? 6.969 -26.422 -6.031 1 73.5 192 HIS B N 1
ATOM 3129 C CA . HIS B 1 192 ? 5.695 -25.719 -6.062 1 73.5 192 HIS B CA 1
ATOM 3130 C C . HIS B 1 192 ? 4.938 -25.891 -4.75 1 73.5 192 HIS B C 1
ATOM 3132 O O . HIS B 1 192 ? 3.709 -26 -4.75 1 73.5 192 HIS B O 1
ATOM 3138 N N . LYS B 1 193 ? 5.57 -26.188 -3.602 1 64.06 193 LYS B N 1
ATOM 3139 C CA . LYS B 1 193 ? 4.887 -26.25 -2.312 1 64.06 193 LYS B CA 1
ATOM 3140 C C . LYS B 1 193 ? 4.785 -24.875 -1.67 1 64.06 193 LYS B C 1
ATOM 3142 O O . LYS B 1 193 ? 5.648 -24.016 -1.883 1 64.06 193 LYS B O 1
#

Radius of gyration: 20.84 Å; Cα contacts (8 Å, |Δi|>4): 813; chains: 2; bounding box: 57×64×41 Å

pLDDT: mean 96.57, std 4.97, range [60.31, 98.94]

Nearest PDB structures (foldseek):
  4n65-assembly1_A  TM=7.494E-01  e=3.668E-11  Pseudomonas aeruginosa PAO1
  2v9c-assembly1_A  TM=7.462E-01  e=1.744E-10  Pseudomonas aeruginosa PAO1
  7n2w-assembly1_B  TM=7.608E-01  e=2.217E-10  Klebsiella pneumoniae subsp. pneumoniae MGH 78578
  3p0r-assembly1_A-2  TM=7.261E-01  e=1.852E-10  Bacillus anthracis str. Sterne
  8h4j-assembly4_F  TM=7.492E-01  e=8.295E-10  Klebsiella pneumoniae 30684/NJST258_2

Solvent-accessible surface area (backbone atoms only — not comparable to full-atom values): 19879 Å² total; per-residue (Å²): 132,77,50,31,34,32,39,39,33,31,49,44,28,81,85,36,70,61,47,52,40,51,50,25,22,50,56,21,24,50,74,66,62,34,47,76,49,77,44,55,53,49,74,55,69,72,75,39,54,54,50,48,56,92,80,47,88,71,84,73,44,71,53,54,51,55,47,50,53,48,58,69,66,30,44,32,40,36,42,34,34,50,56,50,58,36,23,57,41,19,52,38,38,5,50,46,63,66,59,63,36,80,79,65,30,27,34,79,41,85,99,46,96,53,63,47,42,62,39,53,85,16,31,35,36,38,41,35,38,30,76,46,49,56,70,56,38,40,74,75,46,50,35,14,38,55,30,14,49,47,51,46,39,37,42,59,20,29,30,50,64,68,47,80,42,75,45,52,45,54,83,80,52,50,73,70,57,52,53,52,50,34,51,51,37,17,49,48,21,51,62,71,118,131,77,50,32,35,30,38,39,33,32,49,45,30,81,86,36,71,62,48,53,41,51,50,26,22,50,54,20,25,48,74,67,61,33,47,75,47,76,44,54,53,50,76,54,69,72,76,39,54,54,50,49,56,91,81,48,89,71,85,74,43,73,53,53,52,56,47,50,54,49,59,70,66,30,44,32,39,36,40,34,35,51,56,49,58,37,24,58,40,21,53,39,39,5,50,46,61,65,59,64,36,80,81,65,30,27,34,78,40,85,99,46,96,54,60,47,42,60,39,53,84,16,30,35,35,39,41,35,37,29,75,45,49,58,70,56,39,41,73,75,46,51,35,15,38,55,30,14,47,49,51,47,37,37,41,60,20,30,30,51,63,69,47,80,44,74,45,52,44,53,83,79,52,50,71,70,57,52,51,51,51,34,51,51,38,16,49,46,22,52,64,70,117

Organism: NCBI:txid1503925